Protein AF-A0A8U0PB47-F1 (afdb_monomer)

Solvent-accessible surface area (backbone atoms only — not comparable to full-atom values): 36981 Å² total; per-residue (Å²): 140,81,82,76,73,91,58,73,75,73,86,77,61,70,46,34,32,36,41,49,83,46,101,90,52,79,76,39,74,43,67,42,25,55,55,46,26,50,52,51,50,52,50,51,60,53,45,73,76,63,78,74,75,86,52,71,44,68,30,80,90,60,44,28,39,33,34,65,87,77,32,31,33,35,57,69,78,53,93,64,83,70,26,49,40,46,70,28,42,26,31,36,29,45,89,86,47,91,59,70,44,67,45,57,57,70,59,32,51,58,52,48,54,51,49,47,51,22,46,65,69,70,45,46,80,53,72,46,78,43,98,87,40,36,33,39,35,39,65,46,101,83,46,29,37,34,38,76,54,76,72,92,83,67,93,81,70,84,74,67,95,81,69,76,72,67,62,21,43,39,44,66,40,65,72,95,50,100,68,87,67,47,67,67,72,62,82,50,54,48,31,40,32,42,35,30,52,34,55,53,76,32,64,52,99,84,58,39,40,52,62,60,57,45,47,54,52,44,53,51,48,53,52,47,45,65,71,77,50,80,68,50,98,78,78,58,84,78,46,34,70,46,72,45,61,47,88,46,62,62,78,64,62,31,88,85,64,48,52,59,61,54,49,55,73,71,50,67,79,68,68,48,72,62,49,52,48,39,63,45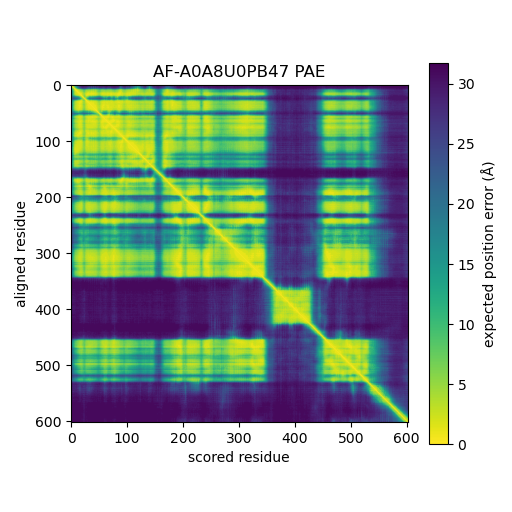,57,52,45,56,57,52,39,57,70,32,66,74,48,27,40,55,52,51,50,45,46,47,50,46,52,41,49,50,50,52,56,48,42,73,77,38,79,83,63,80,47,54,41,31,40,32,15,29,28,57,20,19,38,55,49,49,57,46,41,65,57,35,75,78,75,78,84,83,80,74,98,77,77,97,71,80,97,81,75,82,79,78,82,72,79,90,43,74,64,58,48,31,40,76,72,76,42,44,90,47,45,70,58,37,52,73,70,70,48,49,75,68,59,52,57,72,51,48,78,63,56,44,44,74,72,67,46,54,72,70,64,44,54,52,52,54,52,52,40,51,56,53,49,64,72,70,64,76,91,81,90,86,89,85,84,91,77,92,66,86,81,80,80,80,84,55,93,91,54,71,64,60,70,94,66,81,68,67,76,68,90,64,68,35,56,33,38,40,25,33,36,18,39,45,36,54,51,43,44,74,33,66,44,78,66,47,64,81,84,68,70,47,61,47,32,86,35,80,44,87,42,65,57,96,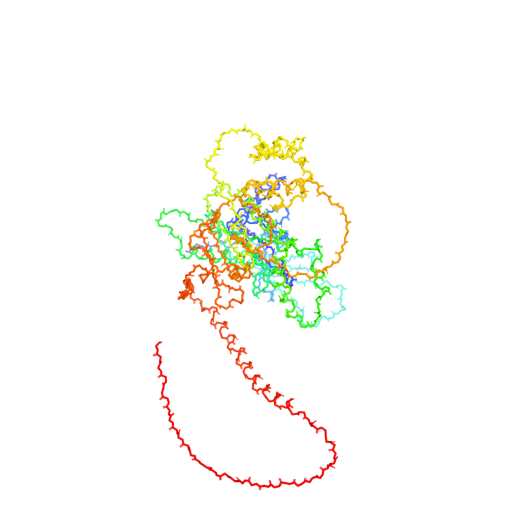83,43,93,56,40,42,75,51,65,78,35,44,50,63,93,90,65,86,75,80,83,84,81,78,88,79,93,64,97,63,82,55,66,70,53,59,49,46,53,50,51,51,48,52,48,50,54,46,53,58,48,50,61,55,48,56,56,55,54,58,61,68,73,62,72,85,80,83,84,79,90,88,84,87,84,88,83,86,89,86,79,87,88,82,90,86,86,88,82,90,83,81,86,83,88,83,90,133

Radius of gyration: 36.72 Å; Cα contacts (8 Å, |Δi|>4): 704; chains: 1; bounding box: 98×72×124 Å

InterPro domains:
  IPR001660 Sterile alpha motif domain [PF00536] (365-423)
  IPR001660 Sterile alpha motif domain [SM00454] (360-425)
  IPR004177 DDHD domain [PF02862] (460-563)
  IPR004177 DDHD domain [PS51043] (460-602)
  IPR004177 DDHD domain [SM01127] (460-600)
  IPR013761 Sterile alpha motif/pointed domain superfamily [G3DSA:1.10.150.50] (365-436)
  IPR013761 Sterile alpha motif/pointed domain superfamily [SSF47769] (364-429)
  IPR057825 SEC23-DDH2, WWE domain [PF23464] (93-175)
  IPR057826 C20G8.02-like, WWE domain [PF23463] (22-87)
  IPR058055 PA-PLA1 [PTHR23509] (15-570)

pLDDT: mean 73.34, std 22.22, range [22.5, 98.38]

Mean predicted aligned error: 17.95 Å

Organism: Salvelinus namaycush (NCBI:txid8040)

Structure (mmCIF, N/CA/C/O backbone):
data_AF-A0A8U0PB47-F1
#
_entry.id   AF-A0A8U0PB47-F1
#
loop_
_atom_site.group_PDB
_atom_site.id
_atom_site.type_symbol
_atom_site.label_atom_id
_atom_site.label_alt_id
_atom_site.label_comp_id
_atom_site.label_asym_id
_atom_site.label_entity_id
_atom_site.label_seq_id
_atom_site.pdbx_PDB_ins_code
_atom_site.Cartn_x
_atom_site.Cartn_y
_atom_site.Cartn_z
_atom_site.occupancy
_atom_site.B_iso_or_equiv
_atom_site.auth_seq_id
_atom_site.auth_comp_id
_atom_site.auth_asym_id
_atom_site.auth_atom_id
_atom_site.pdbx_PDB_model_num
ATOM 1 N N . MET A 1 1 ? 16.586 -33.363 -33.076 1.00 34.16 1 MET A N 1
ATOM 2 C CA . MET A 1 1 ? 17.740 -32.587 -33.573 1.00 34.16 1 MET A CA 1
ATOM 3 C C . MET A 1 1 ? 17.207 -31.560 -34.560 1.00 34.16 1 MET A C 1
ATOM 5 O O . MET A 1 1 ? 17.051 -31.890 -35.724 1.00 34.16 1 MET A O 1
ATOM 9 N N . ASN A 1 2 ? 16.860 -30.362 -34.085 1.00 35.78 2 ASN A N 1
ATOM 10 C CA . ASN A 1 2 ? 16.575 -29.212 -34.946 1.00 35.78 2 ASN A CA 1
ATOM 11 C C . ASN A 1 2 ? 17.797 -28.301 -34.842 1.00 35.78 2 ASN A C 1
ATOM 13 O O . ASN A 1 2 ? 18.039 -27.727 -33.783 1.00 35.78 2 ASN A O 1
ATOM 17 N N . GLY A 1 3 ? 18.618 -28.281 -35.891 1.00 36.25 3 GLY A N 1
ATOM 18 C CA . GLY A 1 3 ? 19.799 -27.428 -35.963 1.00 36.25 3 GLY A CA 1
ATOM 19 C C . GLY A 1 3 ? 19.375 -25.966 -36.026 1.00 36.25 3 GLY A C 1
ATOM 20 O O . GLY A 1 3 ? 18.681 -25.565 -36.958 1.00 36.25 3 GLY A O 1
ATOM 21 N N . VAL A 1 4 ? 19.775 -25.191 -35.021 1.00 43.75 4 VAL A N 1
ATOM 22 C CA . VAL A 1 4 ? 19.713 -23.728 -35.043 1.00 43.75 4 VAL A CA 1
ATOM 23 C C . VAL A 1 4 ? 20.615 -23.262 -36.184 1.00 43.75 4 VAL A C 1
ATOM 25 O O . VAL A 1 4 ? 21.779 -23.652 -36.254 1.00 43.75 4 VAL A O 1
ATOM 28 N N . ILE A 1 5 ? 20.071 -22.476 -37.109 1.00 44.91 5 ILE A N 1
ATOM 29 C CA . ILE A 1 5 ? 20.827 -21.914 -38.228 1.00 44.91 5 ILE A CA 1
ATOM 30 C C . ILE A 1 5 ? 21.820 -20.897 -37.643 1.00 44.91 5 ILE A C 1
ATOM 32 O O . ILE A 1 5 ? 21.444 -19.789 -37.254 1.00 44.91 5 ILE A O 1
ATOM 36 N N . GLU A 1 6 ? 23.093 -21.279 -37.541 1.00 53.06 6 GLU A N 1
ATOM 37 C CA . GLU A 1 6 ? 24.183 -20.400 -37.111 1.00 53.06 6 GLU A CA 1
ATOM 38 C C . GLU A 1 6 ? 24.341 -19.239 -38.106 1.00 53.06 6 GLU A C 1
ATOM 40 O O . GLU A 1 6 ? 24.997 -19.366 -39.133 1.00 53.06 6 GLU A O 1
ATOM 45 N N . GLY A 1 7 ? 23.704 -18.094 -37.834 1.00 62.84 7 GLY A N 1
ATOM 46 C CA . GLY A 1 7 ? 23.899 -16.889 -38.657 1.00 62.84 7 GLY A CA 1
ATOM 47 C C . GLY A 1 7 ? 22.746 -15.891 -38.692 1.00 62.84 7 GLY A C 1
ATOM 48 O O . GLY A 1 7 ? 22.960 -14.752 -39.087 1.00 62.84 7 GLY A O 1
ATOM 49 N N . VAL A 1 8 ? 21.540 -16.278 -38.273 1.00 82.56 8 VAL A N 1
ATOM 50 C CA . VAL A 1 8 ? 20.367 -15.395 -38.372 1.00 82.56 8 VAL A CA 1
ATOM 51 C C . VAL A 1 8 ? 20.251 -14.514 -37.128 1.00 82.56 8 VAL A C 1
ATOM 53 O O . VAL A 1 8 ? 20.354 -15.001 -36.002 1.00 82.56 8 VAL A O 1
ATOM 56 N N . TYR A 1 9 ? 20.065 -13.210 -37.336 1.00 88.44 9 TYR A N 1
ATOM 57 C CA . TYR A 1 9 ? 19.726 -12.268 -36.273 1.00 88.44 9 TYR A CA 1
ATOM 58 C C . TYR A 1 9 ? 18.271 -12.468 -35.829 1.00 88.44 9 TYR A C 1
ATOM 60 O O . TYR A 1 9 ? 17.360 -12.474 -36.656 1.00 88.44 9 TYR A O 1
ATOM 68 N N . GLU A 1 10 ? 18.057 -12.584 -34.520 1.00 89.31 10 GLU A N 1
ATOM 69 C CA . GLU A 1 10 ? 16.730 -12.655 -33.906 1.00 89.31 10 GLU A CA 1
ATOM 70 C C . GLU A 1 10 ? 16.484 -11.397 -33.068 1.00 89.31 10 GLU A C 1
ATOM 72 O O . GLU A 1 10 ? 17.333 -11.091 -32.229 1.00 89.31 10 GLU A O 1
ATOM 77 N N . PRO A 1 11 ? 15.359 -10.676 -33.233 1.00 89.69 11 PRO A N 1
ATOM 78 C CA . PRO A 1 11 ? 15.061 -9.473 -32.455 1.00 89.69 11 PRO A CA 1
ATOM 79 C C . PRO A 1 11 ? 15.047 -9.710 -30.941 1.00 89.69 11 PRO A C 1
ATOM 81 O O . PRO A 1 11 ? 14.560 -10.734 -30.462 1.00 89.69 11 PRO A O 1
ATOM 84 N N . VAL A 1 12 ? 15.562 -8.746 -30.171 1.00 91.62 12 VAL A N 1
ATOM 85 C CA . VAL A 1 12 ? 15.602 -8.856 -28.707 1.00 91.62 12 VAL A CA 1
ATOM 86 C C . VAL A 1 12 ? 14.198 -8.717 -28.122 1.00 91.62 12 VAL A C 1
ATOM 88 O O . VAL A 1 12 ? 13.445 -7.799 -28.459 1.00 91.62 12 VAL A O 1
ATOM 91 N N . GLN A 1 13 ? 13.844 -9.622 -27.212 1.00 91.31 13 GLN A N 1
ATOM 92 C CA . GLN A 1 13 ? 12.630 -9.479 -26.418 1.00 91.31 13 GLN A CA 1
ATOM 93 C C . GLN A 1 13 ? 12.857 -8.442 -25.322 1.00 91.31 13 GLN A C 1
ATOM 95 O O . GLN A 1 13 ? 13.829 -8.520 -24.568 1.00 91.31 13 GLN A O 1
ATOM 100 N N . HIS A 1 14 ? 11.957 -7.468 -25.253 1.00 94.12 14 HIS A N 1
ATOM 101 C CA . HIS A 1 14 ? 12.004 -6.421 -24.246 1.00 94.12 14 HIS A CA 1
ATOM 102 C C . HIS A 1 14 ? 11.216 -6.857 -23.020 1.00 94.12 14 HIS A C 1
ATOM 104 O O . HIS A 1 14 ? 10.195 -7.535 -23.135 1.00 94.12 14 HIS A O 1
ATOM 110 N N . HIS A 1 15 ? 11.679 -6.429 -21.853 1.00 96.31 15 HIS A N 1
ATOM 111 C CA . HIS A 1 15 ? 10.926 -6.562 -20.616 1.00 96.31 15 HIS A CA 1
ATOM 112 C C . HIS A 1 15 ? 10.992 -5.259 -19.838 1.00 96.31 15 HIS A C 1
ATOM 114 O O . HIS A 1 15 ? 12.014 -4.570 -19.839 1.00 96.31 15 HIS A O 1
ATOM 120 N N . TRP A 1 16 ? 9.894 -4.907 -19.187 1.00 96.81 16 TRP A N 1
ATOM 121 C CA . TRP A 1 16 ? 9.796 -3.661 -18.446 1.00 96.81 16 TRP A CA 1
ATOM 122 C C . TRP A 1 16 ? 10.319 -3.837 -17.024 1.00 96.81 16 TRP A C 1
ATOM 124 O O . TRP A 1 16 ? 10.050 -4.843 -16.365 1.00 96.81 16 TRP A O 1
ATOM 134 N N . PHE A 1 17 ? 11.040 -2.831 -16.534 1.00 95.88 17 PHE A N 1
ATOM 135 C CA . PHE A 1 17 ? 11.539 -2.762 -15.163 1.00 95.88 17 PHE A CA 1
ATOM 136 C C . PHE A 1 17 ? 11.164 -1.426 -14.529 1.00 95.88 17 PHE A C 1
ATOM 138 O O . PHE A 1 17 ? 11.004 -0.427 -15.233 1.00 95.88 17 PHE A O 1
ATOM 145 N N . HIS A 1 18 ? 11.078 -1.395 -13.204 1.00 94.81 18 HIS A N 1
ATOM 146 C CA . HIS A 1 18 ? 10.999 -0.160 -12.433 1.00 94.81 18 HIS A CA 1
ATOM 147 C C . HIS A 1 18 ? 12.193 -0.029 -11.489 1.00 94.81 18 HIS A C 1
ATOM 149 O O . HIS A 1 18 ? 12.757 -1.021 -11.023 1.00 94.81 18 HIS A O 1
ATOM 155 N N . CYS A 1 19 ? 12.573 1.212 -11.214 1.00 92.06 19 CYS A N 1
ATOM 156 C CA . CYS A 1 19 ? 13.620 1.558 -10.271 1.00 92.06 19 CYS A CA 1
ATOM 157 C C . CYS A 1 19 ? 13.011 1.861 -8.902 1.00 92.06 19 CYS A C 1
ATOM 159 O O . CYS A 1 19 ? 12.080 2.662 -8.795 1.00 92.06 19 CYS A O 1
ATOM 161 N N . GLU A 1 20 ? 13.559 1.262 -7.852 1.00 84.94 20 GLU A N 1
ATOM 162 C CA . GLU A 1 20 ? 13.297 1.682 -6.481 1.00 84.94 20 GLU A CA 1
ATOM 163 C C . GLU A 1 20 ? 14.557 2.308 -5.888 1.00 84.94 20 GLU A C 1
ATOM 165 O O . GLU A 1 20 ? 15.619 1.681 -5.812 1.00 84.94 20 GLU A O 1
ATOM 170 N N . GLN A 1 21 ? 14.421 3.568 -5.474 1.00 68.00 21 GLN A N 1
ATOM 171 C CA . GLN A 1 21 ? 15.477 4.299 -4.789 1.00 68.00 21 GLN A CA 1
ATOM 172 C C . GLN A 1 21 ? 15.557 3.818 -3.342 1.00 68.00 21 GLN A C 1
ATOM 174 O O . GLN A 1 21 ? 14.587 3.910 -2.588 1.00 68.00 21 GLN A O 1
ATOM 179 N N . GLN A 1 22 ? 16.723 3.312 -2.950 1.00 62.28 22 GLN A N 1
ATOM 180 C CA . GLN A 1 22 ? 17.028 3.024 -1.554 1.00 62.28 22 GLN A CA 1
ATOM 181 C C . GLN A 1 22 ? 17.785 4.206 -0.956 1.00 62.28 22 GLN A C 1
ATOM 183 O O . GLN A 1 22 ? 18.680 4.752 -1.593 1.00 62.28 22 GLN A O 1
ATOM 188 N N . VAL A 1 23 ? 17.434 4.571 0.279 1.00 50.38 23 VAL A N 1
ATOM 189 C CA . VAL A 1 23 ? 17.893 5.788 0.975 1.00 50.38 23 VAL A CA 1
ATOM 190 C C . VAL A 1 23 ? 19.428 5.903 1.063 1.00 50.38 23 VAL A C 1
ATOM 192 O O . VAL A 1 23 ? 19.929 7.016 1.128 1.00 50.38 23 VAL A O 1
ATOM 195 N N . ASP A 1 24 ? 20.170 4.793 0.945 1.00 50.84 24 ASP A N 1
ATOM 196 C CA . ASP A 1 24 ? 21.640 4.757 1.037 1.00 50.84 24 ASP A CA 1
ATOM 197 C C . ASP A 1 24 ? 22.331 3.861 -0.022 1.00 50.84 24 ASP A C 1
ATOM 199 O O . ASP A 1 24 ? 23.507 3.518 0.124 1.00 50.84 24 ASP A O 1
ATOM 203 N N . CYS A 1 25 ? 21.631 3.422 -1.080 1.00 54.50 25 CYS A N 1
ATOM 204 C CA . CYS A 1 25 ? 22.178 2.447 -2.038 1.00 54.50 25 CYS A CA 1
ATOM 205 C C . CYS A 1 25 ? 22.016 2.847 -3.509 1.00 54.50 25 CYS A C 1
ATOM 207 O O . CYS A 1 25 ? 21.206 3.694 -3.867 1.00 54.50 25 CYS A O 1
ATOM 209 N N . LYS A 1 26 ? 22.803 2.189 -4.372 1.00 65.44 26 LYS A N 1
ATOM 210 C CA . LYS A 1 26 ? 22.683 2.267 -5.835 1.00 65.44 26 LYS A CA 1
ATOM 211 C C . LYS A 1 26 ? 21.268 1.840 -6.248 1.00 65.44 26 LYS A C 1
ATOM 213 O O . LYS A 1 26 ? 20.749 0.854 -5.723 1.00 65.44 26 LYS A O 1
ATOM 218 N N . ASP A 1 27 ? 20.689 2.568 -7.198 1.00 73.69 27 ASP A N 1
ATOM 219 C CA . ASP A 1 27 ? 19.377 2.293 -7.790 1.00 73.69 27 ASP A CA 1
ATOM 220 C C . ASP A 1 27 ? 19.166 0.797 -8.062 1.00 73.69 27 ASP A C 1
ATOM 222 O O . ASP A 1 27 ? 19.941 0.161 -8.789 1.00 73.69 27 ASP A O 1
ATOM 226 N N . SER A 1 28 ? 18.112 0.236 -7.467 1.00 85.31 28 SER A N 1
ATOM 227 C CA . SER A 1 28 ? 17.757 -1.175 -7.614 1.00 85.31 28 SER A CA 1
ATOM 228 C C . SER A 1 28 ? 16.620 -1.328 -8.615 1.00 85.31 28 SER A C 1
ATOM 230 O O . SER A 1 28 ? 15.595 -0.659 -8.518 1.00 85.31 28 SER A O 1
ATOM 232 N N . TRP A 1 29 ? 16.815 -2.216 -9.588 1.00 90.31 29 TRP A N 1
ATOM 233 C CA . TRP A 1 29 ? 15.881 -2.435 -10.689 1.00 90.31 29 TRP A CA 1
ATOM 234 C C . TRP A 1 29 ? 15.127 -3.744 -10.504 1.00 90.31 29 TRP A C 1
ATOM 236 O O . TRP A 1 29 ? 15.744 -4.803 -10.384 1.00 90.31 29 TRP A O 1
ATOM 246 N N . PHE A 1 30 ? 13.802 -3.666 -10.541 1.00 92.00 30 PHE A N 1
ATOM 247 C CA . PHE A 1 30 ? 12.904 -4.799 -10.355 1.00 92.00 30 PHE A CA 1
ATOM 248 C C . PHE A 1 30 ? 12.081 -5.040 -11.625 1.00 92.00 30 PHE A C 1
ATOM 250 O O . PHE A 1 30 ? 11.617 -4.075 -12.243 1.00 92.00 30 PHE A O 1
ATOM 257 N N . PRO A 1 31 ? 11.932 -6.302 -12.066 1.00 94.50 31 PRO A N 1
ATOM 258 C CA . PRO A 1 31 ? 11.130 -6.619 -13.237 1.00 94.50 31 PRO A CA 1
ATOM 259 C C . PRO A 1 31 ? 9.644 -6.437 -12.921 1.00 94.50 31 PRO A C 1
ATOM 261 O O . PRO A 1 31 ? 9.166 -6.894 -11.885 1.00 94.50 31 PRO A O 1
ATOM 264 N N . PHE A 1 32 ? 8.891 -5.860 -13.857 1.00 96.25 32 PHE A N 1
ATOM 265 C CA . PHE A 1 32 ? 7.436 -6.001 -13.828 1.00 96.25 32 PHE A CA 1
ATOM 266 C C . PHE A 1 32 ? 7.043 -7.471 -14.014 1.00 96.25 32 PHE A C 1
ATOM 268 O O . PHE A 1 32 ? 7.816 -8.270 -14.557 1.00 96.25 32 PHE A O 1
ATOM 275 N N . SER A 1 33 ? 5.824 -7.823 -13.605 1.00 95.25 33 SER A N 1
ATOM 276 C CA . SER A 1 33 ? 5.276 -9.147 -13.894 1.00 95.25 33 SER A CA 1
ATOM 277 C C . SER A 1 33 ? 5.217 -9.411 -15.404 1.00 95.25 33 SER A C 1
ATOM 279 O O . SER A 1 33 ? 5.217 -8.479 -16.215 1.00 95.25 33 SER A O 1
ATOM 281 N N . ARG A 1 34 ? 5.172 -10.682 -15.812 1.00 93.94 34 ARG A N 1
ATOM 282 C CA . ARG A 1 34 ? 5.050 -11.055 -17.230 1.00 93.94 34 ARG A CA 1
ATOM 283 C C . ARG A 1 34 ? 3.796 -10.443 -17.856 1.00 93.94 34 ARG A C 1
ATOM 285 O O . ARG A 1 34 ? 3.864 -9.913 -18.967 1.00 93.94 34 ARG A O 1
ATOM 292 N N . GLU A 1 35 ? 2.684 -10.470 -17.128 1.00 93.75 35 GLU A N 1
ATOM 293 C CA . GLU A 1 35 ? 1.422 -9.847 -17.534 1.00 93.75 35 GLU A CA 1
ATOM 294 C C . GLU A 1 35 ? 1.543 -8.322 -17.674 1.00 93.75 35 GLU A C 1
ATOM 296 O O . GLU A 1 35 ? 1.191 -7.770 -18.719 1.00 93.75 35 GLU A O 1
ATOM 301 N N . ASP A 1 36 ? 2.087 -7.634 -16.664 1.00 96.06 36 ASP A N 1
ATOM 302 C CA . ASP A 1 36 ? 2.253 -6.174 -16.691 1.00 96.06 36 ASP A CA 1
ATOM 303 C C . ASP A 1 36 ? 3.203 -5.722 -17.801 1.00 96.06 36 ASP A C 1
ATOM 305 O O . ASP A 1 36 ? 2.881 -4.804 -18.552 1.00 96.06 36 ASP A O 1
ATOM 309 N N . SER A 1 37 ? 4.347 -6.394 -17.946 1.00 96.56 37 SER A N 1
ATOM 310 C CA . SER A 1 37 ? 5.329 -6.118 -18.999 1.00 96.56 37 SER A CA 1
ATOM 311 C C . SER A 1 37 ? 4.715 -6.287 -20.391 1.00 96.56 37 SER A C 1
ATOM 313 O O . SER A 1 37 ? 4.931 -5.449 -21.264 1.00 96.56 37 SER A O 1
ATOM 315 N N . SER A 1 38 ? 3.871 -7.307 -20.587 1.00 95.06 38 SER A N 1
ATOM 316 C CA . SER A 1 38 ? 3.167 -7.523 -21.858 1.00 95.06 38 SER A CA 1
ATOM 317 C C . SER A 1 38 ? 2.178 -6.394 -22.163 1.00 95.06 38 SER A C 1
ATOM 319 O O . SER A 1 38 ? 2.159 -5.889 -23.285 1.00 95.06 38 SER A O 1
ATOM 321 N N . ARG A 1 39 ? 1.406 -5.940 -21.163 1.00 94.62 39 ARG A N 1
ATOM 322 C CA . ARG A 1 39 ? 0.485 -4.797 -21.312 1.00 94.62 39 ARG A CA 1
ATOM 323 C C . ARG A 1 39 ? 1.219 -3.492 -21.601 1.00 94.62 39 ARG A C 1
ATOM 325 O O . ARG A 1 39 ? 0.782 -2.723 -22.453 1.00 94.62 39 ARG A O 1
ATOM 332 N N . LEU A 1 40 ? 2.326 -3.241 -20.904 1.00 96.06 40 LEU A N 1
ATOM 333 C CA . LEU A 1 40 ? 3.176 -2.070 -21.130 1.00 96.06 40 LEU A CA 1
ATOM 334 C C . LEU A 1 40 ? 3.768 -2.080 -22.542 1.00 96.06 40 LEU A C 1
ATOM 336 O O . LEU A 1 40 ? 3.771 -1.050 -23.212 1.00 96.06 40 LEU A O 1
ATOM 340 N N . GLU A 1 41 ? 4.220 -3.241 -23.015 1.00 95.31 41 GLU A N 1
ATOM 341 C CA . GLU A 1 41 ? 4.776 -3.406 -24.356 1.00 95.31 41 GLU A CA 1
ATOM 342 C C . GLU A 1 41 ? 3.722 -3.210 -25.450 1.00 95.31 41 GLU A C 1
ATOM 344 O O . GLU A 1 41 ? 3.981 -2.537 -26.448 1.00 95.31 41 GLU A O 1
ATOM 349 N N . GLU A 1 42 ? 2.522 -3.763 -25.267 1.00 93.81 42 GLU A N 1
ATOM 350 C CA . GLU A 1 42 ? 1.400 -3.548 -26.178 1.00 93.81 42 GLU A CA 1
ATOM 351 C C . GLU A 1 42 ? 1.018 -2.066 -26.236 1.00 93.81 42 GLU A C 1
ATOM 353 O O . GLU A 1 42 ? 0.924 -1.490 -27.321 1.00 93.81 42 GLU A O 1
ATOM 358 N N . ALA A 1 43 ? 0.859 -1.426 -25.080 1.00 93.19 43 ALA A N 1
ATOM 359 C CA . ALA A 1 43 ? 0.545 -0.008 -24.975 1.00 93.19 43 ALA A CA 1
ATOM 360 C C . ALA A 1 43 ? 1.629 0.871 -25.625 1.00 93.19 43 ALA A C 1
ATOM 362 O O . ALA A 1 43 ? 1.327 1.776 -26.400 1.00 93.19 43 ALA A O 1
ATOM 363 N N . HIS A 1 44 ? 2.905 0.564 -25.396 1.00 91.38 44 HIS A N 1
ATOM 364 C CA . HIS A 1 44 ? 4.010 1.299 -26.001 1.00 91.38 44 HIS A CA 1
ATOM 365 C C . HIS A 1 44 ? 3.985 1.239 -27.534 1.00 91.38 44 HIS A C 1
ATOM 367 O O . HIS A 1 44 ? 4.076 2.291 -28.167 1.00 91.38 44 HIS A O 1
ATOM 373 N N . LYS A 1 45 ? 3.768 0.052 -28.118 1.00 89.69 45 LYS A N 1
ATOM 374 C CA . LYS A 1 45 ? 3.635 -0.123 -29.575 1.00 89.69 45 LYS A CA 1
ATOM 375 C C . LYS A 1 45 ? 2.457 0.667 -30.146 1.00 89.69 45 LYS A C 1
ATOM 377 O O . LYS A 1 45 ? 2.586 1.304 -31.185 1.00 89.69 45 LYS A O 1
ATOM 382 N N . HIS A 1 46 ? 1.315 0.667 -29.457 1.00 85.62 46 HIS A N 1
ATOM 383 C CA . HIS A 1 46 ? 0.151 1.450 -29.881 1.00 85.62 46 HIS A CA 1
ATOM 384 C C . HIS A 1 46 ? 0.406 2.963 -29.797 1.00 85.62 46 HIS A C 1
ATOM 386 O O . HIS A 1 46 ? -0.011 3.706 -30.693 1.00 85.62 46 HIS A O 1
ATOM 392 N N . GLY A 1 47 ? 1.106 3.415 -28.753 1.00 79.94 47 GLY A N 1
ATOM 393 C CA . GLY A 1 47 ? 1.455 4.818 -28.527 1.00 79.94 47 GLY A CA 1
ATOM 394 C C . GLY A 1 47 ? 2.361 5.409 -29.610 1.00 79.94 47 GLY A C 1
ATOM 395 O O . GLY A 1 47 ? 2.155 6.556 -30.004 1.00 79.94 47 GLY A O 1
ATOM 396 N N . GLU A 1 48 ? 3.295 4.624 -30.158 1.00 72.69 48 GLU A N 1
ATOM 397 C CA . GLU A 1 48 ? 4.144 5.042 -31.289 1.00 72.69 48 GLU A CA 1
ATOM 398 C C . GLU A 1 48 ? 3.321 5.381 -32.542 1.00 72.69 48 GLU A C 1
ATOM 400 O O . GLU A 1 48 ? 3.646 6.319 -33.266 1.00 72.69 48 GLU A O 1
ATOM 405 N N . THR A 1 49 ? 2.207 4.679 -32.768 1.00 70.12 49 THR A N 1
ATOM 406 C CA . THR A 1 49 ? 1.300 4.929 -33.902 1.00 70.12 49 THR A CA 1
ATOM 407 C C . THR A 1 49 ? 0.362 6.124 -33.724 1.00 70.12 49 THR A C 1
ATOM 409 O O . THR A 1 49 ? -0.069 6.696 -34.723 1.00 70.12 49 THR A O 1
ATOM 412 N N . ARG A 1 50 ? -0.016 6.480 -32.486 1.00 68.38 50 ARG A N 1
ATOM 413 C CA . ARG A 1 50 ? -1.056 7.496 -32.203 1.00 68.38 50 ARG A CA 1
ATOM 414 C C . ARG A 1 50 ? -0.524 8.857 -31.741 1.00 68.38 50 ARG A C 1
ATOM 416 O O . ARG A 1 50 ? -1.311 9.793 -31.660 1.00 68.38 50 ARG A O 1
ATOM 423 N N . GLY A 1 51 ? 0.778 8.983 -31.474 1.00 59.41 51 GLY A N 1
ATOM 424 C CA . GLY A 1 51 ? 1.534 10.245 -31.395 1.00 59.41 51 GLY A CA 1
ATOM 425 C C . GLY A 1 51 ? 1.237 11.204 -30.229 1.00 59.41 51 GLY A C 1
ATOM 426 O O . GLY A 1 51 ? 2.167 11.780 -29.669 1.00 59.41 51 GLY A O 1
ATOM 427 N N . GLU A 1 52 ? -0.015 11.384 -29.799 1.00 62.41 52 GLU A N 1
ATOM 428 C CA . GLU A 1 52 ? -0.397 12.588 -29.040 1.00 62.41 52 GLU A CA 1
ATOM 429 C C . GLU A 1 52 ? -1.049 12.327 -27.674 1.00 62.41 52 GLU A C 1
ATOM 431 O O . GLU A 1 52 ? -0.809 13.098 -26.745 1.00 62.41 52 GLU A O 1
ATOM 436 N N . GLU A 1 53 ? -1.710 11.193 -27.444 1.00 74.12 53 GLU A N 1
ATOM 437 C CA . GLU A 1 53 ? -2.331 10.905 -26.138 1.00 74.12 53 GLU A CA 1
ATOM 438 C C . GLU A 1 53 ? -1.340 10.304 -25.131 1.00 74.12 53 GLU A C 1
ATOM 440 O O . GLU A 1 53 ? -0.503 9.462 -25.465 1.00 74.12 53 GLU A O 1
ATOM 445 N N . GLU A 1 54 ? -1.389 10.772 -23.882 1.00 81.62 54 GLU A N 1
ATOM 446 C CA . GLU A 1 54 ? -0.671 10.131 -22.783 1.00 81.62 54 GLU A CA 1
ATOM 447 C C . GLU A 1 54 ? -1.301 8.770 -22.480 1.00 81.62 54 GLU A C 1
ATOM 449 O O . GLU A 1 54 ? -2.477 8.673 -22.137 1.00 81.62 54 GLU A O 1
ATOM 454 N N . MET A 1 55 ? -0.501 7.712 -22.599 1.00 88.75 55 MET A N 1
ATOM 455 C CA . MET A 1 55 ? -0.957 6.359 -22.320 1.00 88.75 55 MET A CA 1
ATOM 456 C C . MET A 1 55 ? -0.569 5.957 -20.901 1.00 88.75 55 MET A C 1
ATOM 458 O O . MET A 1 55 ? 0.618 5.871 -20.567 1.00 88.75 55 MET A O 1
ATOM 462 N N . VAL A 1 56 ? -1.594 5.713 -20.088 1.00 93.94 56 VAL A N 1
ATOM 463 C CA . VAL A 1 56 ? -1.466 5.266 -18.702 1.00 93.94 56 VAL A CA 1
ATOM 464 C C . VAL A 1 56 ? -1.818 3.788 -18.626 1.00 93.94 56 VAL A C 1
ATOM 466 O O . VAL A 1 56 ? -2.893 3.376 -19.060 1.00 93.94 56 VAL A O 1
ATOM 469 N N . VAL A 1 57 ? -0.911 2.989 -18.071 1.00 95.56 57 VAL A N 1
ATOM 470 C CA . VAL A 1 57 ? -1.112 1.550 -17.879 1.00 95.56 57 VAL A CA 1
ATOM 471 C C . VAL A 1 57 ? -1.112 1.244 -16.390 1.00 95.56 57 VAL A C 1
ATOM 473 O O . VAL A 1 57 ? -0.140 1.526 -15.692 1.00 95.56 57 VAL A O 1
ATOM 476 N N . ALA A 1 58 ? -2.200 0.643 -15.915 1.00 95.31 58 ALA A N 1
ATOM 477 C CA . ALA A 1 58 ? -2.313 0.186 -14.540 1.00 95.31 58 ALA A CA 1
ATOM 478 C C . ALA A 1 58 ? -1.506 -1.110 -14.342 1.00 95.31 58 ALA A C 1
ATOM 480 O O . ALA A 1 58 ? -1.749 -2.099 -15.039 1.00 95.31 58 ALA A O 1
ATOM 481 N N . THR A 1 59 ? -0.588 -1.118 -13.378 1.00 95.19 59 THR A N 1
ATOM 482 C CA . THR A 1 59 ? 0.300 -2.254 -13.067 1.00 95.19 59 THR A CA 1
ATOM 483 C C . THR A 1 59 ? 0.132 -2.722 -11.623 1.00 95.19 59 THR A C 1
ATOM 485 O O . THR A 1 59 ? -0.471 -2.009 -10.811 1.00 95.19 59 THR A O 1
ATOM 488 N N . GLU A 1 60 ? 0.631 -3.925 -11.306 1.00 91.94 60 GLU A N 1
ATOM 489 C CA . GLU A 1 60 ? 0.655 -4.494 -9.945 1.00 91.94 60 GLU A CA 1
ATOM 490 C C . GLU A 1 60 ? -0.722 -4.427 -9.275 1.00 91.94 60 GLU A C 1
ATOM 492 O O . GLU A 1 60 ? -0.975 -3.644 -8.355 1.00 91.94 60 GLU A O 1
ATOM 497 N N . GLY A 1 61 ? -1.684 -5.157 -9.842 1.00 90.56 61 GLY A N 1
ATOM 498 C CA . GLY A 1 61 ? -3.051 -5.178 -9.324 1.00 90.56 61 GLY A CA 1
ATOM 499 C C . GLY A 1 61 ? -3.778 -3.828 -9.405 1.00 90.56 61 GLY A C 1
ATOM 500 O O . GLY A 1 61 ? -4.737 -3.608 -8.666 1.00 90.56 61 GLY A O 1
ATOM 501 N N . ARG A 1 62 ? -3.354 -2.926 -10.305 1.00 94.25 62 ARG A N 1
ATOM 502 C CA . ARG A 1 62 ? -3.841 -1.538 -10.460 1.00 94.25 62 ARG A CA 1
ATOM 503 C C . ARG A 1 62 ? -3.467 -0.595 -9.312 1.00 94.25 62 ARG A C 1
ATOM 505 O O . ARG A 1 62 ? -4.109 0.450 -9.170 1.00 94.25 62 ARG A O 1
ATOM 512 N N . ARG A 1 63 ? -2.467 -0.947 -8.501 1.00 95.06 63 ARG A N 1
ATOM 513 C CA . ARG A 1 63 ? -1.961 -0.093 -7.412 1.00 95.06 63 ARG A CA 1
ATOM 514 C C . ARG A 1 63 ? -1.049 1.019 -7.908 1.00 95.06 63 ARG A C 1
ATOM 516 O O . ARG A 1 63 ? -0.910 2.034 -7.226 1.00 95.06 63 ARG A O 1
ATOM 523 N N . PHE A 1 64 ? -0.489 0.836 -9.096 1.00 96.19 64 PHE A N 1
ATOM 524 C CA . PHE A 1 64 ? 0.370 1.801 -9.747 1.00 96.19 64 PHE A CA 1
ATOM 525 C C . PHE A 1 64 ? -0.126 2.135 -11.148 1.00 96.19 64 PHE A C 1
ATOM 527 O O . PHE A 1 64 ? -0.701 1.288 -11.829 1.00 96.19 64 PHE A O 1
ATOM 534 N N . ASP A 1 65 ? 0.135 3.369 -11.562 1.00 97.06 65 ASP A N 1
ATOM 535 C CA . ASP A 1 65 ? -0.087 3.865 -12.912 1.00 97.06 65 ASP A CA 1
ATOM 536 C C . ASP A 1 65 ? 1.257 4.222 -13.545 1.00 97.06 65 ASP A C 1
ATOM 538 O O . ASP A 1 65 ? 2.000 5.071 -13.045 1.00 97.06 65 ASP A O 1
ATOM 542 N N . VAL A 1 66 ? 1.576 3.563 -14.656 1.00 97.38 66 VAL A N 1
ATOM 543 C CA . VAL A 1 66 ? 2.758 3.858 -15.464 1.00 97.38 66 VAL A CA 1
ATOM 544 C C . VAL A 1 66 ? 2.369 4.815 -16.579 1.00 97.38 66 VAL A C 1
ATOM 546 O O . VAL A 1 66 ? 1.573 4.474 -17.453 1.00 97.38 66 VAL A O 1
ATOM 549 N N . ARG A 1 67 ? 2.975 6.002 -16.572 1.00 95.75 67 ARG A N 1
ATOM 550 C CA . ARG A 1 67 ? 2.877 6.991 -17.647 1.00 95.75 67 ARG A CA 1
ATOM 551 C C . ARG A 1 67 ? 3.988 6.734 -18.651 1.00 95.75 67 ARG A C 1
ATOM 553 O O . ARG A 1 67 ? 5.161 7.014 -18.388 1.00 95.75 67 ARG A O 1
ATOM 560 N N . LEU A 1 68 ? 3.632 6.174 -19.807 1.00 92.81 68 LEU A N 1
ATOM 561 C CA . LEU A 1 68 ? 4.620 5.685 -20.773 1.00 92.81 68 LEU A CA 1
ATOM 562 C C . LEU A 1 68 ? 5.470 6.802 -21.386 1.00 92.81 68 LEU A C 1
ATOM 564 O O . LEU A 1 68 ? 6.651 6.571 -21.639 1.00 92.81 68 LEU A O 1
ATOM 568 N N . LYS A 1 69 ? 4.903 7.997 -21.593 1.00 90.12 69 LYS A N 1
ATOM 569 C CA . LYS A 1 69 ? 5.634 9.156 -22.135 1.00 90.12 69 LYS A CA 1
ATOM 570 C C . LYS A 1 69 ? 6.684 9.681 -21.162 1.00 90.12 69 LYS A C 1
ATOM 572 O O . LYS A 1 69 ? 7.804 9.969 -21.564 1.00 90.12 69 LYS A O 1
ATOM 577 N N . GLU A 1 70 ? 6.324 9.772 -19.886 1.00 92.50 70 GLU A N 1
ATOM 578 C CA . GLU A 1 70 ? 7.216 10.261 -18.834 1.00 92.50 70 GLU A CA 1
ATOM 579 C C . GLU A 1 70 ? 8.234 9.211 -18.372 1.00 92.50 70 GLU A C 1
ATOM 581 O O . GLU A 1 70 ? 9.190 9.561 -17.683 1.00 92.50 70 GLU A O 1
ATOM 586 N N . ARG A 1 71 ? 8.017 7.927 -18.706 1.00 94.31 71 ARG A N 1
ATOM 587 C CA . ARG A 1 71 ? 8.788 6.788 -18.179 1.00 94.31 71 ARG A CA 1
ATOM 588 C C . ARG A 1 71 ? 8.795 6.767 -16.645 1.00 94.31 71 ARG A C 1
ATOM 590 O O . ARG A 1 71 ? 9.818 6.539 -16.000 1.00 94.31 71 ARG A O 1
ATOM 597 N N . ARG A 1 72 ? 7.619 7.011 -16.054 1.00 95.75 72 ARG A N 1
ATOM 598 C CA . ARG A 1 72 ? 7.420 7.096 -14.600 1.00 95.75 72 ARG A CA 1
ATOM 599 C C . ARG A 1 72 ? 6.219 6.293 -14.118 1.00 95.75 72 ARG A C 1
ATOM 601 O O . ARG A 1 72 ? 5.182 6.255 -14.777 1.00 95.75 72 ARG A O 1
ATOM 608 N N . ARG A 1 73 ? 6.365 5.685 -12.941 1.00 95.69 73 ARG A N 1
ATOM 609 C CA . ARG A 1 73 ? 5.329 4.953 -12.202 1.00 95.69 73 ARG A CA 1
ATOM 610 C C . ARG A 1 73 ? 4.882 5.753 -10.981 1.00 95.69 73 ARG A C 1
ATOM 612 O O . ARG A 1 73 ? 5.717 6.170 -10.177 1.00 95.69 73 ARG A O 1
ATOM 619 N N . TYR A 1 74 ? 3.571 5.903 -10.826 1.00 96.06 74 TYR A N 1
ATOM 620 C CA . TYR A 1 74 ? 2.909 6.642 -9.752 1.00 96.06 74 TYR A CA 1
ATOM 621 C C . TYR A 1 74 ? 2.057 5.693 -8.916 1.00 96.06 74 TYR A C 1
ATOM 623 O O . TYR A 1 74 ? 1.319 4.885 -9.475 1.00 96.06 74 TYR A O 1
ATOM 631 N N . ALA A 1 75 ? 2.143 5.775 -7.589 1.00 95.69 75 ALA A N 1
ATOM 632 C CA . ALA A 1 75 ? 1.208 5.050 -6.735 1.00 95.69 75 ALA A CA 1
ATOM 633 C C . ALA A 1 75 ? -0.168 5.717 -6.769 1.00 95.69 75 ALA A C 1
ATOM 635 O O . ALA A 1 75 ? -0.280 6.940 -6.821 1.00 95.69 75 ALA A O 1
ATOM 636 N N . VAL A 1 76 ? -1.210 4.893 -6.737 1.00 96.00 76 VAL A N 1
ATOM 637 C CA . VAL A 1 76 ? -2.603 5.346 -6.837 1.00 96.00 76 VAL A CA 1
ATOM 638 C C . VAL A 1 76 ? -3.221 5.563 -5.458 1.00 96.00 76 VAL A C 1
ATOM 640 O O . VAL A 1 76 ? -3.962 6.518 -5.238 1.00 96.00 76 VAL A O 1
ATOM 643 N N . TYR A 1 77 ? -2.945 4.648 -4.529 1.00 94.62 77 TYR A N 1
ATOM 644 C CA . TYR A 1 77 ? -3.629 4.610 -3.237 1.00 94.62 77 TYR A CA 1
ATOM 645 C C . TYR A 1 77 ? -2.879 5.375 -2.146 1.00 94.62 77 TYR A C 1
ATOM 647 O O . TYR A 1 77 ? -3.512 5.922 -1.252 1.00 94.62 77 TYR A O 1
ATOM 655 N N . TRP A 1 78 ? -1.555 5.472 -2.229 1.00 92.06 78 TRP A N 1
ATOM 656 C CA . TRP A 1 78 ? -0.728 6.168 -1.246 1.00 92.06 78 TRP A CA 1
ATOM 657 C C . TRP A 1 78 ? 0.227 7.140 -1.927 1.00 92.06 78 TRP A C 1
ATOM 659 O O . TRP A 1 78 ? 0.543 7.008 -3.108 1.00 92.06 78 TRP A O 1
ATOM 669 N N . GLU A 1 79 ? 0.722 8.101 -1.160 1.00 86.62 79 GLU A N 1
ATOM 670 C CA . GLU A 1 79 ? 1.731 9.034 -1.638 1.00 86.62 79 GLU A CA 1
ATOM 671 C C . GLU A 1 79 ? 3.123 8.405 -1.597 1.00 86.62 79 GLU A C 1
ATOM 673 O O . GLU A 1 79 ? 3.570 7.883 -0.573 1.00 86.62 79 GLU A O 1
ATOM 678 N N . GLN A 1 80 ? 3.833 8.500 -2.715 1.00 87.12 80 GLN A N 1
ATOM 679 C CA . GLN A 1 80 ? 5.259 8.216 -2.808 1.00 87.12 80 GLN A CA 1
ATOM 680 C C . GLN A 1 80 ? 5.863 8.988 -3.986 1.00 87.12 80 GLN A C 1
ATOM 682 O O . GLN A 1 80 ? 5.142 9.308 -4.938 1.00 87.12 80 GLN A O 1
ATOM 687 N N . PRO A 1 81 ? 7.179 9.253 -3.969 1.00 90.00 81 PRO A N 1
ATOM 688 C CA . PRO A 1 81 ? 7.870 9.785 -5.131 1.00 90.00 81 PRO A CA 1
ATOM 689 C C . PRO A 1 81 ? 7.674 8.882 -6.364 1.00 90.00 81 PRO A C 1
ATOM 691 O O . PRO A 1 81 ? 7.690 7.650 -6.233 1.00 90.00 81 PRO A O 1
ATOM 694 N N . PRO A 1 82 ? 7.493 9.464 -7.563 1.00 93.62 82 PRO A N 1
ATOM 695 C CA . PRO A 1 82 ? 7.419 8.689 -8.794 1.00 93.62 82 PRO A CA 1
ATOM 696 C C . PRO A 1 82 ? 8.710 7.902 -9.023 1.00 93.62 82 PRO A C 1
ATOM 698 O O . PRO A 1 82 ? 9.806 8.432 -8.847 1.00 93.62 82 PRO A O 1
ATOM 701 N N . SER A 1 83 ? 8.573 6.646 -9.443 1.00 93.50 83 SER A N 1
ATOM 702 C CA . SER A 1 83 ? 9.709 5.760 -9.747 1.00 93.50 83 SER A CA 1
ATOM 703 C C . SER A 1 83 ? 9.980 5.721 -11.245 1.00 93.50 83 SER A C 1
ATOM 705 O O . SER A 1 83 ? 9.045 5.787 -12.044 1.00 93.50 83 SER A O 1
ATOM 707 N N . GLU A 1 84 ? 11.250 5.620 -11.639 1.00 94.81 84 GLU A N 1
ATOM 708 C CA . GLU A 1 84 ? 11.605 5.461 -13.051 1.00 94.81 84 GLU A CA 1
ATOM 709 C C . GLU A 1 84 ? 11.135 4.094 -13.560 1.00 94.81 84 GLU A C 1
ATOM 711 O O . GLU A 1 84 ? 11.268 3.082 -12.872 1.00 94.81 84 GLU A O 1
ATOM 716 N N . VAL A 1 85 ? 10.603 4.068 -14.778 1.00 96.19 85 VAL A N 1
ATOM 717 C CA . VAL A 1 85 ? 10.241 2.855 -15.507 1.00 96.19 85 VAL A CA 1
ATOM 718 C C . VAL A 1 85 ? 11.042 2.796 -16.791 1.00 96.19 85 VAL A C 1
ATOM 720 O O . VAL A 1 85 ? 11.171 3.796 -17.490 1.00 96.19 85 VAL A O 1
ATOM 723 N N . ARG A 1 86 ? 11.547 1.614 -17.134 1.00 95.25 86 ARG A N 1
ATOM 724 C CA . ARG A 1 86 ? 12.416 1.440 -18.293 1.00 95.25 86 ARG A CA 1
ATOM 725 C C . ARG A 1 86 ? 12.049 0.208 -19.101 1.00 95.25 86 ARG A C 1
ATOM 727 O O . ARG A 1 86 ? 11.896 -0.887 -18.554 1.00 95.25 86 ARG A O 1
ATOM 734 N N . ARG A 1 87 ? 11.980 0.379 -20.420 1.00 95.69 87 ARG A N 1
ATOM 735 C CA . ARG A 1 87 ? 11.871 -0.719 -21.380 1.00 95.69 87 ARG A CA 1
ATOM 736 C C . ARG A 1 87 ? 13.258 -1.303 -21.648 1.00 95.69 87 ARG A C 1
ATOM 738 O O . ARG A 1 87 ? 14.078 -0.692 -22.325 1.00 95.69 87 ARG A O 1
ATOM 745 N N . CYS A 1 88 ? 13.544 -2.478 -21.098 1.00 94.94 88 CYS A N 1
ATOM 746 C CA . CYS A 1 88 ? 14.906 -3.003 -21.028 1.00 94.94 88 CYS A CA 1
ATOM 747 C C . CYS A 1 88 ? 15.149 -4.113 -22.056 1.00 94.94 88 CYS A C 1
ATOM 749 O O . CYS A 1 88 ? 14.345 -5.036 -22.190 1.00 94.94 88 CYS A O 1
ATOM 751 N N . SER A 1 89 ? 16.294 -4.048 -22.736 1.00 95.00 89 SER A N 1
ATOM 752 C CA . SER A 1 89 ? 16.794 -5.103 -23.633 1.00 95.00 89 SER A CA 1
ATOM 753 C C . SER A 1 89 ? 18.276 -5.422 -23.439 1.00 95.00 89 SER A C 1
ATOM 755 O O . SER A 1 89 ? 18.720 -6.492 -23.849 1.00 95.00 89 SER A O 1
ATOM 757 N N . TRP A 1 90 ? 19.038 -4.546 -22.783 1.00 94.75 90 TRP A N 1
ATOM 758 C CA . TRP A 1 90 ? 20.463 -4.726 -22.524 1.00 94.75 90 TRP A CA 1
ATOM 759 C C . TRP A 1 90 ? 20.796 -4.417 -21.069 1.00 94.75 90 TRP A C 1
ATOM 761 O O . TRP A 1 90 ? 20.247 -3.491 -20.472 1.00 94.75 90 TRP A O 1
ATOM 771 N N . PHE A 1 91 ? 21.734 -5.176 -20.509 1.00 93.62 91 PHE A N 1
ATOM 772 C CA . PHE A 1 91 ? 22.099 -5.113 -19.097 1.00 93.62 91 PHE A CA 1
ATOM 773 C C . PHE A 1 91 ? 23.612 -5.135 -18.904 1.00 93.62 91 PHE A C 1
ATOM 775 O O . PHE A 1 91 ? 24.335 -5.774 -19.669 1.00 93.62 91 PHE A O 1
ATOM 782 N N . HIS A 1 92 ? 24.087 -4.515 -17.827 1.00 91.00 92 HIS A N 1
ATOM 783 C CA . HIS A 1 92 ? 25.472 -4.618 -17.385 1.00 91.00 92 HIS A CA 1
ATOM 784 C C . HIS A 1 92 ? 25.590 -5.058 -15.933 1.00 91.00 92 HIS A C 1
ATOM 786 O O . HIS A 1 92 ? 24.725 -4.788 -15.103 1.00 91.00 92 HIS A O 1
ATOM 792 N N . LYS A 1 93 ? 26.705 -5.709 -15.612 1.00 89.56 93 LYS A N 1
ATOM 793 C CA . LYS A 1 93 ? 27.049 -6.118 -14.252 1.00 89.56 93 LYS A CA 1
ATOM 794 C C . LYS A 1 93 ? 28.543 -5.938 -14.019 1.00 89.56 93 LYS A C 1
ATOM 796 O O . LYS A 1 93 ? 29.359 -6.507 -14.748 1.00 89.56 93 LYS A O 1
ATOM 801 N N . GLY A 1 94 ? 28.903 -5.121 -13.032 1.00 85.06 94 GLY A N 1
ATOM 802 C CA . GLY A 1 94 ? 30.274 -5.040 -12.542 1.00 85.06 94 GLY A CA 1
ATOM 803 C C . GLY A 1 94 ? 30.660 -6.275 -11.730 1.00 85.06 94 GLY A C 1
ATOM 804 O O . GLY A 1 94 ? 29.804 -6.981 -11.210 1.00 85.06 94 GLY A O 1
ATOM 805 N N . ASP A 1 95 ? 31.960 -6.519 -11.587 1.00 77.88 95 ASP A N 1
ATOM 806 C CA . ASP A 1 95 ? 32.490 -7.685 -10.859 1.00 77.88 95 ASP A CA 1
ATOM 807 C C . ASP A 1 95 ? 32.058 -7.715 -9.378 1.00 77.88 95 ASP A C 1
ATOM 809 O O . ASP A 1 95 ? 31.832 -8.772 -8.799 1.00 77.88 95 ASP A O 1
ATOM 813 N N . LYS A 1 96 ? 31.887 -6.531 -8.776 1.00 79.38 96 LYS A N 1
ATOM 814 C CA . LYS A 1 96 ? 31.413 -6.356 -7.393 1.00 79.38 96 LYS A CA 1
ATOM 815 C C . LYS A 1 96 ? 29.890 -6.206 -7.282 1.00 79.38 96 LYS A C 1
ATOM 817 O O . LYS A 1 96 ? 29.373 -6.196 -6.169 1.00 79.38 96 LYS A O 1
ATOM 822 N N . ASP A 1 97 ? 29.181 -6.048 -8.402 1.00 80.94 97 ASP A N 1
ATOM 823 C CA . ASP A 1 97 ? 27.726 -5.891 -8.384 1.00 80.94 97 ASP A CA 1
ATOM 824 C C . ASP A 1 97 ? 27.070 -7.260 -8.140 1.00 80.94 97 ASP A C 1
ATOM 826 O O . ASP A 1 97 ? 27.509 -8.287 -8.662 1.00 80.94 97 ASP A O 1
ATOM 830 N N . ILE A 1 98 ? 25.992 -7.293 -7.359 1.00 79.69 98 ILE A N 1
ATOM 831 C CA . ILE A 1 98 ? 25.245 -8.532 -7.085 1.00 79.69 98 ILE A CA 1
ATOM 832 C C . ILE A 1 98 ? 24.269 -8.815 -8.238 1.00 79.69 98 ILE A C 1
ATOM 834 O O . ILE A 1 98 ? 24.193 -9.941 -8.742 1.00 79.69 98 ILE A O 1
ATOM 838 N N . SER A 1 99 ? 23.585 -7.776 -8.711 1.00 84.12 99 SER A N 1
ATOM 839 C CA . SER A 1 99 ? 22.550 -7.826 -9.744 1.00 84.12 99 SER A CA 1
ATOM 840 C C . SER A 1 99 ? 22.994 -7.160 -11.050 1.00 84.12 99 SER A C 1
ATOM 842 O O . SER A 1 99 ? 23.982 -6.428 -11.108 1.00 84.12 99 SER A O 1
ATOM 844 N N . TYR A 1 100 ? 22.266 -7.463 -12.124 1.00 88.38 100 TYR A N 1
ATOM 845 C CA . TYR A 1 100 ? 22.395 -6.768 -13.401 1.00 88.38 100 TYR A CA 1
ATOM 846 C C . TYR A 1 100 ? 21.601 -5.458 -13.365 1.00 88.38 100 TYR A C 1
ATOM 848 O O . TYR A 1 100 ? 20.478 -5.427 -12.867 1.00 88.38 100 TYR A O 1
ATOM 856 N N . THR A 1 101 ? 22.166 -4.394 -13.930 1.00 89.75 101 THR A N 1
ATOM 857 C CA . THR A 1 101 ? 21.506 -3.096 -14.105 1.00 89.75 101 THR A CA 1
ATOM 858 C C . THR A 1 101 ? 21.150 -2.908 -15.582 1.00 89.75 101 THR A C 1
ATOM 860 O O . THR A 1 101 ? 22.013 -3.128 -16.437 1.00 89.75 101 THR A O 1
ATOM 863 N N . PRO A 1 102 ? 19.908 -2.524 -15.920 1.00 93.25 102 PRO A N 1
ATOM 864 C CA . PRO A 1 102 ? 19.527 -2.255 -17.300 1.00 93.25 102 PRO A CA 1
ATOM 865 C C . PRO A 1 102 ? 20.178 -0.971 -17.817 1.00 93.25 102 PRO A C 1
ATOM 867 O O . PRO A 1 102 ? 20.192 0.048 -17.123 1.00 93.25 102 PRO A O 1
ATOM 870 N N . TYR A 1 103 ? 20.655 -0.989 -19.060 1.00 92.75 103 TYR A N 1
ATOM 871 C CA . TYR A 1 103 ? 21.087 0.232 -19.740 1.00 92.75 103 TYR A CA 1
ATOM 872 C C . TYR A 1 103 ? 19.898 1.147 -20.055 1.00 92.75 103 TYR A C 1
ATOM 874 O O . TYR A 1 103 ? 18.787 0.650 -20.252 1.00 92.75 103 TYR A O 1
ATOM 882 N N . PRO A 1 104 ? 20.116 2.471 -20.178 1.00 92.56 104 PRO A N 1
ATOM 883 C CA . PRO A 1 104 ? 19.128 3.382 -20.751 1.00 92.56 104 PRO A CA 1
ATOM 884 C C . PRO A 1 104 ? 18.636 2.912 -22.128 1.00 92.56 104 PRO A C 1
ATOM 886 O O . PRO A 1 104 ? 19.383 2.281 -22.881 1.00 92.56 104 PRO A O 1
ATOM 889 N N . GLU A 1 105 ? 17.395 3.252 -22.485 1.00 92.88 105 GLU A N 1
ATOM 890 C CA . GLU A 1 105 ? 16.762 2.792 -23.735 1.00 92.88 105 GLU A CA 1
ATOM 891 C C . GLU A 1 105 ? 17.567 3.213 -24.971 1.00 92.88 105 GLU A C 1
ATOM 893 O O . GLU A 1 105 ? 17.838 2.393 -25.842 1.00 92.88 105 GLU A O 1
ATOM 898 N N . HIS A 1 106 ? 18.048 4.460 -25.007 1.00 92.56 106 HIS A N 1
ATOM 899 C CA . HIS A 1 106 ? 18.877 4.958 -26.107 1.00 92.56 106 HIS A CA 1
ATOM 900 C C . HIS A 1 106 ? 20.191 4.173 -26.259 1.00 92.56 106 HIS A C 1
ATOM 902 O O . HIS A 1 106 ? 20.538 3.745 -27.356 1.00 92.56 106 HIS A O 1
ATOM 908 N N . THR A 1 107 ? 20.897 3.926 -25.154 1.00 92.88 107 THR A N 1
ATOM 909 C CA . THR A 1 107 ? 22.119 3.108 -25.146 1.00 92.88 107 THR A CA 1
ATOM 910 C C . THR A 1 107 ? 21.832 1.684 -25.613 1.00 92.88 107 THR A C 1
ATOM 912 O O . THR A 1 107 ? 22.592 1.129 -26.401 1.00 92.88 107 THR A O 1
ATOM 915 N N . SER A 1 108 ? 20.709 1.111 -25.175 1.00 94.44 108 SER A N 1
ATOM 916 C CA . SER A 1 108 ? 20.275 -0.229 -25.572 1.00 94.44 108 SER A CA 1
ATOM 917 C C . SER A 1 108 ? 19.987 -0.325 -27.074 1.00 94.44 108 SER A C 1
ATOM 919 O O . SER A 1 108 ? 20.330 -1.333 -27.681 1.00 94.44 108 SER A O 1
ATOM 921 N N . LEU A 1 109 ? 19.428 0.720 -27.697 1.00 93.69 109 LEU A N 1
ATOM 922 C CA . LEU A 1 109 ? 19.208 0.773 -29.150 1.00 93.69 109 LEU A CA 1
ATOM 923 C C . LEU A 1 109 ? 20.527 0.763 -29.933 1.00 93.69 109 LEU A C 1
ATOM 925 O O . LEU A 1 109 ? 20.666 -0.006 -30.881 1.00 93.69 109 LEU A O 1
ATOM 929 N N . VAL A 1 110 ? 21.509 1.564 -29.508 1.00 94.06 110 VAL A N 1
ATOM 930 C CA . VAL A 1 110 ? 22.841 1.604 -30.141 1.00 94.06 110 VAL A CA 1
ATOM 931 C C . VAL A 1 110 ? 23.554 0.253 -30.008 1.00 94.06 110 VAL A C 1
ATOM 933 O O . VAL A 1 110 ? 24.163 -0.231 -30.963 1.00 94.06 110 VAL A O 1
ATOM 936 N N . LEU A 1 111 ? 23.460 -0.379 -28.833 1.00 93.69 111 LEU A N 1
ATOM 937 C CA . LEU A 1 111 ? 23.998 -1.722 -28.601 1.00 93.69 111 LEU A CA 1
ATOM 938 C C . LEU A 1 111 ? 23.313 -2.769 -29.487 1.00 93.69 111 LEU A C 1
ATOM 940 O O . LEU A 1 111 ? 23.990 -3.619 -30.064 1.00 93.69 111 LEU A O 1
ATOM 944 N N . GLU A 1 112 ? 21.989 -2.691 -29.622 1.00 94.81 112 GLU A N 1
ATOM 945 C CA . GLU A 1 112 ? 21.206 -3.622 -30.431 1.00 94.81 112 GLU A CA 1
ATOM 946 C C . GLU A 1 112 ? 21.518 -3.496 -31.928 1.00 94.81 112 GLU A C 1
ATOM 948 O O . GLU A 1 112 ? 21.700 -4.514 -32.596 1.00 94.81 112 GLU A O 1
ATOM 953 N N . GLU A 1 113 ? 21.651 -2.273 -32.450 1.00 93.44 113 GLU A N 1
ATOM 954 C CA . GLU A 1 113 ? 22.038 -2.027 -33.843 1.00 93.44 113 GLU A CA 1
ATOM 955 C C . GLU A 1 113 ? 23.432 -2.596 -34.138 1.00 93.44 113 GLU A C 1
ATOM 957 O O . GLU A 1 113 ? 23.632 -3.330 -35.110 1.00 93.44 113 GLU A O 1
ATOM 962 N N . ALA A 1 114 ? 24.399 -2.324 -33.261 1.00 92.81 114 ALA A N 1
ATOM 963 C CA . ALA A 1 114 ? 25.750 -2.848 -33.401 1.00 92.81 114 ALA A CA 1
ATOM 964 C C . ALA A 1 114 ? 25.789 -4.381 -33.328 1.00 92.81 114 ALA A C 1
ATOM 966 O O . ALA A 1 114 ? 26.478 -5.013 -34.130 1.00 92.81 114 ALA A O 1
ATOM 967 N N . TYR A 1 115 ? 25.024 -4.981 -32.411 1.00 93.00 115 TYR A N 1
ATOM 968 C CA . TYR A 1 115 ? 24.894 -6.432 -32.297 1.00 93.00 115 TYR A CA 1
ATOM 969 C C . TYR A 1 115 ? 24.283 -7.047 -33.558 1.00 93.00 115 TYR A C 1
ATOM 971 O O . TYR A 1 115 ? 24.815 -8.028 -34.076 1.00 93.00 115 TYR A O 1
ATOM 979 N N . MET A 1 116 ? 23.207 -6.458 -34.088 1.00 92.25 116 MET A N 1
ATOM 980 C CA . MET A 1 116 ? 22.570 -6.897 -35.330 1.00 92.25 116 MET A CA 1
ATOM 981 C C . MET A 1 116 ? 23.571 -6.911 -36.491 1.00 92.25 116 MET A C 1
ATOM 983 O O . MET A 1 116 ? 23.663 -7.905 -37.217 1.00 92.25 116 MET A O 1
ATOM 987 N N . ILE A 1 117 ? 24.362 -5.845 -36.641 1.00 91.06 117 ILE A N 1
ATOM 988 C CA . ILE A 1 117 ? 25.397 -5.753 -37.677 1.00 91.06 117 ILE A CA 1
ATOM 989 C C . ILE A 1 117 ? 26.480 -6.818 -37.457 1.00 91.06 117 ILE A C 1
ATOM 991 O O . ILE A 1 117 ? 26.837 -7.523 -38.401 1.00 91.06 117 ILE A O 1
ATOM 995 N N . SER A 1 118 ? 26.975 -6.976 -36.226 1.00 91.81 118 SER A N 1
ATOM 996 C CA . SER A 1 118 ? 27.993 -7.976 -35.878 1.00 91.81 118 SER A CA 1
ATOM 997 C C . SER A 1 118 ? 27.533 -9.410 -36.141 1.00 91.81 118 SER A C 1
ATOM 999 O O . SER A 1 118 ? 28.307 -10.202 -36.671 1.00 91.81 118 SER A O 1
ATOM 1001 N N . VAL A 1 119 ? 26.275 -9.747 -35.843 1.00 90.69 119 VAL A N 1
ATOM 1002 C CA . VAL A 1 119 ? 25.703 -11.068 -36.148 1.00 90.69 119 VAL A CA 1
ATOM 1003 C C . VAL A 1 119 ? 25.574 -11.277 -37.653 1.00 90.69 119 VAL A C 1
ATOM 1005 O O . VAL A 1 119 ? 25.966 -12.330 -38.149 1.00 90.69 119 VAL A O 1
ATOM 1008 N N . THR A 1 120 ? 25.062 -10.277 -38.372 1.00 89.62 120 THR A N 1
ATOM 1009 C CA . THR A 1 120 ? 24.775 -10.374 -39.812 1.00 89.62 120 THR A CA 1
ATOM 1010 C C . THR A 1 120 ? 26.051 -10.452 -40.652 1.00 89.62 120 THR A C 1
ATOM 1012 O O . THR A 1 120 ? 26.115 -11.216 -41.610 1.00 89.62 120 THR A O 1
ATOM 1015 N N . LEU A 1 121 ? 27.078 -9.676 -40.292 1.00 89.44 121 LEU A N 1
ATOM 1016 C CA . LEU A 1 121 ? 28.369 -9.644 -40.990 1.00 89.44 121 LEU A CA 1
ATOM 1017 C C . LEU A 1 121 ? 29.397 -10.624 -40.407 1.00 89.44 121 LEU A C 1
ATOM 1019 O O . LEU A 1 121 ? 30.495 -10.743 -40.946 1.00 89.44 121 LEU A O 1
ATOM 1023 N N . ASN A 1 122 ? 29.055 -11.302 -39.306 1.00 87.38 122 ASN A N 1
ATOM 1024 C CA . ASN A 1 122 ? 29.965 -12.117 -38.502 1.00 87.38 122 ASN A CA 1
ATOM 1025 C C . ASN A 1 122 ? 31.261 -11.372 -38.102 1.00 87.38 122 ASN A C 1
ATOM 1027 O O . ASN A 1 122 ? 32.353 -11.941 -38.108 1.00 87.38 122 ASN A O 1
ATOM 1031 N N . ASP A 1 123 ? 31.131 -10.087 -37.762 1.00 87.56 123 ASP A N 1
ATOM 1032 C CA . ASP A 1 123 ? 32.231 -9.197 -37.373 1.00 87.56 123 ASP A CA 1
ATOM 1033 C C . ASP A 1 123 ? 32.109 -8.786 -35.901 1.00 87.56 123 ASP A C 1
ATOM 1035 O O . ASP A 1 123 ? 31.323 -7.909 -35.531 1.00 87.56 123 ASP A O 1
ATOM 1039 N N . TRP A 1 124 ? 32.933 -9.412 -35.064 1.00 87.25 124 TRP A N 1
ATOM 1040 C CA . TRP A 1 124 ? 32.966 -9.242 -33.609 1.00 87.25 124 TRP A CA 1
ATOM 1041 C C . TRP A 1 124 ? 34.148 -8.382 -33.134 1.00 87.25 124 TRP A C 1
ATOM 1043 O O . TRP A 1 124 ? 34.641 -8.525 -32.019 1.00 87.25 124 TRP A O 1
ATOM 1053 N N . THR A 1 125 ? 34.659 -7.496 -33.991 1.00 81.38 125 THR A N 1
ATOM 1054 C CA . THR A 1 125 ? 35.768 -6.592 -33.628 1.00 81.38 125 THR A CA 1
ATOM 1055 C C . THR A 1 125 ? 35.307 -5.176 -33.283 1.00 81.38 125 THR A C 1
ATOM 1057 O O . THR A 1 125 ? 36.122 -4.310 -32.948 1.00 81.38 125 THR A O 1
ATOM 1060 N N . ARG A 1 126 ? 33.991 -4.933 -33.323 1.00 80.88 126 ARG A N 1
ATOM 1061 C CA . ARG A 1 126 ? 33.393 -3.613 -33.111 1.00 80.88 126 ARG A CA 1
ATOM 1062 C C . ARG A 1 126 ? 33.534 -3.140 -31.669 1.00 80.88 126 ARG A C 1
ATOM 1064 O O . ARG A 1 126 ? 33.248 -3.864 -30.712 1.00 80.88 126 ARG A O 1
ATOM 1071 N N . LYS A 1 127 ? 33.937 -1.877 -31.548 1.00 87.06 127 LYS A N 1
ATOM 1072 C CA . LYS A 1 127 ? 34.020 -1.126 -30.297 1.00 87.06 127 LYS A CA 1
ATOM 1073 C C . LYS A 1 127 ? 33.074 0.062 -30.388 1.00 87.06 127 LYS A C 1
ATOM 1075 O O . LYS A 1 127 ? 33.101 0.792 -31.375 1.00 87.06 127 LYS A O 1
ATOM 1080 N N . LEU A 1 128 ? 32.238 0.223 -29.375 1.00 88.81 128 LEU A N 1
ATOM 1081 C CA . LEU A 1 128 ? 31.271 1.305 -29.258 1.00 88.81 128 LEU A CA 1
ATOM 1082 C C . LEU A 1 128 ? 31.732 2.235 -28.152 1.00 88.81 128 LEU A C 1
ATOM 1084 O O . LEU A 1 128 ? 31.783 1.821 -26.997 1.00 88.81 128 LEU A O 1
ATOM 1088 N N . GLU A 1 129 ? 32.068 3.467 -28.506 1.00 87.81 129 GLU A N 1
ATOM 1089 C CA . GLU A 1 129 ? 32.470 4.495 -27.551 1.00 87.81 129 GLU A CA 1
ATOM 1090 C C . GLU A 1 129 ? 31.264 5.371 -27.215 1.00 87.81 129 GLU A C 1
ATOM 1092 O O . GLU A 1 129 ? 30.626 5.944 -28.100 1.00 87.81 129 GLU A O 1
ATOM 1097 N N . PHE A 1 130 ? 30.941 5.469 -25.929 1.00 84.75 130 PHE A N 1
ATOM 1098 C CA . PHE A 1 130 ? 29.855 6.304 -25.436 1.00 84.75 130 PHE A CA 1
ATOM 1099 C C . PHE A 1 130 ? 30.385 7.665 -24.961 1.00 84.75 130 PHE A C 1
ATOM 1101 O O . PHE A 1 130 ? 31.511 7.750 -24.462 1.00 84.75 130 PHE A O 1
ATOM 1108 N N . PRO A 1 131 ? 29.569 8.738 -25.019 1.00 79.62 131 PRO A N 1
ATOM 1109 C CA . PRO A 1 131 ? 29.958 10.070 -24.536 1.00 79.62 131 PRO A CA 1
ATOM 1110 C C . PRO A 1 131 ? 30.385 10.108 -23.061 1.00 79.62 131 PRO A C 1
ATOM 1112 O O . PRO A 1 131 ? 31.082 11.025 -22.638 1.00 79.62 131 PRO A O 1
ATOM 1115 N N . THR A 1 132 ? 29.986 9.101 -22.281 1.00 76.44 132 THR A N 1
ATOM 1116 C CA . THR A 1 132 ? 30.366 8.893 -20.877 1.00 76.44 132 THR A CA 1
ATOM 1117 C C . THR A 1 132 ? 31.825 8.446 -20.695 1.00 76.44 132 THR A C 1
ATOM 1119 O O . THR A 1 132 ? 32.290 8.339 -19.561 1.00 76.44 132 THR A O 1
ATOM 1122 N N . GLY A 1 133 ? 32.561 8.187 -21.783 1.00 78.75 133 GLY A N 1
ATOM 1123 C CA . GLY A 1 133 ? 33.929 7.654 -21.763 1.00 78.75 133 GLY A CA 1
ATOM 1124 C C . GLY A 1 133 ? 33.992 6.130 -21.615 1.00 78.75 133 GLY A C 1
ATOM 1125 O O . GLY A 1 133 ? 35.072 5.558 -21.465 1.00 78.75 133 GLY A O 1
ATOM 1126 N N . GLU A 1 134 ? 32.846 5.455 -21.648 1.00 84.38 134 GLU A N 1
ATOM 1127 C CA . GLU A 1 134 ? 32.742 4.000 -21.580 1.00 84.38 134 GLU A CA 1
ATOM 1128 C C . GLU A 1 134 ? 32.818 3.400 -22.987 1.00 84.38 134 GLU A C 1
ATOM 1130 O O . GLU A 1 134 ? 32.194 3.904 -23.918 1.00 84.38 134 GLU A O 1
ATOM 1135 N N . THR A 1 135 ? 33.559 2.304 -23.138 1.00 88.56 135 THR A N 1
ATOM 1136 C CA . THR A 1 135 ? 33.678 1.565 -24.396 1.00 88.56 135 THR A CA 1
ATOM 1137 C C . THR A 1 135 ? 33.101 0.165 -24.230 1.00 88.56 135 THR A C 1
ATOM 1139 O O . THR A 1 135 ? 33.554 -0.593 -23.370 1.00 88.56 135 THR A O 1
ATOM 1142 N N . VAL A 1 136 ? 32.127 -0.210 -25.059 1.00 91.19 136 VAL A N 1
ATOM 1143 C CA . VAL A 1 136 ? 31.593 -1.579 -25.124 1.00 91.19 136 VAL A CA 1
ATOM 1144 C C . VAL A 1 136 ? 32.205 -2.315 -26.308 1.00 91.19 136 VAL A C 1
ATOM 1146 O O . VAL A 1 136 ? 32.220 -1.815 -27.429 1.00 91.19 136 VAL A O 1
ATOM 1149 N N . VAL A 1 137 ? 32.712 -3.519 -26.057 1.00 89.94 137 VAL A N 1
ATOM 1150 C CA . VAL A 1 137 ? 33.325 -4.394 -27.061 1.00 89.94 137 VAL A CA 1
ATOM 1151 C C . VAL A 1 137 ? 32.502 -5.672 -27.179 1.00 89.94 137 VAL A C 1
ATOM 1153 O O . VAL A 1 137 ? 32.258 -6.350 -26.174 1.00 89.94 137 VAL A O 1
ATOM 1156 N N . LEU A 1 138 ? 32.077 -5.994 -28.402 1.00 90.81 138 LEU A N 1
ATOM 1157 C CA . LEU A 1 138 ? 31.265 -7.173 -28.710 1.00 90.81 138 LEU A CA 1
ATOM 1158 C C . LEU A 1 138 ? 32.164 -8.315 -29.204 1.00 90.81 138 LEU A C 1
ATOM 1160 O O . LEU A 1 138 ? 32.403 -8.409 -30.398 1.00 90.81 138 LEU A O 1
ATOM 1164 N N . HIS A 1 139 ? 32.660 -9.186 -28.316 1.00 87.50 139 HIS A N 1
ATOM 1165 C CA . HIS A 1 139 ? 33.607 -10.256 -28.696 1.00 87.50 139 HIS A CA 1
ATOM 1166 C C . HIS A 1 139 ? 32.931 -11.483 -29.318 1.00 87.50 139 HIS A C 1
ATOM 1168 O O . HIS A 1 139 ? 33.549 -12.211 -30.089 1.00 87.50 139 HIS A O 1
ATOM 1174 N N . SER A 1 140 ? 31.686 -11.765 -28.936 1.00 87.38 140 SER A N 1
ATOM 1175 C CA . SER A 1 140 ? 30.850 -12.827 -29.512 1.00 87.38 140 SER A CA 1
ATOM 1176 C C . SER A 1 140 ? 29.381 -12.627 -29.123 1.00 87.38 140 SER A C 1
ATOM 1178 O O . SER A 1 140 ? 29.058 -11.742 -28.328 1.00 87.38 140 SER A O 1
ATOM 1180 N N . ARG A 1 141 ? 28.492 -13.516 -29.594 1.00 84.25 141 ARG A N 1
ATOM 1181 C CA . ARG A 1 141 ? 27.062 -13.526 -29.222 1.00 84.25 141 ARG A CA 1
ATOM 1182 C C . ARG A 1 141 ? 26.812 -13.601 -27.713 1.00 84.25 141 ARG A C 1
ATOM 1184 O O . ARG A 1 141 ? 25.773 -13.131 -27.264 1.00 84.25 141 ARG A O 1
ATOM 1191 N N . MET A 1 142 ? 27.731 -14.205 -26.956 1.00 82.50 142 MET A N 1
ATOM 1192 C CA . MET A 1 142 ? 27.580 -14.454 -25.516 1.00 82.50 142 MET A CA 1
ATOM 1193 C C . MET A 1 142 ? 28.563 -13.661 -24.649 1.00 82.50 142 MET A C 1
ATOM 1195 O O . MET A 1 142 ? 28.341 -13.531 -23.446 1.00 82.50 142 MET A O 1
ATOM 1199 N N . LEU A 1 143 ? 29.648 -13.141 -25.234 1.00 86.12 143 LEU A N 1
ATOM 1200 C CA . LEU A 1 143 ? 30.711 -12.447 -24.509 1.00 86.12 143 LEU A CA 1
ATOM 1201 C C . LEU A 1 143 ? 30.831 -11.005 -24.990 1.00 86.12 143 LEU A C 1
ATOM 1203 O O . LEU A 1 143 ? 31.375 -10.731 -26.058 1.00 86.12 143 LEU A O 1
ATOM 1207 N N . MET A 1 144 ? 30.350 -10.082 -24.166 1.00 90.06 144 MET A N 1
ATOM 1208 C CA . MET A 1 144 ? 30.391 -8.645 -24.417 1.00 90.06 144 MET A CA 1
ATOM 1209 C C . MET A 1 144 ? 30.870 -7.952 -23.143 1.00 90.06 144 MET A C 1
ATOM 1211 O O . MET A 1 144 ? 30.476 -8.326 -22.034 1.00 90.06 144 MET A O 1
ATOM 1215 N N . THR A 1 145 ? 31.757 -6.970 -23.286 1.00 89.44 145 THR A N 1
ATOM 1216 C CA . THR A 1 145 ? 32.414 -6.330 -22.139 1.00 89.44 145 THR A CA 1
ATOM 1217 C C . THR A 1 145 ? 32.390 -4.820 -22.254 1.00 89.44 145 THR A C 1
ATOM 1219 O O . THR A 1 145 ? 32.696 -4.292 -23.320 1.00 89.44 145 THR A O 1
ATOM 1222 N N . GLN A 1 146 ? 32.124 -4.134 -21.147 1.00 88.06 146 GLN A N 1
ATOM 1223 C CA . GLN A 1 146 ? 32.255 -2.687 -21.028 1.00 88.06 146 GLN A CA 1
ATOM 1224 C C . GLN A 1 146 ? 33.527 -2.341 -20.251 1.00 88.06 146 GLN A C 1
ATOM 1226 O O . GLN A 1 146 ? 33.765 -2.872 -19.166 1.00 88.06 146 GLN A O 1
ATOM 1231 N N . GLN A 1 147 ? 34.321 -1.420 -20.782 1.00 86.56 147 GLN A N 1
ATOM 1232 C CA . GLN A 1 147 ? 35.523 -0.877 -20.155 1.00 86.56 147 GLN A CA 1
ATOM 1233 C C . GLN A 1 147 ? 35.376 0.633 -20.001 1.00 86.56 147 GLN A C 1
ATOM 1235 O O . GLN A 1 147 ? 34.723 1.283 -20.813 1.00 86.56 147 GLN A O 1
ATOM 1240 N N . GLN A 1 148 ? 35.974 1.202 -18.961 1.00 75.50 148 GLN A N 1
ATOM 1241 C CA . GLN A 1 148 ? 36.002 2.648 -18.782 1.00 75.50 148 GLN A CA 1
ATOM 1242 C C . GLN A 1 148 ? 37.330 3.178 -19.316 1.00 75.50 148 GLN A C 1
ATOM 1244 O O . GLN A 1 148 ? 38.399 2.762 -18.871 1.00 75.50 148 GLN A O 1
ATOM 1249 N N . THR A 1 149 ? 37.264 4.071 -20.294 1.00 61.62 149 THR A N 1
ATOM 1250 C CA . THR A 1 149 ? 38.442 4.668 -20.922 1.00 61.62 149 THR A CA 1
ATOM 1251 C C . THR A 1 149 ? 38.754 5.957 -20.172 1.00 61.62 149 THR A C 1
ATOM 1253 O O . THR A 1 149 ? 38.023 6.938 -20.282 1.00 61.62 149 THR A O 1
ATOM 1256 N N . ILE A 1 150 ? 39.812 5.960 -19.358 1.00 57.94 150 ILE A N 1
ATOM 1257 C CA . ILE A 1 150 ? 40.260 7.177 -18.669 1.00 57.94 150 ILE A CA 1
ATOM 1258 C C . ILE A 1 150 ? 40.744 8.165 -19.746 1.00 57.94 150 ILE A C 1
ATOM 1260 O O . ILE A 1 150 ? 41.640 7.810 -20.519 1.00 57.94 150 ILE A O 1
ATOM 1264 N N . PRO A 1 151 ? 40.198 9.394 -19.839 1.00 48.41 151 PRO A N 1
ATOM 1265 C CA . PRO A 1 151 ? 40.672 10.364 -20.815 1.00 48.41 151 PRO A CA 1
ATOM 1266 C C . PRO A 1 151 ? 42.145 10.692 -20.554 1.00 48.41 151 PRO A C 1
ATOM 1268 O O . PRO A 1 151 ? 42.508 11.170 -19.480 1.00 48.41 151 PRO A O 1
ATOM 1271 N N . SER A 1 152 ? 42.987 10.491 -21.568 1.00 46.31 152 SER A N 1
ATOM 1272 C CA . SER A 1 152 ? 44.451 10.667 -21.578 1.00 46.31 152 SER A CA 1
ATOM 1273 C C . SER A 1 152 ? 44.961 12.101 -21.272 1.00 46.31 152 SER A C 1
ATOM 1275 O O . SER A 1 152 ? 46.093 12.436 -21.615 1.00 46.31 152 SER A O 1
ATOM 1277 N N . ARG A 1 153 ? 44.167 12.993 -20.661 1.00 42.31 153 ARG A N 1
ATOM 1278 C CA . ARG A 1 153 ? 44.555 14.390 -20.370 1.00 42.31 153 ARG A CA 1
ATOM 1279 C C . ARG A 1 153 ? 44.998 14.671 -18.931 1.00 42.31 153 ARG A C 1
ATOM 1281 O O . ARG A 1 153 ? 45.472 15.773 -18.680 1.00 42.31 153 ARG A O 1
ATOM 1288 N N . TYR A 1 154 ? 44.945 13.699 -18.021 1.00 40.59 154 TYR A N 1
ATOM 1289 C CA . TYR A 1 154 ? 45.384 13.885 -16.631 1.00 40.59 154 TYR A CA 1
ATOM 1290 C C . TYR A 1 154 ? 46.329 12.761 -16.187 1.00 40.59 154 TYR A C 1
ATOM 1292 O O . TYR A 1 154 ? 45.956 11.874 -15.433 1.00 40.59 154 TYR A O 1
ATOM 1300 N N . TRP A 1 155 ? 47.582 12.805 -16.644 1.00 48.47 155 TRP A N 1
ATOM 1301 C CA . TRP A 1 155 ? 48.646 11.868 -16.238 1.00 48.47 155 TRP A CA 1
ATOM 1302 C C . TRP A 1 155 ? 49.282 12.214 -14.879 1.00 48.47 155 TRP A C 1
ATOM 1304 O O . TRP A 1 155 ? 50.419 11.840 -14.612 1.00 48.47 155 TRP A O 1
ATOM 1314 N N . ILE A 1 156 ? 48.592 12.960 -14.012 1.00 41.91 156 ILE A N 1
ATOM 1315 C CA . ILE A 1 156 ? 49.153 13.400 -12.728 1.00 41.91 156 ILE A CA 1
ATOM 1316 C C . ILE A 1 156 ? 48.159 13.100 -11.615 1.00 41.91 156 ILE A C 1
ATOM 1318 O O . ILE A 1 156 ? 47.542 14.001 -11.058 1.00 41.91 156 ILE A O 1
ATOM 1322 N N . SER A 1 157 ? 47.964 11.814 -11.346 1.00 38.53 157 SER A N 1
ATOM 1323 C CA . SER A 1 157 ? 47.697 11.234 -10.023 1.00 38.53 157 SER A CA 1
ATOM 1324 C C . SER A 1 157 ? 47.497 9.742 -10.240 1.00 38.53 157 SER A C 1
ATOM 1326 O O . SER A 1 157 ? 46.506 9.341 -10.837 1.00 38.53 157 SER A O 1
ATOM 1328 N N . PHE A 1 158 ? 48.450 8.924 -9.799 1.00 37.59 158 PHE A N 1
ATOM 1329 C CA . PHE A 1 158 ? 48.248 7.482 -9.694 1.00 37.59 158 PHE A CA 1
ATOM 1330 C C . PHE A 1 158 ? 47.188 7.234 -8.609 1.00 37.59 158 PHE A C 1
ATOM 1332 O O . PHE A 1 158 ? 47.471 7.530 -7.444 1.00 37.59 158 PHE A O 1
ATOM 1339 N N . PRO A 1 159 ? 45.997 6.684 -8.913 1.00 39.12 159 PRO A N 1
ATOM 1340 C CA . PRO A 1 159 ? 45.287 5.921 -7.904 1.00 39.12 159 PRO A CA 1
ATOM 1341 C C . PRO A 1 159 ? 46.140 4.673 -7.648 1.00 39.12 159 PRO A C 1
ATOM 1343 O O . PRO A 1 159 ? 46.722 4.111 -8.577 1.00 39.12 159 PRO A O 1
ATOM 1346 N N . SER A 1 160 ? 46.258 4.252 -6.392 1.00 38.41 160 SER A N 1
ATOM 1347 C CA . SER A 1 160 ? 46.873 2.970 -6.034 1.00 38.41 160 SER A CA 1
ATOM 1348 C C . SER A 1 160 ? 46.404 1.846 -6.972 1.00 38.41 160 SER A C 1
ATOM 1350 O O . SER A 1 160 ? 45.227 1.838 -7.331 1.00 38.41 160 SER A O 1
ATOM 1352 N N . ASP A 1 161 ? 47.283 0.890 -7.294 1.00 39.31 161 ASP A N 1
ATOM 1353 C CA . ASP A 1 161 ? 47.118 -0.291 -8.180 1.00 39.31 161 ASP A CA 1
ATOM 1354 C C . ASP A 1 161 ? 45.879 -1.201 -7.934 1.00 39.31 161 ASP A C 1
ATOM 1356 O O . ASP A 1 161 ? 45.774 -2.298 -8.478 1.00 39.31 161 ASP A O 1
ATOM 1360 N N . SER A 1 162 ? 44.905 -0.777 -7.128 1.00 43.16 162 SER A N 1
ATOM 1361 C CA . SER A 1 162 ? 43.671 -1.495 -6.798 1.00 43.16 162 SER A CA 1
ATOM 1362 C C . SER A 1 162 ? 42.415 -1.033 -7.562 1.00 43.16 162 SER A C 1
ATOM 1364 O O . SER A 1 162 ? 41.386 -1.705 -7.470 1.00 43.16 162 SER A O 1
ATOM 1366 N N . GLU A 1 163 ? 42.480 0.044 -8.360 1.00 46.03 163 GLU A N 1
ATOM 1367 C CA . GLU A 1 163 ? 41.335 0.584 -9.128 1.00 46.03 163 GLU A CA 1
ATOM 1368 C C . GLU A 1 163 ? 41.481 0.483 -10.660 1.00 46.03 163 GLU A C 1
ATOM 1370 O O . GLU A 1 163 ? 40.894 1.260 -11.413 1.00 46.03 163 GLU A O 1
ATOM 1375 N N . GLN A 1 164 ? 42.207 -0.516 -11.174 1.00 49.75 164 GLN A N 1
ATOM 1376 C CA . GLN A 1 164 ? 41.982 -0.948 -12.559 1.00 49.75 164 GLN A CA 1
ATOM 1377 C C . GLN A 1 164 ? 40.575 -1.555 -12.644 1.00 49.75 164 GLN A C 1
ATOM 1379 O O . GLN A 1 164 ? 40.352 -2.709 -12.275 1.00 49.75 164 GLN A O 1
ATOM 1384 N N . SER A 1 165 ? 39.604 -0.740 -13.067 1.00 57.84 165 SER A N 1
ATOM 1385 C CA . SER A 1 165 ? 38.198 -1.117 -13.228 1.00 57.84 165 SER A CA 1
ATOM 1386 C C . SER A 1 165 ? 38.095 -2.346 -14.134 1.00 57.84 165 SER A C 1
ATOM 1388 O O . SER A 1 165 ? 38.259 -2.256 -15.353 1.00 57.84 165 SER A O 1
ATOM 1390 N N . ARG A 1 166 ? 37.884 -3.521 -13.525 1.00 68.31 166 ARG A N 1
ATOM 1391 C CA . ARG A 1 166 ? 37.671 -4.775 -14.253 1.00 68.31 166 ARG A CA 1
ATOM 1392 C C . ARG A 1 166 ? 36.522 -4.586 -15.251 1.00 68.31 166 ARG A C 1
ATOM 1394 O O . ARG A 1 166 ? 35.524 -3.951 -14.898 1.00 68.31 166 ARG A O 1
ATOM 1401 N N . PRO A 1 167 ? 36.633 -5.141 -16.471 1.00 79.25 167 PRO A N 1
ATOM 1402 C CA . PRO A 1 167 ? 35.597 -4.996 -17.483 1.00 79.25 167 PRO A CA 1
ATOM 1403 C C . PRO A 1 167 ? 34.253 -5.492 -16.940 1.00 79.25 167 PRO A C 1
ATOM 1405 O O . PRO A 1 167 ? 34.157 -6.605 -16.419 1.00 79.25 167 PRO A O 1
ATOM 1408 N N . ARG A 1 168 ? 33.207 -4.671 -17.061 1.00 87.25 168 ARG A N 1
ATOM 1409 C CA . ARG A 1 168 ? 31.844 -5.075 -16.696 1.00 87.25 168 ARG A CA 1
ATOM 1410 C C . ARG A 1 168 ? 31.315 -6.037 -17.750 1.00 87.25 168 ARG A C 1
ATOM 1412 O O . ARG A 1 168 ? 31.579 -5.872 -18.942 1.00 87.25 168 ARG A O 1
ATOM 1419 N N . THR A 1 169 ? 30.546 -7.026 -17.316 1.00 89.69 169 THR A N 1
ATOM 1420 C CA . THR A 1 169 ? 29.876 -7.956 -18.230 1.00 89.69 169 THR A CA 1
ATOM 1421 C C . THR A 1 169 ? 28.642 -7.287 -18.811 1.00 89.69 169 THR A C 1
ATOM 1423 O O . THR A 1 169 ? 27.842 -6.737 -18.055 1.00 89.69 169 THR A O 1
ATOM 1426 N N . VAL A 1 170 ? 28.470 -7.377 -20.127 1.00 92.25 170 VAL A N 1
ATOM 1427 C CA . VAL A 1 170 ? 27.297 -6.885 -20.855 1.00 92.25 170 VAL A CA 1
ATOM 1428 C C . VAL A 1 170 ? 26.481 -8.075 -21.349 1.00 92.25 170 VAL A C 1
ATOM 1430 O O . VAL A 1 170 ? 27.045 -9.047 -21.852 1.00 92.25 170 VAL A O 1
ATOM 1433 N N . LYS A 1 171 ? 25.158 -8.020 -21.186 1.00 92.25 171 LYS A N 1
ATOM 1434 C CA . LYS A 1 171 ? 24.229 -9.063 -21.631 1.00 92.25 171 LYS A CA 1
ATOM 1435 C C . LYS A 1 171 ? 23.059 -8.490 -22.416 1.00 92.25 171 LYS A C 1
ATOM 1437 O O . LYS A 1 171 ? 22.559 -7.411 -22.102 1.00 92.25 171 LYS A O 1
ATOM 1442 N N . ARG A 1 172 ? 22.633 -9.265 -23.413 1.00 92.94 172 ARG A N 1
ATOM 1443 C CA . ARG A 1 172 ? 21.486 -9.006 -24.278 1.00 92.94 172 ARG A CA 1
ATOM 1444 C C . ARG A 1 172 ? 20.296 -9.847 -23.824 1.00 92.94 172 ARG A C 1
ATOM 1446 O O . ARG A 1 172 ? 20.436 -11.054 -23.650 1.00 92.94 172 ARG A O 1
ATOM 1453 N N . GLY A 1 173 ? 19.134 -9.219 -23.693 1.00 90.75 173 GLY A N 1
ATOM 1454 C CA . GLY A 1 173 ? 17.905 -9.848 -23.221 1.00 90.75 173 GLY A CA 1
ATOM 1455 C C . GLY A 1 173 ? 18.002 -10.340 -21.775 1.00 90.75 173 GLY A C 1
ATOM 1456 O O . GLY A 1 173 ? 18.941 -10.022 -21.047 1.00 90.75 173 GLY A O 1
ATOM 1457 N N . LEU A 1 174 ? 17.008 -11.127 -21.363 1.00 87.50 174 LEU A N 1
ATOM 1458 C CA . LEU A 1 174 ? 16.974 -11.776 -20.046 1.00 87.50 174 LEU A CA 1
ATOM 1459 C C . LEU A 1 174 ? 17.593 -13.178 -20.050 1.00 87.50 174 LEU A C 1
ATOM 1461 O O . LEU A 1 174 ? 17.763 -13.788 -18.994 1.00 87.50 174 LEU A O 1
ATOM 1465 N N . GLU A 1 175 ? 17.948 -13.699 -21.224 1.00 82.69 175 GLU A N 1
ATOM 1466 C CA . GLU A 1 175 ? 18.529 -15.028 -21.344 1.00 82.69 175 GLU A CA 1
ATOM 1467 C C . GLU A 1 175 ? 19.893 -15.091 -20.640 1.00 82.69 175 GLU A C 1
ATOM 1469 O O . GLU A 1 175 ? 20.790 -14.271 -20.848 1.00 82.69 175 GLU A O 1
ATOM 1474 N N . GLY A 1 176 ? 20.044 -16.061 -19.738 1.00 74.38 176 GLY A N 1
ATOM 1475 C CA . GLY A 1 176 ? 21.256 -16.213 -18.937 1.00 74.38 176 GLY A CA 1
ATOM 1476 C C . GLY A 1 176 ? 21.448 -15.142 -17.857 1.00 74.38 176 GLY A C 1
ATOM 1477 O O . GLY A 1 176 ? 22.527 -15.093 -17.257 1.00 74.38 176 GLY A O 1
ATOM 1478 N N . ILE A 1 177 ? 20.455 -14.290 -17.583 1.00 83.44 177 ILE A N 1
ATOM 1479 C CA . ILE A 1 177 ? 20.425 -13.426 -16.400 1.00 83.44 177 ILE A CA 1
ATOM 1480 C C . ILE A 1 177 ? 19.605 -14.125 -15.309 1.00 83.44 177 ILE A C 1
ATOM 1482 O O . ILE A 1 177 ? 18.466 -14.519 -15.532 1.00 83.44 177 ILE A O 1
ATOM 1486 N N . SER A 1 178 ? 20.173 -14.280 -14.111 1.00 79.94 178 SER A N 1
ATOM 1487 C CA . SER A 1 178 ? 19.478 -14.862 -12.954 1.00 79.94 178 SER A CA 1
ATOM 1488 C C . SER A 1 178 ? 18.522 -13.847 -12.309 1.00 79.94 178 SER A C 1
ATOM 1490 O O . SER A 1 178 ? 18.764 -13.396 -11.194 1.00 79.94 178 SER A O 1
ATOM 1492 N N . ILE A 1 179 ? 17.475 -13.446 -13.034 1.00 83.62 179 ILE A N 1
ATOM 1493 C CA . ILE A 1 179 ? 16.371 -12.618 -12.529 1.00 83.62 179 ILE A CA 1
ATOM 1494 C C . ILE A 1 179 ? 15.097 -13.463 -12.564 1.00 83.62 179 ILE A C 1
ATOM 1496 O O . ILE A 1 179 ? 14.726 -13.991 -13.611 1.00 83.62 179 ILE A O 1
ATOM 1500 N N . GLU A 1 180 ? 14.430 -13.590 -11.419 1.00 87.00 180 GLU A N 1
ATOM 1501 C CA . GLU A 1 180 ? 13.117 -14.225 -11.325 1.00 87.00 180 GLU A CA 1
ATOM 1502 C C . GLU A 1 180 ? 12.045 -13.215 -11.754 1.00 87.00 180 GLU A C 1
ATOM 1504 O O . GLU A 1 180 ? 11.945 -12.130 -11.182 1.00 87.00 180 GLU A O 1
ATOM 1509 N N . ILE A 1 181 ? 11.282 -13.548 -12.798 1.00 89.94 181 ILE A N 1
ATOM 1510 C CA . ILE A 1 181 ? 10.190 -12.706 -13.298 1.00 89.94 181 ILE A CA 1
ATOM 1511 C C . ILE A 1 181 ? 8.889 -13.201 -12.661 1.00 89.94 181 ILE A C 1
ATOM 1513 O O . ILE A 1 181 ? 8.524 -14.356 -12.896 1.00 89.94 181 ILE A O 1
ATOM 1517 N N . PRO A 1 182 ? 8.164 -12.361 -11.906 1.00 90.56 182 PRO A N 1
ATOM 1518 C CA . PRO A 1 182 ? 6.846 -12.723 -11.401 1.00 90.56 182 PRO A CA 1
ATOM 1519 C C . PRO A 1 182 ? 5.875 -12.981 -12.561 1.00 90.56 182 PRO A C 1
ATOM 1521 O O . PRO A 1 182 ? 5.853 -12.222 -13.528 1.00 90.56 182 PRO A O 1
ATOM 1524 N N . GLU A 1 183 ? 5.042 -14.018 -12.483 1.00 85.00 183 GLU A N 1
ATOM 1525 C CA . GLU A 1 183 ? 4.047 -14.269 -13.540 1.00 85.00 183 GLU A CA 1
ATOM 1526 C C . GLU A 1 183 ? 2.956 -13.185 -13.550 1.00 85.00 183 GLU A C 1
ATOM 1528 O O . GLU A 1 183 ? 2.634 -12.645 -14.606 1.00 85.00 183 GLU A O 1
ATOM 1533 N N . GLY A 1 184 ? 2.478 -12.782 -12.372 1.00 84.69 184 GLY A N 1
ATOM 1534 C CA . GLY A 1 184 ? 1.399 -11.812 -12.207 1.00 84.69 184 GLY A CA 1
ATOM 1535 C C . GLY A 1 184 ? 0.560 -12.126 -10.975 1.00 84.69 184 GLY A C 1
ATOM 1536 O O . GLY A 1 184 ? 0.874 -13.033 -10.201 1.00 84.69 184 GLY A O 1
ATOM 1537 N N . GLU A 1 185 ? -0.515 -11.372 -10.794 1.00 88.00 185 GLU A N 1
ATOM 1538 C CA . GLU A 1 185 ? -1.475 -11.546 -9.704 1.00 88.00 185 GLU A CA 1
ATOM 1539 C C . GLU A 1 185 ? -2.906 -11.515 -10.267 1.00 88.00 185 GLU A C 1
ATOM 1541 O O . GLU A 1 185 ? -3.170 -10.756 -11.204 1.00 88.00 185 GLU A O 1
ATOM 1546 N N . PRO A 1 186 ? -3.848 -12.315 -9.721 1.00 87.94 186 PRO A N 1
ATOM 1547 C CA . PRO A 1 186 ? -5.198 -12.421 -10.271 1.00 87.94 186 PRO A CA 1
ATOM 1548 C C . PRO A 1 186 ? -5.869 -11.057 -10.375 1.00 87.94 186 PRO A C 1
ATOM 1550 O O . PRO A 1 186 ? -5.944 -10.338 -9.384 1.00 87.94 186 PRO A O 1
ATOM 1553 N N . TYR A 1 187 ? -6.382 -10.699 -11.553 1.00 85.88 187 TYR A N 1
ATOM 1554 C CA . TYR A 1 187 ? -6.961 -9.372 -11.790 1.00 85.88 187 TYR A CA 1
ATOM 1555 C C . TYR A 1 187 ? -8.233 -9.109 -10.972 1.00 85.88 187 TYR A C 1
ATOM 1557 O O . TYR A 1 187 ? -8.455 -7.987 -10.512 1.00 85.88 187 TYR A O 1
ATOM 1565 N N . GLN A 1 188 ? -9.050 -10.150 -10.789 1.00 90.19 188 GLN A N 1
ATOM 1566 C CA . GLN A 1 188 ? -10.264 -10.114 -9.984 1.00 90.19 188 GLN A CA 1
ATOM 1567 C C . GLN A 1 188 ? -9.915 -9.989 -8.497 1.00 90.19 188 GLN A C 1
ATOM 1569 O O . GLN A 1 188 ? -9.057 -10.709 -7.987 1.00 90.19 188 GLN A O 1
ATOM 1574 N N . VAL A 1 189 ? -10.602 -9.080 -7.806 1.00 94.19 189 VAL A N 1
ATOM 1575 C CA . VAL A 1 189 ? -10.505 -8.899 -6.355 1.00 94.19 189 VAL A CA 1
ATOM 1576 C C . VAL A 1 189 ? -11.822 -9.349 -5.742 1.00 94.19 189 VAL A C 1
ATOM 1578 O O . VAL A 1 189 ? -12.862 -8.779 -6.064 1.00 94.19 189 VAL A O 1
ATOM 1581 N N . ASP A 1 190 ? -11.767 -10.337 -4.855 1.00 93.81 190 ASP A N 1
ATOM 1582 C CA . ASP A 1 190 ? -12.958 -10.892 -4.193 1.00 93.81 190 ASP A CA 1
ATOM 1583 C C . ASP A 1 190 ? -13.180 -10.297 -2.799 1.00 93.81 190 ASP A C 1
ATOM 1585 O O . ASP A 1 190 ? -14.281 -10.353 -2.252 1.00 93.81 190 ASP A O 1
ATOM 1589 N N . HIS A 1 191 ? -12.136 -9.707 -2.213 1.00 96.12 191 HIS A N 1
ATOM 1590 C CA . HIS A 1 191 ? -12.199 -9.116 -0.883 1.00 96.12 191 HIS A CA 1
ATOM 1591 C C . HIS A 1 191 ? -11.232 -7.943 -0.771 1.00 96.12 191 HIS A C 1
ATOM 1593 O O . HIS A 1 191 ? -10.084 -8.046 -1.201 1.00 96.12 191 HIS A O 1
ATOM 1599 N N . LEU A 1 192 ? -11.680 -6.843 -0.172 1.00 98.00 192 LEU A N 1
ATOM 1600 C CA . LEU A 1 192 ? -10.874 -5.652 0.086 1.00 98.00 192 LEU A CA 1
ATOM 1601 C C . LEU A 1 192 ? -10.628 -5.498 1.588 1.00 98.00 192 LEU A C 1
ATOM 1603 O O . LEU A 1 192 ? -11.554 -5.605 2.387 1.00 98.00 192 LEU A O 1
ATOM 1607 N N . VAL A 1 193 ? -9.392 -5.222 1.990 1.00 98.38 193 VAL A N 1
ATOM 1608 C CA . VAL A 1 193 ? -9.011 -5.031 3.392 1.00 98.38 193 VAL A CA 1
ATOM 1609 C C . VAL A 1 193 ? -8.282 -3.705 3.555 1.00 98.38 193 VAL A C 1
ATOM 1611 O O . VAL A 1 193 ? -7.184 -3.533 3.029 1.00 98.38 193 VAL A O 1
ATOM 1614 N N . PHE A 1 194 ? -8.843 -2.781 4.331 1.00 98.25 194 PHE A N 1
ATOM 1615 C CA . PHE A 1 194 ? -8.126 -1.565 4.725 1.00 98.25 194 PHE A CA 1
ATOM 1616 C C . PHE A 1 194 ? -7.303 -1.820 5.983 1.00 98.25 194 PHE A C 1
ATOM 1618 O O . PHE A 1 194 ? -7.829 -2.294 6.990 1.00 98.25 194 PHE A O 1
ATOM 1625 N N . MET A 1 195 ? -6.013 -1.502 5.927 1.00 96.25 195 MET A N 1
ATOM 1626 C CA . MET A 1 195 ? -5.065 -1.726 7.013 1.00 96.25 195 MET A CA 1
ATOM 1627 C C . MET A 1 195 ? -4.675 -0.396 7.655 1.00 96.25 195 MET A C 1
ATOM 1629 O O . MET A 1 195 ? -3.859 0.352 7.117 1.00 96.25 195 MET A O 1
ATOM 1633 N N . VAL A 1 196 ? -5.259 -0.117 8.819 1.00 93.81 196 VAL A N 1
ATOM 1634 C CA . VAL A 1 196 ? -4.935 1.040 9.655 1.00 93.81 196 VAL A CA 1
ATOM 1635 C C . VAL A 1 196 ? -3.779 0.663 10.566 1.00 93.81 196 VAL A C 1
ATOM 1637 O O . VAL A 1 196 ? -3.914 -0.149 11.487 1.00 93.81 196 VAL A O 1
ATOM 1640 N N . HIS A 1 197 ? -2.616 1.240 10.287 1.00 87.50 197 HIS A N 1
ATOM 1641 C CA . HIS A 1 197 ? -1.450 1.023 11.125 1.00 87.50 197 HIS A CA 1
ATOM 1642 C C . HIS A 1 197 ? -1.580 1.742 12.470 1.00 87.50 197 HIS A C 1
ATOM 1644 O O . HIS A 1 197 ? -2.387 2.658 12.650 1.00 87.50 197 HIS A O 1
ATOM 1650 N N . GLY A 1 198 ? -0.764 1.283 13.416 1.00 76.31 198 GLY A N 1
ATOM 1651 C CA . GLY A 1 198 ? -0.569 1.939 14.697 1.00 76.31 198 GLY A CA 1
ATOM 1652 C C . GLY A 1 198 ? 0.329 3.160 14.573 1.00 76.31 198 GLY A C 1
ATOM 1653 O O . GLY A 1 198 ? 0.409 3.808 13.541 1.00 76.31 198 GLY A O 1
ATOM 1654 N N . ILE A 1 199 ? 1.005 3.480 15.653 1.00 66.06 199 ILE A N 1
ATOM 1655 C CA . ILE A 1 199 ? 1.703 4.745 15.813 1.00 66.06 199 ILE A CA 1
ATOM 1656 C C . ILE A 1 199 ? 3.067 4.742 15.103 1.00 66.06 199 ILE A C 1
ATOM 1658 O O . ILE A 1 199 ? 3.782 3.747 15.182 1.00 66.06 199 ILE A O 1
ATOM 1662 N N . GLY A 1 200 ? 3.442 5.875 14.494 1.00 59.28 200 GLY A N 1
ATOM 1663 C CA . GLY A 1 200 ? 4.776 6.129 13.946 1.00 59.28 200 GLY A CA 1
ATOM 1664 C C . GLY A 1 200 ? 4.888 5.918 12.428 1.00 59.28 200 GLY A C 1
ATOM 1665 O O . GLY A 1 200 ? 4.056 5.234 11.824 1.00 59.28 200 GLY A O 1
ATOM 1666 N N . PRO A 1 201 ? 5.938 6.464 11.779 1.00 53.50 201 PRO A N 1
ATOM 1667 C CA . PRO A 1 201 ? 6.240 6.175 10.373 1.00 53.50 201 PRO A CA 1
ATOM 1668 C C . PRO A 1 201 ? 6.684 4.716 10.174 1.00 53.50 201 PRO A C 1
ATOM 1670 O O . PRO A 1 201 ? 6.639 4.196 9.063 1.00 53.50 201 PRO A O 1
ATOM 1673 N N . ALA A 1 202 ? 7.098 4.069 11.264 1.00 56.47 202 ALA A N 1
ATOM 1674 C CA . ALA A 1 202 ? 7.508 2.683 11.368 1.00 56.47 202 ALA A CA 1
ATOM 1675 C C . ALA A 1 202 ? 6.362 1.830 11.930 1.00 56.47 202 ALA A C 1
ATOM 1677 O O . ALA A 1 202 ? 5.830 2.112 12.997 1.00 56.47 202 ALA A O 1
ATOM 1678 N N . CYS A 1 203 ? 6.000 0.767 11.225 1.00 54.19 203 CYS A N 1
ATOM 1679 C CA . CYS A 1 203 ? 4.856 -0.089 11.527 1.00 54.19 203 CYS A CA 1
ATOM 1680 C C . CYS A 1 203 ? 5.246 -1.451 12.113 1.00 54.19 203 CYS A C 1
ATOM 1682 O O . CYS A 1 203 ? 4.364 -2.190 12.549 1.00 54.19 203 CYS A O 1
ATOM 1684 N N . ASP A 1 204 ? 6.535 -1.798 12.117 1.00 54.81 204 ASP A N 1
ATOM 1685 C CA . ASP A 1 204 ? 7.053 -3.050 12.664 1.00 54.81 204 ASP A CA 1
ATOM 1686 C C . ASP A 1 204 ? 8.416 -2.880 13.363 1.00 54.81 204 ASP A C 1
ATOM 1688 O O . ASP A 1 204 ? 9.018 -1.805 13.373 1.00 54.81 204 ASP A O 1
ATOM 1692 N N . ILE A 1 205 ? 8.925 -3.974 13.944 1.00 53.72 205 ILE A N 1
ATOM 1693 C CA . ILE A 1 205 ? 10.224 -4.018 14.641 1.00 53.72 205 ILE A CA 1
ATOM 1694 C C . ILE A 1 205 ? 11.428 -3.712 13.732 1.00 53.72 205 ILE A C 1
ATOM 1696 O O . ILE A 1 205 ? 12.523 -3.478 14.238 1.00 53.72 205 ILE A O 1
ATOM 1700 N N . GLN A 1 206 ? 11.242 -3.741 12.408 1.00 54.91 206 GLN A N 1
ATOM 1701 C CA . GLN A 1 206 ? 12.258 -3.416 11.404 1.00 54.91 206 GLN A CA 1
ATOM 1702 C C . GLN A 1 206 ? 12.203 -1.940 10.988 1.00 54.91 206 GLN A C 1
ATOM 1704 O O . GLN A 1 206 ? 12.954 -1.528 10.108 1.00 54.91 206 GLN A O 1
ATOM 1709 N N . LEU A 1 207 ? 11.343 -1.148 11.635 1.00 60.75 207 LEU A N 1
ATOM 1710 C CA . LEU A 1 207 ? 11.119 0.267 11.363 1.00 60.75 207 LEU A CA 1
ATOM 1711 C C . LEU A 1 207 ? 10.621 0.549 9.935 1.00 60.75 207 LEU A C 1
ATOM 1713 O O . LEU A 1 207 ? 10.880 1.615 9.379 1.00 60.75 207 LEU A O 1
ATOM 1717 N N . ARG A 1 208 ? 9.893 -0.403 9.338 1.00 71.88 208 ARG A N 1
ATOM 1718 C CA . ARG A 1 208 ? 9.371 -0.295 7.969 1.00 71.88 208 ARG A CA 1
ATOM 1719 C C . ARG A 1 208 ? 8.066 0.485 7.910 1.00 71.88 208 ARG A C 1
ATOM 1721 O O . ARG A 1 208 ? 7.248 0.406 8.820 1.00 71.88 208 ARG A O 1
ATOM 1728 N N . GLY A 1 209 ? 7.837 1.199 6.810 1.00 80.00 209 GLY A N 1
ATOM 1729 C CA . GLY A 1 209 ? 6.584 1.926 6.585 1.00 80.00 209 GLY A CA 1
ATOM 1730 C C . GLY A 1 209 ? 5.380 1.005 6.370 1.00 80.00 209 GLY A C 1
ATOM 1731 O O . GLY A 1 209 ? 5.530 -0.136 5.930 1.00 80.00 209 GLY A O 1
ATOM 1732 N N . VAL A 1 210 ? 4.168 1.526 6.604 1.00 85.56 210 VAL A N 1
ATOM 1733 C CA . VAL A 1 210 ? 2.914 0.755 6.466 1.00 85.56 210 VAL A CA 1
ATOM 1734 C C . VAL A 1 210 ? 2.801 0.058 5.111 1.00 85.56 210 VAL A C 1
ATOM 1736 O O . VAL A 1 210 ? 2.398 -1.097 5.050 1.00 85.56 210 VAL A O 1
ATOM 1739 N N . VAL A 1 211 ? 3.214 0.719 4.027 1.00 88.31 211 VAL A N 1
ATOM 1740 C CA . VAL A 1 211 ? 3.134 0.173 2.663 1.00 88.31 211 VAL A CA 1
ATOM 1741 C C . VAL A 1 211 ? 3.945 -1.120 2.531 1.00 88.31 211 VAL A C 1
ATOM 1743 O O . VAL A 1 211 ? 3.447 -2.090 1.965 1.00 88.31 211 VAL A O 1
ATOM 1746 N N . GLN A 1 212 ? 5.156 -1.162 3.096 1.00 86.62 212 GLN A N 1
ATOM 1747 C CA . GLN A 1 212 ? 6.015 -2.349 3.060 1.00 86.62 212 GLN A CA 1
ATOM 1748 C C . GLN A 1 212 ? 5.414 -3.491 3.883 1.00 86.62 212 GLN A C 1
ATOM 1750 O O . GLN A 1 212 ? 5.357 -4.620 3.407 1.00 86.62 212 GLN A O 1
ATOM 1755 N N . CYS A 1 213 ? 4.883 -3.197 5.073 1.00 87.69 213 CYS A N 1
ATOM 1756 C CA . CYS A 1 213 ? 4.190 -4.206 5.872 1.00 87.69 213 CYS A CA 1
ATOM 1757 C C . CYS A 1 213 ? 2.960 -4.762 5.137 1.00 87.69 213 CYS A C 1
ATOM 1759 O O . CYS A 1 213 ? 2.727 -5.965 5.151 1.00 87.69 213 CYS A O 1
ATOM 1761 N N . VAL A 1 214 ? 2.184 -3.911 4.458 1.00 92.62 214 VAL A N 1
ATOM 1762 C CA . VAL A 1 214 ? 1.022 -4.349 3.669 1.00 92.62 214 VAL A CA 1
ATOM 1763 C C . VAL A 1 214 ? 1.441 -5.193 2.456 1.00 92.62 214 VAL A C 1
ATOM 1765 O O . VAL A 1 214 ? 0.734 -6.141 2.118 1.00 92.62 214 VAL A O 1
ATOM 1768 N N . ASN A 1 215 ? 2.594 -4.921 1.832 1.00 91.69 215 ASN A N 1
ATOM 1769 C CA . ASN A 1 215 ? 3.141 -5.785 0.777 1.00 91.69 215 ASN A CA 1
ATOM 1770 C C . ASN A 1 215 ? 3.400 -7.210 1.287 1.00 91.69 215 ASN A C 1
ATOM 1772 O O . ASN A 1 215 ? 2.963 -8.155 0.638 1.00 91.69 215 ASN A O 1
ATOM 1776 N N . ASP A 1 216 ? 3.975 -7.378 2.483 1.00 90.75 216 ASP A N 1
ATOM 1777 C CA . ASP A 1 216 ? 4.183 -8.715 3.062 1.00 90.75 216 ASP A CA 1
ATOM 1778 C C . ASP A 1 216 ? 2.858 -9.479 3.248 1.00 90.75 216 ASP A C 1
ATOM 1780 O O . ASP A 1 216 ? 2.799 -10.696 3.055 1.00 90.75 216 ASP A O 1
ATOM 1784 N N . PHE A 1 217 ? 1.773 -8.777 3.607 1.00 92.19 217 PHE A N 1
ATOM 1785 C CA . PHE A 1 217 ? 0.433 -9.370 3.689 1.00 92.19 217 PHE A CA 1
ATOM 1786 C C . PHE A 1 217 ? -0.087 -9.804 2.315 1.00 92.19 217 PHE A C 1
ATOM 1788 O O . PHE A 1 217 ? -0.654 -10.895 2.204 1.00 92.19 217 PHE A O 1
ATOM 1795 N N . ARG A 1 218 ? 0.130 -8.994 1.268 1.00 94.00 218 ARG A N 1
ATOM 1796 C CA . ARG A 1 218 ? -0.218 -9.359 -0.116 1.00 94.00 218 ARG A CA 1
ATOM 1797 C C . ARG A 1 218 ? 0.562 -10.595 -0.562 1.00 94.00 218 ARG A C 1
ATOM 1799 O O . ARG A 1 218 ? -0.056 -11.563 -0.996 1.00 94.00 218 ARG A O 1
ATOM 1806 N N . ASP A 1 219 ? 1.876 -10.619 -0.362 1.00 91.25 219 ASP A N 1
ATOM 1807 C CA . ASP A 1 219 ? 2.740 -11.737 -0.757 1.00 91.25 219 ASP A CA 1
ATOM 1808 C C . ASP A 1 219 ? 2.387 -13.024 -0.008 1.00 91.25 219 ASP A C 1
ATOM 1810 O O . ASP A 1 219 ? 2.296 -14.107 -0.595 1.00 91.25 219 ASP A O 1
ATOM 1814 N N . ALA A 1 220 ? 2.131 -12.922 1.299 1.00 90.69 220 ALA A N 1
ATOM 1815 C CA . ALA A 1 220 ? 1.672 -14.050 2.096 1.00 90.69 220 ALA A CA 1
ATOM 1816 C C . ALA A 1 220 ? 0.309 -14.563 1.609 1.00 90.69 220 ALA A C 1
ATOM 1818 O O . ALA A 1 220 ? 0.136 -15.776 1.474 1.00 90.69 220 ALA A O 1
ATOM 1819 N N . SER A 1 221 ? -0.631 -13.664 1.305 1.00 91.25 221 SER A N 1
ATOM 1820 C CA . SER A 1 221 ? -1.955 -14.012 0.780 1.00 91.25 221 SER A CA 1
ATOM 1821 C C . SER A 1 221 ? -1.863 -14.696 -0.587 1.00 91.25 221 SER A C 1
ATOM 1823 O O . SER A 1 221 ? -2.381 -15.799 -0.753 1.00 91.25 221 SER A O 1
ATOM 1825 N N . LEU A 1 222 ? -1.115 -14.126 -1.535 1.00 89.56 222 LEU A N 1
ATOM 1826 C CA . LEU A 1 222 ? -0.883 -14.709 -2.859 1.00 89.56 222 LEU A CA 1
ATOM 1827 C C . LEU A 1 222 ? -0.155 -16.059 -2.770 1.00 89.56 222 LEU A C 1
ATOM 1829 O O . LEU A 1 222 ? -0.500 -17.008 -3.478 1.00 89.56 222 LEU A O 1
ATOM 1833 N N . SER A 1 223 ? 0.810 -16.200 -1.855 1.00 87.88 223 SER A N 1
ATOM 1834 C CA . SER A 1 223 ? 1.478 -17.479 -1.581 1.00 87.88 223 SER A CA 1
ATOM 1835 C C . SER A 1 223 ? 0.499 -18.531 -1.051 1.00 87.88 223 SER A C 1
ATOM 1837 O O . SER A 1 223 ? 0.594 -19.699 -1.428 1.00 87.88 223 SER A O 1
ATOM 1839 N N . LEU A 1 224 ? -0.452 -18.150 -0.195 1.00 85.94 224 LEU A N 1
ATOM 1840 C CA . LEU A 1 224 ? -1.476 -19.060 0.323 1.00 85.94 224 LEU A CA 1
ATOM 1841 C C . LEU A 1 224 ? -2.499 -19.436 -0.754 1.00 85.94 224 LEU A C 1
ATOM 1843 O O . LEU A 1 224 ? -2.784 -20.621 -0.915 1.00 85.94 224 LEU A O 1
ATOM 1847 N N . LEU A 1 225 ? -2.982 -18.468 -1.537 1.00 85.00 225 LEU A N 1
ATOM 1848 C CA . LEU A 1 225 ? -3.876 -18.700 -2.677 1.00 85.00 225 LEU A CA 1
ATOM 1849 C C . LEU A 1 225 ? -3.243 -19.668 -3.679 1.00 85.00 225 LEU A C 1
ATOM 1851 O O . LEU A 1 225 ? -3.820 -20.701 -4.019 1.00 85.00 225 LEU A O 1
ATOM 1855 N N . SER A 1 226 ? -2.001 -19.394 -4.070 1.00 81.94 226 SER A N 1
ATOM 1856 C CA . SER A 1 226 ? -1.269 -20.236 -5.011 1.00 81.94 226 SER A CA 1
ATOM 1857 C C . SER A 1 226 ? -0.878 -21.597 -4.446 1.00 81.94 226 SER A C 1
ATOM 1859 O O . SER A 1 226 ? -0.650 -22.495 -5.236 1.00 81.94 226 SER A O 1
ATOM 1861 N N . SER A 1 227 ? -0.781 -21.818 -3.135 1.00 83.25 227 SER A N 1
ATOM 1862 C CA . SER A 1 227 ? -0.403 -23.137 -2.590 1.00 83.25 227 SER A CA 1
ATOM 1863 C C . SER A 1 227 ? -1.599 -24.003 -2.199 1.00 83.25 227 SER A C 1
ATOM 1865 O O . SER A 1 227 ? -1.542 -25.218 -2.386 1.00 83.25 227 SER A O 1
ATOM 1867 N N . HIS A 1 228 ? -2.679 -23.400 -1.702 1.00 81.19 228 HIS A N 1
ATOM 1868 C CA . HIS A 1 228 ? -3.817 -24.118 -1.122 1.00 81.19 228 HIS A CA 1
ATOM 1869 C C . HIS A 1 228 ? -5.094 -24.052 -1.963 1.00 81.19 228 HIS A C 1
ATOM 1871 O O . HIS A 1 228 ? -5.971 -24.890 -1.775 1.00 81.19 228 HIS A O 1
ATOM 1877 N N . PHE A 1 229 ? -5.189 -23.114 -2.909 1.00 76.31 229 PHE A N 1
ATOM 1878 C CA . PHE A 1 229 ? -6.426 -22.829 -3.641 1.00 76.31 229 PHE A CA 1
ATOM 1879 C C . PHE A 1 229 ? -6.264 -22.892 -5.175 1.00 76.31 229 PHE A C 1
ATOM 1881 O O . PHE A 1 229 ? -7.079 -22.337 -5.904 1.00 76.31 229 PHE A O 1
ATOM 1888 N N . LYS A 1 230 ? -5.251 -23.617 -5.691 1.00 65.69 230 LYS A N 1
ATOM 1889 C CA . LYS A 1 230 ? -4.964 -23.748 -7.145 1.00 65.69 230 LYS A CA 1
ATOM 1890 C C . LYS A 1 230 ? -6.125 -24.289 -7.992 1.00 65.69 230 LYS A C 1
ATOM 1892 O O . LYS A 1 230 ? -6.136 -24.083 -9.201 1.00 65.69 230 LYS A O 1
ATOM 1897 N N . GLN A 1 231 ? -7.056 -25.020 -7.387 1.00 56.56 231 GLN A N 1
ATOM 1898 C CA . GLN A 1 231 ? -8.244 -25.570 -8.035 1.00 56.56 231 GLN A CA 1
ATOM 1899 C C . GLN A 1 231 ? -9.427 -25.333 -7.098 1.00 56.56 231 GLN A C 1
ATOM 1901 O O . GLN A 1 231 ? -9.584 -26.050 -6.110 1.00 56.56 231 GLN A O 1
ATOM 1906 N N . SER A 1 232 ? -10.257 -24.324 -7.378 1.00 55.06 232 SER A N 1
ATOM 1907 C CA . SER A 1 232 ? -11.618 -24.353 -6.840 1.00 55.06 232 SER A CA 1
ATOM 1908 C C . SER A 1 232 ? -12.314 -25.568 -7.467 1.00 55.06 232 SER A C 1
ATOM 1910 O O . SER A 1 232 ? -12.137 -25.835 -8.659 1.00 55.06 232 SER A O 1
ATOM 1912 N N . GLN A 1 233 ? -13.044 -26.352 -6.671 1.00 46.66 233 GLN A N 1
ATOM 1913 C CA . GLN A 1 233 ? -13.677 -27.594 -7.139 1.00 46.66 233 GLN A CA 1
ATOM 1914 C C . GLN A 1 233 ? -14.716 -27.370 -8.260 1.00 46.66 233 GLN A C 1
ATOM 1916 O O . GLN A 1 233 ? -15.102 -28.334 -8.914 1.00 46.66 233 GLN A O 1
ATOM 1921 N N . ASP A 1 234 ? -15.077 -26.113 -8.546 1.00 51.31 234 ASP A N 1
ATOM 1922 C CA . ASP A 1 234 ? -16.159 -25.734 -9.460 1.00 51.31 234 ASP A CA 1
ATOM 1923 C C . ASP A 1 234 ? -15.689 -25.004 -10.735 1.00 51.31 234 ASP A C 1
ATOM 1925 O O . ASP A 1 234 ? -16.508 -24.511 -11.508 1.00 51.31 234 ASP A O 1
ATOM 1929 N N . GLY A 1 235 ? -14.377 -24.880 -10.976 1.00 54.38 235 GLY A N 1
ATOM 1930 C CA . GLY A 1 235 ? -13.854 -24.171 -12.156 1.00 54.38 235 GLY A CA 1
ATOM 1931 C C . GLY A 1 235 ? -14.049 -22.646 -12.128 1.00 54.38 235 GLY A C 1
ATOM 1932 O O . GLY A 1 235 ? -13.677 -21.965 -13.084 1.00 54.38 235 GLY A O 1
ATOM 1933 N N . ALA A 1 236 ? -14.578 -22.095 -11.031 1.00 56.91 236 ALA A N 1
ATOM 1934 C CA . ALA A 1 236 ? -14.628 -20.659 -10.787 1.00 56.91 236 ALA A CA 1
ATOM 1935 C C . ALA A 1 236 ? -13.214 -20.128 -10.506 1.00 56.91 236 ALA A C 1
ATOM 1937 O O . ALA A 1 236 ? -12.503 -20.650 -9.639 1.00 56.91 236 ALA A O 1
ATOM 1938 N N . HIS A 1 237 ? -12.800 -19.095 -11.239 1.00 65.75 237 HIS A N 1
ATOM 1939 C CA . HIS A 1 237 ? -11.547 -18.391 -10.982 1.00 65.75 237 HIS A CA 1
ATOM 1940 C C . HIS A 1 237 ? -11.659 -17.682 -9.623 1.00 65.75 237 HIS A C 1
ATOM 1942 O O . HIS A 1 237 ? -12.515 -16.817 -9.462 1.00 65.75 237 HIS A O 1
ATOM 1948 N N . MET A 1 238 ? -10.842 -18.072 -8.638 1.00 77.62 238 MET A N 1
ATOM 1949 C CA . MET A 1 238 ? -10.754 -17.331 -7.376 1.00 77.62 238 MET A CA 1
ATOM 1950 C C . MET A 1 238 ? -9.960 -16.047 -7.603 1.00 77.62 238 MET A C 1
ATOM 1952 O O . MET A 1 238 ? -8.842 -16.084 -8.125 1.00 77.62 238 MET A O 1
ATOM 1956 N N . GLY A 1 239 ? -10.538 -14.922 -7.202 1.00 87.25 239 GLY A N 1
ATOM 1957 C CA . GLY A 1 239 ? -9.858 -13.643 -7.131 1.00 87.25 239 GLY A CA 1
ATOM 1958 C C . GLY A 1 239 ? -8.894 -13.565 -5.948 1.00 87.25 239 GLY A C 1
ATOM 1959 O O . GLY A 1 239 ? -8.767 -14.474 -5.124 1.00 87.25 239 GLY A O 1
ATOM 1960 N N . ARG A 1 240 ? -8.180 -12.442 -5.869 1.00 92.69 240 ARG A N 1
ATOM 1961 C CA . ARG A 1 240 ? -7.261 -12.142 -4.766 1.00 92.69 240 ARG A CA 1
ATOM 1962 C C . ARG A 1 240 ? -7.953 -11.362 -3.648 1.00 92.69 240 ARG A C 1
ATOM 1964 O O . ARG A 1 240 ? -8.978 -10.713 -3.863 1.00 92.69 240 ARG A O 1
ATOM 1971 N N . VAL A 1 241 ? -7.332 -11.370 -2.470 1.00 95.38 241 VAL A N 1
ATOM 1972 C CA . VAL A 1 241 ? -7.622 -10.402 -1.406 1.00 95.38 241 VAL A CA 1
ATOM 1973 C C . VAL A 1 241 ? -6.723 -9.189 -1.623 1.00 95.38 241 VAL A C 1
ATOM 1975 O O . VAL A 1 241 ? -5.500 -9.326 -1.645 1.00 95.38 241 VAL A O 1
ATOM 1978 N N . GLU A 1 242 ? -7.313 -8.012 -1.800 1.00 96.94 242 GLU A N 1
ATOM 1979 C CA . GLU A 1 242 ? -6.567 -6.764 -1.925 1.00 96.94 242 GLU A CA 1
ATOM 1980 C C . GLU A 1 242 ? -6.444 -6.092 -0.560 1.00 96.94 242 GLU A C 1
ATOM 1982 O O . GLU A 1 242 ? -7.434 -5.898 0.141 1.00 96.94 242 GLU A O 1
ATOM 1987 N N . PHE A 1 243 ? -5.226 -5.706 -0.197 1.00 97.50 243 PHE A N 1
ATOM 1988 C CA . PHE A 1 243 ? -4.946 -5.000 1.048 1.00 97.50 243 PHE A CA 1
ATOM 1989 C C . PHE A 1 243 ? -4.553 -3.569 0.713 1.00 97.50 243 PHE A C 1
ATOM 1991 O O . PHE A 1 243 ? -3.677 -3.378 -0.120 1.00 97.50 243 PHE A O 1
ATOM 1998 N N . LEU A 1 244 ? -5.146 -2.556 1.342 1.00 97.25 244 LEU A N 1
ATOM 1999 C CA . LEU A 1 244 ? -4.789 -1.152 1.125 1.00 97.25 244 LEU A CA 1
ATOM 2000 C C . LEU A 1 244 ? -4.309 -0.503 2.432 1.00 97.25 244 LEU A C 1
ATOM 2002 O O . LEU A 1 244 ? -5.020 -0.579 3.437 1.00 97.25 244 LEU A O 1
ATOM 2006 N N . PRO A 1 245 ? -3.120 0.131 2.445 1.00 95.00 245 PRO A N 1
ATOM 2007 C CA . PRO A 1 245 ? -2.628 0.838 3.620 1.00 95.00 245 PRO A CA 1
ATOM 2008 C C . PRO A 1 245 ? -3.419 2.132 3.840 1.00 95.00 245 PRO A C 1
ATOM 2010 O O . PRO A 1 245 ? -3.604 2.905 2.905 1.00 95.00 245 PRO A O 1
ATOM 2013 N N . VAL A 1 246 ? -3.828 2.393 5.081 1.00 93.19 246 VAL A N 1
ATOM 2014 C CA . VAL A 1 246 ? -4.431 3.668 5.498 1.00 93.19 246 VAL A CA 1
ATOM 2015 C C . VAL A 1 246 ? -3.361 4.473 6.223 1.00 93.19 246 VAL A C 1
ATOM 2017 O O . VAL A 1 246 ? -3.055 4.190 7.382 1.00 93.19 246 VAL A O 1
ATOM 2020 N N . ASN A 1 247 ? -2.761 5.445 5.536 1.00 85.62 247 ASN A N 1
ATOM 2021 C CA . ASN A 1 247 ? -1.708 6.284 6.103 1.00 85.62 247 ASN A CA 1
ATOM 2022 C C . ASN A 1 247 ? -2.311 7.571 6.676 1.00 85.62 247 ASN A C 1
ATOM 2024 O O . ASN A 1 247 ? -2.747 8.438 5.928 1.00 85.62 247 ASN A O 1
ATOM 2028 N N . TRP A 1 248 ? -2.327 7.685 8.003 1.00 83.25 248 TRP A N 1
ATOM 2029 C CA . TRP A 1 248 ? -2.923 8.824 8.714 1.00 83.25 248 TRP A CA 1
ATOM 2030 C C . TRP A 1 248 ? -1.903 9.610 9.547 1.00 83.25 248 TRP A C 1
ATOM 2032 O O . TRP A 1 248 ? -2.074 10.806 9.771 1.00 83.25 248 TRP A O 1
ATOM 2042 N N . HIS A 1 249 ? -0.811 8.967 9.974 1.00 74.19 249 HIS A N 1
ATOM 2043 C CA . HIS A 1 249 ? 0.170 9.550 10.895 1.00 74.19 249 HIS A CA 1
ATOM 2044 C C . HIS A 1 249 ? 0.825 10.825 10.335 1.00 74.19 249 HIS A C 1
ATOM 2046 O O . HIS A 1 249 ? 1.002 11.800 11.060 1.00 74.19 249 HIS A O 1
ATOM 2052 N N . ARG A 1 250 ? 1.093 10.884 9.023 1.00 67.44 250 ARG A N 1
ATOM 2053 C CA . ARG A 1 250 ? 1.691 12.071 8.380 1.00 67.44 250 ARG A CA 1
ATOM 2054 C C . ARG A 1 250 ? 0.835 13.337 8.474 1.00 67.44 250 ARG A C 1
ATOM 2056 O O . ARG A 1 250 ? 1.383 14.424 8.360 1.00 67.44 250 ARG A O 1
ATOM 2063 N N . VAL A 1 251 ? -0.478 13.219 8.666 1.00 63.59 251 VAL A N 1
ATOM 2064 C CA . VAL A 1 251 ? -1.374 14.384 8.773 1.00 63.59 251 VAL A CA 1
ATOM 2065 C C . VAL A 1 251 ? -1.247 15.058 10.143 1.00 63.59 251 VAL A C 1
ATOM 2067 O O . VAL A 1 251 ? -1.398 16.271 10.246 1.00 63.59 251 VAL A O 1
ATOM 2070 N N . LEU A 1 252 ? -0.909 14.299 11.189 1.00 61.72 252 LEU A N 1
ATOM 2071 C CA . LEU A 1 252 ? -0.713 14.833 12.544 1.00 61.72 252 LEU A CA 1
ATOM 2072 C C . LEU A 1 252 ? 0.726 15.261 12.810 1.00 61.72 252 LEU A C 1
ATOM 2074 O O . LEU A 1 252 ? 0.944 16.249 13.505 1.00 61.72 252 LEU A O 1
ATOM 2078 N N . HIS A 1 253 ? 1.678 14.532 12.229 1.00 60.91 253 HIS A N 1
ATOM 2079 C CA . HIS A 1 253 ? 3.122 14.704 12.417 1.00 60.91 253 HIS A CA 1
ATOM 2080 C C . HIS A 1 253 ? 3.812 15.366 11.222 1.00 60.91 253 HIS A C 1
ATOM 2082 O O . HIS A 1 253 ? 5.034 15.382 11.116 1.00 60.91 253 HIS A O 1
ATOM 2088 N N . GLY A 1 254 ? 3.035 15.873 10.267 1.00 59.94 254 GLY A N 1
ATOM 2089 C CA . GLY A 1 254 ? 3.577 16.683 9.187 1.00 59.94 254 GLY A CA 1
ATOM 2090 C C . GLY A 1 254 ? 4.059 18.033 9.711 1.00 59.94 254 GLY A C 1
ATOM 2091 O O . GLY A 1 254 ? 3.563 18.535 10.721 1.00 59.94 254 GLY A O 1
ATOM 2092 N N . ASP A 1 255 ? 4.948 18.671 8.950 1.00 53.31 255 ASP A N 1
ATOM 2093 C CA . ASP A 1 255 ? 5.512 20.001 9.237 1.00 53.31 255 ASP A CA 1
ATOM 2094 C C . ASP A 1 255 ? 4.441 21.094 9.470 1.00 53.31 255 ASP A C 1
ATOM 2096 O O . ASP A 1 255 ? 4.732 22.175 9.973 1.00 53.31 255 ASP A O 1
ATOM 2100 N N . ALA A 1 256 ? 3.182 20.820 9.112 1.00 50.00 256 ALA A N 1
ATOM 2101 C CA . ALA A 1 256 ? 2.050 21.728 9.242 1.00 50.00 256 ALA A CA 1
ATOM 2102 C C . ALA A 1 256 ? 1.562 21.945 10.687 1.00 50.00 256 ALA A C 1
ATOM 2104 O O . ALA A 1 256 ? 0.999 23.004 10.963 1.00 50.00 256 ALA A O 1
ATOM 2105 N N . THR A 1 257 ? 1.731 20.981 11.603 1.00 63.88 257 THR A N 1
ATOM 2106 C CA . THR A 1 257 ? 1.229 21.121 12.987 1.00 63.88 257 THR A CA 1
ATOM 2107 C C . THR A 1 257 ? 2.283 21.664 13.954 1.00 63.88 257 THR A C 1
ATOM 2109 O O . THR A 1 257 ? 1.918 22.190 15.003 1.00 63.88 257 THR A O 1
ATOM 2112 N N . GLY A 1 258 ? 3.578 21.533 13.630 1.00 65.62 258 GLY A N 1
ATOM 2113 C CA . GLY A 1 258 ? 4.711 21.933 14.485 1.00 65.62 258 GLY A CA 1
ATOM 2114 C C . GLY A 1 258 ? 4.873 21.103 15.769 1.00 65.62 258 GLY A C 1
ATOM 2115 O O . GLY A 1 258 ? 5.803 21.315 16.547 1.00 65.62 258 GLY A O 1
ATOM 2116 N N . VAL A 1 259 ? 3.988 20.129 15.992 1.00 69.94 259 VAL A N 1
ATOM 2117 C CA . VAL A 1 259 ? 3.884 19.378 17.246 1.00 69.94 259 VAL A CA 1
ATOM 2118 C C . VAL A 1 259 ? 5.120 18.510 17.492 1.00 69.94 259 VAL A C 1
ATOM 2120 O O . VAL A 1 259 ? 5.607 18.434 18.621 1.00 69.94 259 VAL A O 1
ATOM 2123 N N . ASP A 1 260 ? 5.679 17.910 16.442 1.00 69.56 260 ASP A N 1
ATOM 2124 C CA . ASP A 1 260 ? 6.903 17.111 16.547 1.00 69.56 260 ASP A CA 1
ATOM 2125 C C . ASP A 1 260 ? 8.127 17.955 16.896 1.00 69.56 260 ASP A C 1
ATOM 2127 O O . ASP A 1 260 ? 8.954 17.534 17.707 1.00 69.56 260 ASP A O 1
ATOM 2131 N N . GLU A 1 261 ? 8.234 19.164 16.341 1.00 72.31 261 GLU A N 1
ATOM 2132 C CA . GLU A 1 261 ? 9.305 20.101 16.687 1.00 72.31 261 GLU A CA 1
ATOM 2133 C C . GLU A 1 261 ? 9.189 20.552 18.145 1.00 72.31 261 GLU A C 1
ATOM 2135 O O . GLU A 1 261 ? 10.188 20.607 18.868 1.00 72.31 261 GLU A O 1
ATOM 2140 N N . ASP A 1 262 ? 7.967 20.828 18.601 1.00 73.69 262 ASP A N 1
ATOM 2141 C CA . ASP A 1 262 ? 7.686 21.189 19.987 1.00 73.69 262 ASP A CA 1
ATOM 2142 C C . ASP A 1 262 ? 8.034 20.042 20.948 1.00 73.69 262 ASP A C 1
ATOM 2144 O O . ASP A 1 262 ? 8.679 20.273 21.976 1.00 73.69 262 ASP A O 1
ATOM 2148 N N . ILE A 1 263 ? 7.698 18.797 20.592 1.00 76.12 263 ILE A N 1
ATOM 2149 C CA . ILE A 1 263 ? 8.061 17.601 21.363 1.00 76.12 263 ILE A CA 1
ATOM 2150 C C . ILE A 1 263 ? 9.567 17.405 21.400 1.00 76.12 263 ILE A C 1
ATOM 2152 O O . ILE A 1 263 ? 10.129 17.144 22.467 1.00 76.12 263 ILE A O 1
ATOM 2156 N N . GLN A 1 264 ? 10.245 17.531 20.261 1.00 75.94 264 GLN A N 1
ATOM 2157 C CA . GLN A 1 264 ? 11.699 17.424 20.208 1.00 75.94 264 GLN A CA 1
ATOM 2158 C C . GLN A 1 264 ? 12.359 18.500 21.075 1.00 75.94 264 GLN A C 1
ATOM 2160 O O . GLN A 1 264 ? 13.290 18.187 21.817 1.00 75.94 264 GLN A O 1
ATOM 2165 N N . ARG A 1 265 ? 11.828 19.730 21.077 1.00 79.31 265 ARG A N 1
ATOM 2166 C CA . ARG A 1 265 ? 12.330 20.846 21.895 1.00 79.31 265 ARG A CA 1
ATOM 2167 C C . ARG A 1 265 ? 12.248 20.572 23.398 1.00 79.31 265 ARG A C 1
ATOM 2169 O O . ARG A 1 265 ? 13.151 20.968 24.133 1.00 79.31 265 ARG A O 1
ATOM 2176 N N . ILE A 1 266 ? 11.194 19.898 23.866 1.00 79.44 266 ILE A N 1
ATOM 2177 C CA . ILE A 1 266 ? 11.022 19.537 25.288 1.00 79.44 266 ILE A CA 1
ATOM 2178 C C . ILE A 1 266 ? 11.636 18.173 25.649 1.00 79.44 266 ILE A C 1
ATOM 2180 O O . ILE A 1 266 ? 11.746 17.820 26.829 1.00 79.44 266 ILE A O 1
ATOM 2184 N N . THR A 1 267 ? 12.051 17.383 24.656 1.00 78.12 267 THR A N 1
ATOM 2185 C CA . THR A 1 267 ? 12.666 16.072 24.871 1.00 78.12 267 THR A CA 1
ATOM 2186 C C . THR A 1 267 ? 14.107 16.253 25.348 1.00 78.12 267 THR A C 1
ATOM 2188 O O . THR A 1 267 ? 14.992 16.625 24.585 1.00 78.12 267 THR A O 1
ATOM 2191 N N . LEU A 1 268 ? 14.378 15.947 26.624 1.00 79.94 268 LEU A N 1
ATOM 2192 C CA . LEU A 1 268 ? 15.751 15.969 27.144 1.00 79.94 268 LEU A CA 1
ATOM 2193 C C . LEU A 1 268 ? 16.658 15.004 26.356 1.00 79.94 268 LEU A C 1
ATOM 2195 O O . LEU A 1 268 ? 16.223 13.906 26.005 1.00 79.94 268 LEU A O 1
ATOM 2199 N N . PRO A 1 269 ? 17.943 15.350 26.161 1.00 79.38 269 PRO A N 1
ATOM 2200 C CA . PRO A 1 269 ? 18.879 14.535 25.386 1.00 79.38 269 PRO A CA 1
ATOM 2201 C C . PRO A 1 269 ? 19.321 13.255 26.111 1.00 79.38 269 PRO A C 1
ATOM 2203 O O . PRO A 1 269 ? 19.861 12.343 25.485 1.00 79.38 269 PRO A O 1
ATOM 2206 N N . SER A 1 270 ? 19.108 13.163 27.427 1.00 77.62 270 SER A N 1
ATOM 2207 C CA . SER A 1 270 ? 19.437 11.979 28.223 1.00 77.62 270 SER A CA 1
ATOM 2208 C C . SER A 1 270 ? 18.577 10.779 27.821 1.00 77.62 270 SER A C 1
ATOM 2210 O O . SER A 1 270 ? 17.427 10.945 27.425 1.00 77.62 270 SER A O 1
ATOM 2212 N N . ILE A 1 271 ? 19.115 9.557 27.953 1.00 79.25 271 ILE A N 1
ATOM 2213 C CA . ILE A 1 271 ? 18.407 8.291 27.657 1.00 79.25 271 ILE A CA 1
ATOM 2214 C C . ILE A 1 271 ? 17.709 8.282 26.280 1.00 79.25 271 ILE A C 1
ATOM 2216 O O . ILE A 1 271 ? 16.579 7.816 26.139 1.00 79.25 271 ILE A O 1
ATOM 2220 N N . SER A 1 272 ? 18.398 8.786 25.251 1.00 72.50 272 SER A N 1
ATOM 2221 C CA . SER A 1 272 ? 17.818 9.116 23.940 1.00 72.50 272 SER A CA 1
ATOM 2222 C C . SER A 1 272 ? 17.098 7.940 23.275 1.00 72.50 272 SER A C 1
ATOM 2224 O O . SER A 1 272 ? 16.036 8.135 22.702 1.00 72.50 272 SER A O 1
ATOM 2226 N N . ARG A 1 273 ? 17.601 6.705 23.423 1.00 69.88 273 ARG A N 1
ATOM 2227 C CA . ARG A 1 273 ? 16.944 5.499 22.879 1.00 69.88 273 ARG A CA 1
ATOM 2228 C C . ARG A 1 273 ? 15.573 5.231 23.507 1.00 69.88 273 ARG A C 1
ATOM 2230 O O . ARG A 1 273 ? 14.630 4.907 22.796 1.00 69.88 273 ARG A O 1
ATOM 2237 N N . LEU A 1 274 ? 15.451 5.381 24.830 1.00 70.31 274 LEU A N 1
ATOM 2238 C CA . LEU A 1 274 ? 14.172 5.184 25.520 1.00 70.31 274 LEU A CA 1
ATOM 2239 C C . LEU A 1 274 ? 13.189 6.302 25.167 1.00 70.31 274 LEU A C 1
ATOM 2241 O O . LEU A 1 274 ? 12.010 6.042 24.976 1.00 70.31 274 LEU A O 1
ATOM 2245 N N . ARG A 1 275 ? 13.674 7.541 25.037 1.00 72.62 275 ARG A N 1
ATOM 2246 C CA . ARG A 1 275 ? 12.838 8.682 24.640 1.00 72.62 275 ARG A CA 1
ATOM 2247 C C . ARG A 1 275 ? 12.383 8.605 23.191 1.00 72.62 275 ARG A C 1
ATOM 2249 O O . ARG A 1 275 ? 11.237 8.928 22.926 1.00 72.62 275 ARG A O 1
ATOM 2256 N N . GLN A 1 276 ? 13.233 8.135 22.281 1.00 67.44 276 GLN A N 1
ATOM 2257 C CA . GLN A 1 276 ? 12.842 7.849 20.900 1.00 67.44 276 GLN A CA 1
ATOM 2258 C C . GLN A 1 276 ? 11.724 6.804 20.854 1.00 67.44 276 GLN A C 1
ATOM 2260 O O . GLN A 1 276 ? 10.738 7.007 20.155 1.00 67.44 276 GLN A O 1
ATOM 2265 N N . PHE A 1 277 ? 11.828 5.743 21.660 1.00 67.38 277 PHE A N 1
ATOM 2266 C CA . PHE A 1 277 ? 10.745 4.773 21.816 1.00 67.38 277 PHE A CA 1
ATOM 2267 C C . PHE A 1 277 ? 9.469 5.408 22.400 1.00 67.38 277 PHE A C 1
ATOM 2269 O O . PHE A 1 277 ? 8.389 5.234 21.846 1.00 67.38 277 PHE A O 1
ATOM 2276 N N . SER A 1 278 ? 9.572 6.191 23.480 1.00 65.88 278 SER A N 1
ATOM 2277 C CA . SER A 1 278 ? 8.408 6.860 24.078 1.00 65.88 278 SER A CA 1
ATOM 2278 C C . SER A 1 278 ? 7.727 7.833 23.111 1.00 65.88 278 SER A C 1
ATOM 2280 O O . SER A 1 278 ? 6.505 7.794 22.988 1.00 65.88 278 SER A O 1
ATOM 2282 N N . ASN A 1 279 ? 8.498 8.663 22.405 1.00 64.06 279 ASN A N 1
ATOM 2283 C CA . ASN A 1 279 ? 7.981 9.632 21.439 1.00 64.06 279 ASN A CA 1
ATOM 2284 C C . ASN A 1 279 ? 7.362 8.947 20.215 1.00 64.06 279 ASN A C 1
ATOM 2286 O O . ASN A 1 279 ? 6.386 9.454 19.695 1.00 64.06 279 ASN A O 1
ATOM 2290 N N . GLY A 1 280 ? 7.896 7.802 19.778 1.00 61.91 280 GLY A N 1
ATOM 2291 C CA . GLY A 1 280 ? 7.388 7.076 18.610 1.00 61.91 280 GLY A CA 1
ATOM 2292 C C . GLY A 1 280 ? 6.347 5.995 18.908 1.00 61.91 280 GLY A C 1
ATOM 2293 O O . GLY A 1 280 ? 5.978 5.259 18.001 1.00 61.91 280 GLY A O 1
ATOM 2294 N N . THR A 1 281 ? 5.931 5.790 20.162 1.00 60.75 281 THR A N 1
ATOM 2295 C CA . THR A 1 281 ? 4.982 4.711 20.515 1.00 60.75 281 THR A CA 1
ATOM 2296 C C . THR A 1 281 ? 4.001 5.094 21.617 1.00 60.75 281 THR A C 1
ATOM 2298 O O . THR A 1 281 ? 2.833 4.727 21.551 1.00 60.75 281 THR A O 1
ATOM 2301 N N . VAL A 1 282 ? 4.444 5.797 22.660 1.00 66.00 282 VAL A N 1
ATOM 2302 C CA . VAL A 1 282 ? 3.596 6.112 23.824 1.00 66.00 282 VAL A CA 1
ATOM 2303 C C . VAL A 1 282 ? 2.922 7.468 23.659 1.00 66.00 282 VAL A C 1
ATOM 2305 O O . VAL A 1 282 ? 1.787 7.660 24.088 1.00 66.00 282 VAL A O 1
ATOM 2308 N N . LEU A 1 283 ? 3.612 8.414 23.031 1.00 68.00 283 LEU A N 1
ATOM 2309 C CA . LEU A 1 283 ? 3.157 9.788 22.928 1.00 68.00 283 LEU A CA 1
ATOM 2310 C C . LEU A 1 283 ? 1.860 9.928 22.120 1.00 68.00 283 LEU A C 1
ATOM 2312 O O . LEU A 1 283 ? 0.960 10.668 22.508 1.00 68.00 283 LEU A O 1
ATOM 2316 N N . ASP A 1 284 ? 1.683 9.113 21.094 1.00 68.94 284 ASP A N 1
ATOM 2317 C CA . ASP A 1 284 ? 0.477 9.159 20.269 1.00 68.94 284 ASP A CA 1
ATOM 2318 C C . ASP A 1 284 ? -0.736 8.497 20.933 1.00 68.94 284 ASP A C 1
ATOM 2320 O O . ASP A 1 284 ? -1.879 8.824 20.613 1.00 68.94 284 ASP A O 1
ATOM 2324 N N . LEU A 1 285 ? -0.520 7.648 21.948 1.00 74.25 285 LEU A N 1
ATOM 2325 C CA . LEU A 1 285 ? -1.594 7.256 22.866 1.00 74.25 285 LEU A CA 1
ATOM 2326 C C . LEU A 1 285 ? -2.071 8.460 23.686 1.00 74.25 285 LEU A C 1
ATOM 2328 O O . LEU A 1 285 ? -3.264 8.576 23.968 1.00 74.25 285 LEU A O 1
ATOM 2332 N N . PHE A 1 286 ? -1.167 9.368 24.071 1.00 74.88 286 PHE A N 1
ATOM 2333 C CA . PHE A 1 286 ? -1.556 10.611 24.739 1.00 74.88 286 PHE A CA 1
ATOM 2334 C C . PHE A 1 286 ? -2.272 11.564 23.783 1.00 74.88 286 PHE A C 1
ATOM 2336 O O . PHE A 1 286 ? -3.268 12.159 24.190 1.00 74.88 286 PHE A O 1
ATOM 2343 N N . PHE A 1 287 ? -1.857 11.653 22.514 1.00 75.06 287 PHE A N 1
ATOM 2344 C CA . PHE A 1 287 ? -2.617 12.412 21.518 1.00 75.06 287 PHE A CA 1
ATOM 2345 C C . PHE A 1 287 ? -4.009 11.854 21.303 1.00 75.06 287 PHE A C 1
ATOM 2347 O O . PHE A 1 287 ? -4.973 12.611 21.333 1.00 75.06 287 PHE A O 1
ATOM 2354 N N . TYR A 1 288 ? -4.151 10.540 21.163 1.00 79.94 288 TYR A N 1
ATOM 2355 C CA . TYR A 1 288 ? -5.471 9.955 20.978 1.00 79.94 288 TYR A CA 1
ATOM 2356 C C . TYR A 1 288 ? -6.382 10.123 22.208 1.00 79.94 288 TYR A C 1
ATOM 2358 O O . TYR A 1 288 ? -7.599 10.193 22.070 1.00 79.94 288 TYR A O 1
ATOM 2366 N N . ASN A 1 289 ? -5.813 10.248 23.410 1.00 77.81 289 ASN A N 1
ATOM 2367 C CA . ASN A 1 289 ? -6.566 10.608 24.617 1.00 77.81 289 ASN A CA 1
ATOM 2368 C C . ASN A 1 289 ? -6.843 12.117 24.747 1.00 77.81 289 ASN A C 1
ATOM 2370 O O . ASN A 1 289 ? -7.658 12.514 25.579 1.00 77.81 289 ASN A O 1
ATOM 2374 N N . SER A 1 290 ? -6.181 12.963 23.957 1.00 77.94 290 SER A N 1
ATOM 2375 C CA . SER A 1 290 ? -6.419 14.402 23.951 1.00 77.94 290 SER A CA 1
ATOM 2376 C C . SER A 1 290 ? -7.640 14.736 23.088 1.00 77.94 290 SER A C 1
ATOM 2378 O O . SER A 1 290 ? -7.662 14.366 21.914 1.00 77.94 290 SER A O 1
ATOM 2380 N N . PRO A 1 291 ? -8.629 15.485 23.612 1.00 71.25 291 PRO A N 1
ATOM 2381 C CA . PRO A 1 291 ? -9.832 15.870 22.877 1.00 71.25 291 PRO A CA 1
ATOM 2382 C C . PRO A 1 291 ? -9.593 16.423 21.469 1.00 71.25 291 PRO A C 1
ATOM 2384 O O . PRO A 1 291 ? -10.237 16.002 20.511 1.00 71.25 291 PRO A O 1
ATOM 2387 N N . THR A 1 292 ? -8.640 17.346 21.350 1.00 71.94 292 THR A N 1
ATOM 2388 C CA . THR A 1 292 ? -8.363 18.082 20.113 1.00 71.94 292 THR A CA 1
ATOM 2389 C C . THR A 1 292 ? -7.746 17.185 19.041 1.00 71.94 292 THR A C 1
ATOM 2391 O O . THR A 1 292 ? -8.159 17.203 17.881 1.00 71.94 292 THR A O 1
ATOM 2394 N N . TYR A 1 293 ? -6.765 16.368 19.428 1.00 79.00 293 TYR A N 1
ATOM 2395 C CA . TYR A 1 293 ? -6.075 15.483 18.492 1.00 79.00 293 TYR A CA 1
ATOM 2396 C C . TYR A 1 293 ? -6.917 14.251 18.160 1.00 79.00 293 TYR A C 1
ATOM 2398 O O . TYR A 1 293 ? -6.895 13.802 17.019 1.00 79.00 293 TYR A O 1
ATOM 2406 N N . CYS A 1 294 ? -7.716 13.750 19.108 1.00 84.94 294 CYS A N 1
ATOM 2407 C CA . CYS A 1 294 ? -8.613 12.613 18.901 1.00 84.94 294 CYS A CA 1
ATOM 2408 C C . CYS A 1 294 ? -9.596 12.855 17.744 1.00 84.94 294 CYS A C 1
ATOM 2410 O O . CYS A 1 294 ? -9.686 12.015 16.849 1.00 84.94 294 CYS A O 1
ATOM 2412 N N . GLN A 1 295 ? -10.256 14.022 17.712 1.00 85.94 295 GLN A N 1
ATOM 2413 C CA . GLN A 1 295 ? -11.159 14.401 16.615 1.00 85.94 295 GLN A CA 1
ATOM 2414 C C . GLN A 1 295 ? -10.425 14.386 15.267 1.00 85.94 295 GLN A C 1
ATOM 2416 O O . GLN A 1 295 ? -10.853 13.720 14.329 1.00 85.94 295 GLN A O 1
ATOM 2421 N N . THR A 1 296 ? -9.260 15.035 15.203 1.00 85.62 296 THR A N 1
ATOM 2422 C CA . THR A 1 296 ? -8.447 15.114 13.979 1.00 85.62 296 THR A CA 1
ATOM 2423 C C . THR A 1 296 ? -8.001 13.729 13.492 1.00 85.62 296 THR A C 1
ATOM 2425 O O . THR A 1 296 ? -8.062 13.445 12.295 1.00 85.62 296 THR A O 1
ATOM 2428 N N . ILE A 1 297 ? -7.573 12.848 14.407 1.00 87.50 297 ILE A N 1
ATOM 2429 C CA . ILE A 1 297 ? -7.166 11.467 14.100 1.00 87.50 297 ILE A CA 1
ATOM 2430 C C . ILE A 1 297 ? -8.338 10.688 13.500 1.00 87.50 297 ILE A C 1
ATOM 2432 O O . ILE A 1 297 ? -8.190 10.077 12.441 1.00 87.50 297 ILE A O 1
ATOM 2436 N N . ILE A 1 298 ? -9.495 10.712 14.166 1.00 90.62 298 ILE A N 1
ATOM 2437 C CA . ILE A 1 298 ? -10.687 9.970 13.742 1.00 90.62 298 ILE A CA 1
ATOM 2438 C C . ILE A 1 298 ? -11.194 10.471 12.388 1.00 90.62 298 ILE A C 1
ATOM 2440 O O . ILE A 1 298 ? -11.442 9.652 11.499 1.00 90.62 298 ILE A O 1
ATOM 2444 N N . ASP A 1 299 ? -11.265 11.789 12.196 1.00 90.94 299 ASP A N 1
ATOM 2445 C CA . ASP A 1 299 ? -11.681 12.396 10.930 1.00 90.94 299 ASP A CA 1
ATOM 2446 C C . ASP A 1 299 ? -10.742 12.020 9.790 1.00 90.94 299 ASP A C 1
ATOM 2448 O O . ASP A 1 299 ? -11.199 11.638 8.710 1.00 90.94 299 ASP A O 1
ATOM 2452 N N . THR A 1 300 ? -9.433 12.062 10.041 1.00 91.19 300 THR A N 1
ATOM 2453 C CA . THR A 1 300 ? -8.416 11.694 9.051 1.00 91.19 300 THR A CA 1
ATOM 2454 C C . THR A 1 300 ? -8.532 10.224 8.669 1.00 91.19 300 THR A C 1
ATOM 2456 O O . THR A 1 300 ? -8.592 9.903 7.484 1.00 91.19 300 THR A O 1
ATOM 2459 N N . VAL A 1 301 ? -8.600 9.317 9.649 1.00 93.75 301 VAL A N 1
ATOM 2460 C CA . VAL A 1 301 ? -8.666 7.871 9.390 1.00 93.75 301 VAL A CA 1
ATOM 2461 C C . VAL A 1 301 ? -9.947 7.503 8.646 1.00 93.75 301 VAL A C 1
ATOM 2463 O O . VAL A 1 301 ? -9.885 6.777 7.654 1.00 93.75 301 VAL A O 1
ATOM 2466 N N . ALA A 1 302 ? -11.102 8.015 9.074 1.00 95.94 302 ALA A N 1
ATOM 2467 C CA . ALA A 1 302 ? -12.372 7.724 8.416 1.00 95.94 302 ALA A CA 1
ATOM 2468 C C . ALA A 1 302 ? -12.436 8.316 6.998 1.00 95.94 302 ALA A C 1
ATOM 2470 O O . ALA A 1 302 ? -12.842 7.627 6.058 1.00 95.94 302 ALA A O 1
ATOM 2471 N N . SER A 1 303 ? -11.989 9.564 6.823 1.00 94.69 303 SER A N 1
ATOM 2472 C CA . SER A 1 303 ? -11.944 10.216 5.509 1.00 94.69 303 SER A CA 1
ATOM 2473 C C . SER A 1 303 ? -11.003 9.488 4.556 1.00 94.69 303 SER A C 1
ATOM 2475 O O . SER A 1 303 ? -11.354 9.284 3.396 1.00 94.69 303 SER A O 1
ATOM 2477 N N . GLU A 1 304 ? -9.846 9.034 5.041 1.00 94.69 304 GLU A N 1
ATOM 2478 C CA . GLU A 1 304 ? -8.879 8.301 4.230 1.00 94.69 304 GLU A CA 1
ATOM 2479 C C . GLU A 1 304 ? -9.401 6.917 3.825 1.00 94.69 304 GLU A C 1
ATOM 2481 O O . GLU A 1 304 ? -9.308 6.547 2.656 1.00 94.69 304 GLU A O 1
ATOM 2486 N N . ILE A 1 305 ? -10.043 6.176 4.736 1.00 97.44 305 ILE A N 1
ATOM 2487 C CA . ILE A 1 305 ? -10.714 4.908 4.401 1.00 97.44 305 ILE A CA 1
ATOM 2488 C C . ILE A 1 305 ? -11.777 5.129 3.315 1.00 97.44 305 ILE A C 1
ATOM 2490 O O . ILE A 1 305 ? -11.809 4.404 2.319 1.00 97.44 305 ILE A O 1
ATOM 2494 N N . ASN A 1 306 ? -12.621 6.152 3.469 1.00 97.81 306 ASN A N 1
ATOM 2495 C CA . ASN A 1 306 ? -13.670 6.470 2.501 1.00 97.81 306 ASN A CA 1
ATOM 2496 C C . ASN A 1 306 ? -13.095 6.913 1.146 1.00 97.81 306 ASN A C 1
ATOM 2498 O O . ASN A 1 306 ? -13.586 6.479 0.100 1.00 97.81 306 ASN A O 1
ATOM 2502 N N . ARG A 1 307 ? -12.028 7.724 1.145 1.00 96.75 307 ARG A N 1
ATOM 2503 C CA . ARG A 1 307 ? -11.310 8.138 -0.068 1.00 96.75 307 ARG A CA 1
ATOM 2504 C C . ARG A 1 307 ? -10.743 6.926 -0.800 1.00 96.75 307 ARG A C 1
ATOM 2506 O O . ARG A 1 307 ? -10.977 6.775 -1.998 1.00 96.75 307 ARG A O 1
ATOM 2513 N N . LEU A 1 308 ? -10.033 6.048 -0.091 1.00 97.69 308 LEU A N 1
ATOM 2514 C CA . LEU A 1 308 ? -9.443 4.838 -0.663 1.00 97.69 308 LEU A CA 1
ATOM 2515 C C . LEU A 1 308 ? -10.513 3.891 -1.213 1.00 97.69 308 LEU A C 1
ATOM 2517 O O . LEU A 1 308 ? -10.342 3.359 -2.307 1.00 97.69 308 LEU A O 1
ATOM 2521 N N . HIS A 1 309 ? -11.631 3.724 -0.502 1.00 98.00 309 HIS A N 1
ATOM 2522 C CA . HIS A 1 309 ? -12.781 2.957 -0.978 1.00 98.00 309 HIS A CA 1
ATOM 2523 C C . HIS A 1 309 ? -13.353 3.530 -2.277 1.00 98.00 309 HIS A C 1
ATOM 2525 O O . HIS A 1 309 ? -13.565 2.792 -3.238 1.00 98.00 309 HIS A O 1
ATOM 2531 N N . HIS A 1 310 ? -13.525 4.851 -2.351 1.00 97.62 310 HIS A N 1
ATOM 2532 C CA . HIS A 1 310 ? -14.004 5.511 -3.560 1.00 97.62 310 HIS A CA 1
ATOM 2533 C C . HIS A 1 310 ? -13.052 5.312 -4.749 1.00 97.62 310 HIS A C 1
ATOM 2535 O O . HIS A 1 310 ? -13.485 4.878 -5.817 1.00 97.62 310 HIS A O 1
ATOM 2541 N N . VAL A 1 311 ? -11.750 5.560 -4.560 1.00 97.56 311 VAL A N 1
ATOM 2542 C CA . VAL A 1 311 ? -10.725 5.354 -5.601 1.00 97.56 311 VAL A CA 1
ATOM 2543 C C . VAL A 1 311 ? -10.677 3.888 -6.041 1.00 97.56 311 VAL A C 1
ATOM 2545 O O . VAL A 1 311 ? -10.566 3.596 -7.233 1.00 97.56 311 VAL A O 1
ATOM 2548 N N . PHE A 1 312 ? -10.802 2.950 -5.100 1.00 97.81 312 PHE A N 1
ATOM 2549 C CA . PHE A 1 312 ? -10.819 1.525 -5.405 1.00 97.81 312 PHE A CA 1
ATOM 2550 C C . PHE A 1 312 ? -12.011 1.150 -6.294 1.00 97.81 312 PHE A C 1
ATOM 2552 O O . PHE A 1 312 ? -11.802 0.507 -7.323 1.00 97.81 312 PHE A O 1
ATOM 2559 N N . LEU A 1 313 ? -13.226 1.597 -5.952 1.00 96.94 313 LEU A N 1
ATOM 2560 C CA . LEU A 1 313 ? -14.439 1.324 -6.731 1.00 96.94 313 LEU A CA 1
ATOM 2561 C C . LEU A 1 313 ? -14.408 1.963 -8.124 1.00 96.94 313 LEU A C 1
ATOM 2563 O O . LEU A 1 313 ? -14.821 1.326 -9.089 1.00 96.94 313 LEU A O 1
ATOM 2567 N N . GLN A 1 314 ? -13.856 3.174 -8.262 1.00 96.00 314 GLN A N 1
ATOM 2568 C CA . GLN A 1 314 ? -13.650 3.796 -9.578 1.00 96.00 314 GLN A CA 1
ATOM 2569 C C . GLN A 1 314 ? -12.785 2.920 -10.495 1.00 96.00 314 GLN A C 1
ATOM 2571 O O . GLN A 1 314 ? -13.030 2.830 -11.697 1.00 96.00 314 GLN A O 1
ATOM 2576 N N . ARG A 1 315 ? -11.775 2.250 -9.929 1.00 94.88 315 ARG A N 1
ATOM 2577 C CA . ARG A 1 315 ? -10.842 1.389 -10.673 1.00 94.88 315 ARG A CA 1
ATOM 2578 C C . ARG A 1 315 ? -11.311 -0.061 -10.786 1.00 94.88 315 ARG A C 1
ATOM 2580 O O . ARG A 1 315 ? -10.829 -0.790 -11.653 1.00 94.88 315 ARG A O 1
ATOM 2587 N N . HIS A 1 316 ? -12.250 -0.474 -9.941 1.00 94.94 316 HIS A N 1
ATOM 2588 C CA . HIS A 1 316 ? -12.847 -1.806 -9.908 1.00 94.94 316 HIS A CA 1
ATOM 2589 C C . HIS A 1 316 ? -14.379 -1.704 -10.008 1.00 94.94 316 HIS A C 1
ATOM 2591 O O . HIS A 1 316 ? -15.077 -2.099 -9.077 1.00 94.94 316 HIS A O 1
ATOM 2597 N N . PRO A 1 317 ? -14.936 -1.232 -11.142 1.00 93.62 317 PRO A N 1
ATOM 2598 C CA . PRO A 1 317 ? -16.381 -1.006 -11.279 1.00 93.62 317 PRO A CA 1
ATOM 2599 C C . PRO A 1 317 ? -17.225 -2.289 -11.192 1.00 93.62 317 PRO A C 1
ATOM 2601 O O . PRO A 1 317 ? -18.431 -2.220 -10.997 1.00 93.62 317 PRO A O 1
ATOM 2604 N N . GLN A 1 318 ? -16.600 -3.459 -11.348 1.00 92.56 318 GLN A N 1
ATOM 2605 C CA . GLN A 1 318 ? -17.242 -4.775 -11.237 1.00 92.56 318 GLN A CA 1
ATOM 2606 C C . GLN A 1 318 ? -17.019 -5.434 -9.866 1.00 92.56 318 GLN A C 1
ATOM 2608 O O . GLN A 1 318 ? -17.306 -6.615 -9.704 1.00 92.56 318 GLN A O 1
ATOM 2613 N N . PHE A 1 319 ? -16.452 -4.719 -8.891 1.00 95.31 319 PHE A N 1
ATOM 2614 C CA . PHE A 1 319 ? -16.221 -5.275 -7.564 1.00 95.31 319 PHE A CA 1
ATOM 2615 C C . PHE A 1 319 ? -17.548 -5.518 -6.839 1.00 95.31 319 PHE A C 1
ATOM 2617 O O . PHE A 1 319 ? -18.291 -4.584 -6.548 1.00 95.31 319 PHE A O 1
ATOM 2624 N N . THR A 1 320 ? -17.813 -6.781 -6.517 1.00 93.31 320 THR A N 1
ATOM 2625 C CA . THR A 1 320 ? -18.962 -7.224 -5.708 1.00 93.31 320 THR A CA 1
ATOM 2626 C C . THR A 1 320 ? -18.517 -7.922 -4.423 1.00 93.31 320 THR A C 1
ATOM 2628 O O . THR A 1 320 ? -19.309 -8.604 -3.776 1.00 93.31 320 THR A O 1
ATOM 2631 N N . GLY A 1 321 ? -17.225 -7.825 -4.108 1.00 93.25 321 GLY A N 1
ATOM 2632 C CA . GLY A 1 321 ? -16.608 -8.479 -2.968 1.00 93.25 321 GLY A CA 1
ATOM 2633 C C . GLY A 1 321 ? -16.943 -7.808 -1.642 1.00 93.25 321 GLY A C 1
ATOM 2634 O O . GLY A 1 321 ? -17.521 -6.721 -1.584 1.00 93.25 321 GLY A O 1
ATOM 2635 N N . ALA A 1 322 ? -16.540 -8.456 -0.556 1.00 95.00 322 ALA A N 1
ATOM 2636 C CA . ALA A 1 322 ? -16.703 -7.904 0.779 1.00 95.00 322 ALA A CA 1
ATOM 2637 C C . ALA A 1 322 ? -15.544 -6.978 1.162 1.00 95.00 322 ALA A C 1
ATOM 2639 O O . ALA A 1 322 ? -14.432 -7.079 0.638 1.00 95.00 322 ALA A O 1
ATOM 2640 N N . VAL A 1 323 ? -15.806 -6.081 2.112 1.00 97.81 323 VAL A N 1
ATOM 2641 C CA . VAL A 1 323 ? -14.813 -5.143 2.637 1.00 97.81 323 VAL A CA 1
ATOM 2642 C C . VAL A 1 323 ? -14.584 -5.420 4.120 1.00 97.81 323 VAL A C 1
ATOM 2644 O O . VAL A 1 323 ? -15.535 -5.573 4.883 1.00 97.81 323 VAL A O 1
ATOM 2647 N N . SER A 1 324 ? -13.329 -5.484 4.550 1.00 98.31 324 SER A N 1
ATOM 2648 C CA . SER A 1 324 ? -12.933 -5.657 5.950 1.00 98.31 324 SER A CA 1
ATOM 2649 C C . SER A 1 324 ? -11.958 -4.578 6.393 1.00 98.31 324 SER A C 1
ATOM 2651 O O . SER A 1 324 ? -11.301 -3.925 5.583 1.00 98.31 324 SER A O 1
ATOM 2653 N N . LEU A 1 325 ? -11.850 -4.419 7.706 1.00 98.31 325 LEU A N 1
ATOM 2654 C CA . LEU A 1 325 ? -10.916 -3.501 8.338 1.00 98.31 325 LEU A CA 1
ATOM 2655 C C . LEU A 1 325 ? -9.922 -4.288 9.184 1.00 98.31 325 LEU A C 1
ATOM 2657 O O . LEU A 1 325 ? -10.293 -5.234 9.879 1.00 98.31 325 LEU A O 1
ATOM 2661 N N . THR A 1 326 ? -8.669 -3.863 9.162 1.00 97.31 326 THR A N 1
ATOM 2662 C CA . THR A 1 326 ? -7.612 -4.401 10.009 1.00 97.31 326 THR A CA 1
ATOM 2663 C C . THR A 1 326 ? -6.921 -3.246 10.707 1.00 97.31 326 THR A C 1
ATOM 2665 O O . THR A 1 326 ? -6.449 -2.321 10.054 1.00 97.31 326 THR A O 1
ATOM 2668 N N . GLY A 1 327 ? -6.850 -3.301 12.031 1.00 94.31 327 GLY A N 1
ATOM 2669 C CA . GLY A 1 327 ? -6.085 -2.364 12.841 1.00 94.31 327 GLY A CA 1
ATOM 2670 C C . GLY A 1 327 ? -4.842 -3.038 13.395 1.00 94.31 327 GLY A C 1
ATOM 2671 O O . GLY A 1 327 ? -4.900 -4.198 13.788 1.00 94.31 327 GLY A O 1
ATOM 2672 N N . HIS A 1 328 ? -3.723 -2.325 13.457 1.00 90.31 328 HIS A N 1
ATOM 2673 C CA . HIS A 1 328 ? -2.537 -2.750 14.203 1.00 90.31 328 HIS A CA 1
ATOM 2674 C C . HIS A 1 328 ? -2.288 -1.789 15.367 1.00 90.31 328 HIS A C 1
ATOM 2676 O O . HIS A 1 328 ? -2.328 -0.576 15.167 1.00 90.31 328 HIS A O 1
ATOM 2682 N N . SER A 1 329 ? -2.022 -2.296 16.576 1.00 86.44 329 SER A N 1
ATOM 2683 C CA . SER A 1 329 ? -1.732 -1.464 17.757 1.00 86.44 329 SER A CA 1
ATOM 2684 C C . SER A 1 329 ? -2.814 -0.381 17.966 1.00 86.44 329 SER A C 1
ATOM 2686 O O . SER A 1 329 ? -4.002 -0.725 17.972 1.00 86.44 329 SER A O 1
ATOM 2688 N N . LEU A 1 330 ? -2.463 0.908 18.098 1.00 87.62 330 LEU A N 1
ATOM 2689 C CA . LEU A 1 330 ? -3.421 2.023 18.220 1.00 87.62 330 LEU A CA 1
ATOM 2690 C C . LEU A 1 330 ? -4.449 2.063 17.079 1.00 87.62 330 LEU A C 1
ATOM 2692 O O . LEU A 1 330 ? -5.605 2.388 17.332 1.00 87.62 330 LEU A O 1
ATOM 2696 N N . GLY A 1 331 ? -4.077 1.671 15.856 1.00 92.12 331 GLY A N 1
ATOM 2697 C CA . GLY A 1 331 ? -5.002 1.607 14.721 1.00 92.12 331 GLY A CA 1
ATOM 2698 C C . GLY A 1 331 ? -6.211 0.711 14.999 1.00 92.12 331 GLY A C 1
ATOM 2699 O O . GLY A 1 331 ? -7.315 0.995 14.547 1.00 92.12 331 GLY A O 1
ATOM 2700 N N . SER A 1 332 ? -6.038 -0.324 15.829 1.00 93.62 332 SER A N 1
ATOM 2701 C CA . SER A 1 332 ? -7.151 -1.150 16.307 1.00 93.62 332 SER A CA 1
ATOM 2702 C C . SER A 1 332 ? -8.095 -0.387 17.233 1.00 93.62 332 SER A C 1
ATOM 2704 O O . SER A 1 332 ? -9.303 -0.551 17.131 1.00 93.62 332 SER A O 1
ATOM 2706 N N . LEU A 1 333 ? -7.567 0.430 18.147 1.00 91.75 333 LEU A N 1
ATOM 2707 C CA . LEU A 1 333 ? -8.396 1.217 19.061 1.00 91.75 333 LEU A CA 1
ATOM 2708 C C . LEU A 1 333 ? -9.180 2.294 18.303 1.00 91.75 333 LEU A C 1
ATOM 2710 O O . LEU A 1 333 ? -10.375 2.438 18.537 1.00 91.75 333 LEU A O 1
ATOM 2714 N N . ILE A 1 334 ? -8.527 2.983 17.362 1.00 92.69 334 ILE A N 1
ATOM 2715 C CA . ILE A 1 334 ? -9.161 3.981 16.489 1.00 92.69 334 ILE A CA 1
ATOM 2716 C C . ILE A 1 334 ? -10.325 3.346 15.720 1.00 92.69 334 ILE A C 1
ATOM 2718 O O . ILE A 1 334 ? -11.440 3.860 15.739 1.00 92.69 334 ILE A O 1
ATOM 2722 N N . LEU A 1 335 ? -10.081 2.200 15.072 1.00 96.00 335 LEU A N 1
ATOM 2723 C CA . LEU A 1 335 ? -11.117 1.479 14.334 1.00 96.00 335 LEU A CA 1
ATOM 2724 C C . LEU A 1 335 ? -12.227 0.954 15.244 1.00 96.00 335 LEU A C 1
ATOM 2726 O O . LEU A 1 335 ? -13.389 1.005 14.859 1.00 96.00 335 LEU A O 1
ATOM 2730 N N . PHE A 1 336 ? -11.899 0.458 16.438 1.00 94.75 336 PHE A N 1
ATOM 2731 C CA . PHE A 1 336 ? -12.901 0.003 17.399 1.00 94.75 336 PHE A CA 1
ATOM 2732 C C . PHE A 1 336 ? -13.830 1.152 17.801 1.00 94.75 336 PHE A C 1
ATOM 2734 O O . PHE A 1 336 ? -15.044 1.025 17.668 1.00 94.75 336 PHE A O 1
ATOM 2741 N N . ASP A 1 337 ? -13.263 2.286 18.214 1.00 92.50 337 ASP A N 1
ATOM 2742 C CA . ASP A 1 337 ? -14.015 3.483 18.586 1.00 92.50 337 ASP A CA 1
ATOM 2743 C C . ASP A 1 337 ? -14.876 3.974 17.407 1.00 92.50 337 ASP A C 1
ATOM 2745 O O . ASP A 1 337 ? -16.082 4.167 17.568 1.00 92.50 337 ASP A O 1
ATOM 2749 N N . LEU A 1 338 ? -14.311 4.056 16.197 1.00 94.44 338 LEU A N 1
ATOM 2750 C CA . LEU A 1 338 ? -15.045 4.422 14.982 1.00 94.44 338 LEU A CA 1
ATOM 2751 C C . LEU A 1 338 ? -16.232 3.483 14.717 1.00 94.44 338 LEU A C 1
ATOM 2753 O O . LEU A 1 338 ? -17.344 3.955 14.489 1.00 94.44 338 LEU A O 1
ATOM 2757 N N . LEU A 1 339 ? -16.011 2.164 14.781 1.00 95.12 339 LEU A N 1
ATOM 2758 C CA . LEU A 1 339 ? -17.029 1.144 14.514 1.00 95.12 339 LEU A CA 1
ATOM 2759 C C . LEU A 1 339 ? -18.130 1.104 15.572 1.00 95.12 339 LEU A C 1
ATOM 2761 O O . LEU A 1 339 ? -19.282 0.859 15.225 1.00 95.12 339 LEU A O 1
ATOM 2765 N N . THR A 1 340 ? -17.804 1.358 16.842 1.00 92.12 340 THR A N 1
ATOM 2766 C CA . THR A 1 340 ? -18.797 1.391 17.931 1.00 92.12 340 THR A CA 1
ATOM 2767 C C . THR A 1 340 ? -19.794 2.545 17.788 1.00 92.12 340 THR A C 1
ATOM 2769 O O . THR A 1 340 ? -20.899 2.448 18.316 1.00 92.12 340 THR A O 1
ATOM 2772 N N . ASN A 1 341 ? -19.425 3.590 17.037 1.00 92.62 341 ASN A N 1
ATOM 2773 C CA . ASN A 1 341 ? -20.213 4.801 16.793 1.00 92.62 341 ASN A CA 1
ATOM 2774 C C . ASN A 1 341 ? -20.767 4.887 15.355 1.00 92.62 341 ASN A C 1
ATOM 2776 O O . ASN A 1 341 ? -21.133 5.967 14.890 1.00 92.62 341 ASN A O 1
ATOM 2780 N N . GLN A 1 342 ? -20.815 3.767 14.624 1.00 93.69 342 GLN A N 1
ATOM 2781 C CA . GLN A 1 342 ? -21.479 3.720 13.317 1.00 93.69 342 GLN A CA 1
ATOM 2782 C C . GLN A 1 342 ? -22.993 3.563 13.464 1.00 93.69 342 GLN A C 1
ATOM 2784 O O . GLN A 1 342 ? -23.479 2.898 14.380 1.00 93.69 342 GLN A O 1
ATOM 2789 N N . GLU A 1 343 ? -23.739 4.112 12.513 1.00 89.81 343 GLU A N 1
ATOM 2790 C CA . GLU A 1 343 ? -25.191 3.997 12.437 1.00 89.81 343 GLU A CA 1
ATOM 2791 C C . GLU A 1 343 ? -25.613 3.015 11.335 1.00 89.81 343 GLU A C 1
ATOM 2793 O O . GLU A 1 343 ? -25.020 2.937 10.257 1.00 89.81 343 GLU A O 1
ATOM 2798 N N . ILE A 1 344 ? -26.668 2.238 11.598 1.00 83.62 344 ILE A N 1
ATOM 2799 C CA . ILE A 1 344 ? -27.250 1.335 10.600 1.00 83.62 344 ILE A CA 1
ATOM 2800 C C . ILE A 1 344 ? -28.189 2.155 9.713 1.00 83.62 344 ILE A C 1
ATOM 2802 O O . ILE A 1 344 ? -29.362 2.344 10.035 1.00 83.62 344 ILE A O 1
ATOM 2806 N N . HIS A 1 345 ? -27.692 2.627 8.573 1.00 66.75 345 HIS A N 1
ATOM 2807 C CA . HIS A 1 345 ? -28.557 3.157 7.522 1.00 66.75 345 HIS A CA 1
ATOM 2808 C C . HIS A 1 345 ? -29.098 1.997 6.676 1.00 66.75 345 HIS A C 1
ATOM 2810 O O . HIS A 1 345 ? -28.370 1.416 5.869 1.00 66.75 345 HIS A O 1
ATOM 2816 N N . ASN A 1 346 ? -30.376 1.644 6.864 1.00 49.84 346 ASN A N 1
ATOM 2817 C CA . ASN A 1 346 ? -31.082 0.699 5.993 1.00 49.84 346 ASN A CA 1
ATOM 2818 C C . ASN A 1 346 ? -31.081 1.245 4.560 1.00 49.84 346 ASN A C 1
ATOM 2820 O O . ASN A 1 346 ? -31.808 2.180 4.240 1.00 49.84 346 ASN A O 1
ATOM 2824 N N . THR A 1 347 ? -30.247 0.667 3.702 1.00 45.56 347 THR A N 1
ATOM 2825 C CA . T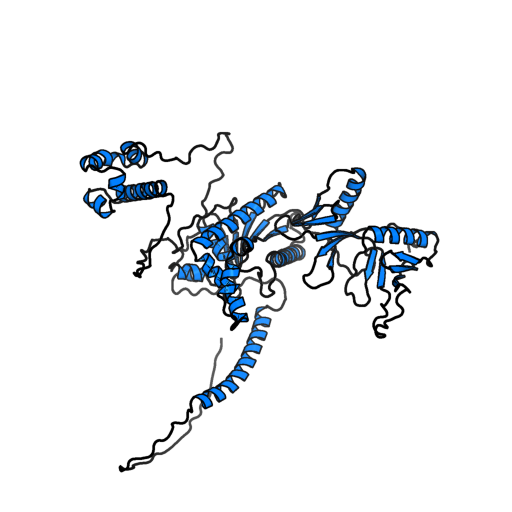HR A 1 347 ? -30.011 1.142 2.332 1.00 45.56 347 THR A CA 1
ATOM 2826 C C . THR A 1 347 ? -31.042 0.610 1.323 1.00 45.56 347 THR A C 1
ATOM 2828 O O . THR A 1 347 ? -30.919 0.875 0.132 1.00 45.56 347 THR A O 1
ATOM 2831 N N . ASP A 1 348 ? -32.083 -0.091 1.789 1.00 38.75 348 ASP A N 1
ATOM 2832 C CA . ASP A 1 348 ? -33.072 -0.780 0.944 1.00 38.75 348 ASP A CA 1
ATOM 2833 C C . ASP A 1 348 ? -34.374 0.004 0.680 1.00 38.75 348 ASP A C 1
ATOM 2835 O O . ASP A 1 348 ? -35.240 -0.475 -0.051 1.00 38.75 348 ASP A O 1
ATOM 2839 N N . GLU A 1 349 ? -34.533 1.232 1.188 1.00 35.41 349 GLU A N 1
ATOM 2840 C CA . GLU A 1 349 ? -35.677 2.078 0.820 1.00 35.41 349 GLU A CA 1
ATOM 2841 C C . GLU A 1 349 ? -35.267 3.259 -0.080 1.00 35.41 349 GLU A C 1
ATOM 2843 O O . GLU A 1 349 ? -34.775 4.284 0.382 1.00 35.41 349 GLU A O 1
ATOM 2848 N N . LYS A 1 350 ? -35.610 3.110 -1.372 1.00 33.66 350 LYS A N 1
ATOM 2849 C CA . LYS A 1 350 ? -35.791 4.134 -2.428 1.00 33.66 350 LYS A CA 1
ATOM 2850 C C . LYS A 1 350 ? -34.590 4.511 -3.307 1.00 33.66 350 LYS A C 1
ATOM 2852 O O . LYS A 1 350 ? -34.125 5.646 -3.326 1.00 33.66 350 LYS A O 1
ATOM 2857 N N . ILE A 1 351 ? -34.308 3.627 -4.267 1.00 36.28 351 ILE A N 1
ATOM 2858 C CA . ILE A 1 351 ? -34.051 4.033 -5.661 1.00 36.28 351 ILE A CA 1
ATOM 2859 C C . ILE A 1 351 ? -35.414 4.287 -6.326 1.00 36.28 351 ILE A C 1
ATOM 2861 O O . ILE A 1 351 ? -35.954 3.417 -6.997 1.00 36.28 351 ILE A O 1
ATOM 2865 N N . SER A 1 352 ? -36.012 5.458 -6.093 1.00 30.61 352 SER A N 1
ATOM 2866 C CA . SER A 1 352 ? -37.035 6.049 -6.974 1.00 30.61 352 SER A CA 1
ATOM 2867 C C . SER A 1 352 ? -37.465 7.415 -6.440 1.00 30.61 352 SER A C 1
ATOM 2869 O O . SER A 1 352 ? -38.361 7.493 -5.606 1.00 30.61 352 SER A O 1
ATOM 2871 N N . SER A 1 353 ? -36.813 8.464 -6.939 1.00 28.45 353 SER A N 1
ATOM 2872 C CA . SER A 1 353 ? -37.349 9.800 -7.251 1.00 28.45 353 SER A CA 1
ATOM 2873 C C . SER A 1 353 ? -36.293 10.854 -6.948 1.00 28.45 353 SER A C 1
ATOM 2875 O O . SER A 1 353 ? -35.952 11.107 -5.796 1.00 28.45 353 SER A O 1
ATOM 2877 N N . VAL A 1 354 ? -35.797 11.475 -8.011 1.00 37.91 354 VAL A N 1
ATOM 2878 C CA . VAL A 1 354 ? -35.034 12.716 -7.956 1.00 37.91 354 VAL A CA 1
ATOM 2879 C C . VAL A 1 354 ? -35.863 13.768 -7.216 1.00 37.91 354 VAL A C 1
ATOM 2881 O O . VAL A 1 354 ? -36.879 14.230 -7.728 1.00 37.91 354 VAL A O 1
ATOM 2884 N N . SER A 1 355 ? -35.410 14.153 -6.029 1.00 29.14 355 SER A N 1
ATOM 2885 C CA . SER A 1 355 ? -35.691 15.450 -5.418 1.00 29.14 355 SER A CA 1
ATOM 2886 C C . SER A 1 355 ? -34.546 15.790 -4.469 1.00 29.14 355 SER A C 1
ATOM 2888 O O . SER A 1 355 ? -34.128 14.962 -3.665 1.00 29.14 355 SER A O 1
ATOM 2890 N N . SER A 1 356 ? -34.025 16.996 -4.644 1.00 28.42 356 SER A N 1
ATOM 2891 C CA . SER A 1 356 ? -32.955 17.681 -3.921 1.00 28.42 356 SER A CA 1
ATOM 2892 C C . SER A 1 356 ? -32.966 17.465 -2.396 1.00 28.42 356 SER A C 1
ATOM 2894 O O . SER A 1 356 ? -34.031 17.237 -1.823 1.00 28.42 356 SER A O 1
ATOM 289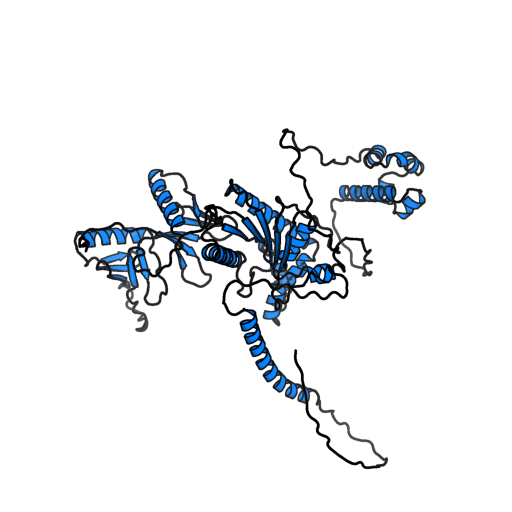6 N N . PRO A 1 357 ? -31.817 17.609 -1.709 1.00 35.25 357 PRO A N 1
ATOM 2897 C CA . PRO A 1 357 ? -31.766 17.510 -0.257 1.00 35.25 357 PRO A CA 1
ATOM 2898 C C . PRO A 1 357 ? -32.443 18.735 0.369 1.00 35.25 357 PRO A C 1
ATOM 2900 O O . PRO A 1 357 ? -31.948 19.855 0.245 1.00 35.25 357 PRO A O 1
ATOM 2903 N N . SER A 1 358 ? -33.562 18.526 1.059 1.00 32.47 358 SER A N 1
ATOM 2904 C CA . SER A 1 358 ? -34.148 19.520 1.955 1.00 32.47 358 SER A CA 1
ATOM 2905 C C . SER A 1 358 ? -34.452 18.905 3.321 1.00 32.47 358 SER A C 1
ATOM 2907 O O . SER A 1 358 ? -35.195 17.931 3.414 1.00 32.47 358 SER A O 1
ATOM 2909 N N . GLU A 1 359 ? -33.894 19.570 4.338 1.00 35.53 359 GLU A N 1
ATOM 2910 C CA . GLU A 1 359 ? -34.271 19.597 5.759 1.00 35.53 359 GLU A CA 1
ATOM 2911 C C . GLU A 1 359 ? -33.582 18.624 6.732 1.00 35.53 359 GLU A C 1
ATOM 2913 O O . GLU A 1 359 ? -34.193 17.770 7.368 1.00 35.53 359 GLU A O 1
ATOM 2918 N N . ALA A 1 360 ? -32.313 18.931 7.023 1.00 38.66 360 ALA A N 1
ATOM 2919 C CA . ALA A 1 360 ? -31.967 19.186 8.420 1.00 38.66 360 ALA A CA 1
ATOM 2920 C C . ALA A 1 360 ? -32.743 20.438 8.861 1.00 38.66 360 ALA A C 1
ATOM 2922 O O . ALA A 1 360 ? -32.579 21.504 8.269 1.00 38.66 360 ALA A O 1
ATOM 2923 N N . THR A 1 361 ? -33.643 20.315 9.834 1.00 33.31 361 THR A N 1
ATOM 2924 C CA . THR A 1 361 ? -34.477 21.436 10.281 1.00 33.31 361 THR A CA 1
ATOM 2925 C C . THR A 1 361 ? -33.588 22.504 10.924 1.00 33.31 361 THR A C 1
ATOM 2927 O O . THR A 1 361 ? -33.132 22.348 12.057 1.00 33.31 361 THR A O 1
ATOM 2930 N N . SER A 1 362 ? -33.322 23.594 10.206 1.00 41.47 362 SER A N 1
ATOM 2931 C CA . SER A 1 362 ? -32.800 24.827 10.788 1.00 41.47 362 SER A CA 1
ATOM 2932 C C . SER A 1 362 ? -33.853 25.360 11.758 1.00 41.47 362 SER A C 1
ATOM 2934 O O . SER A 1 362 ? -34.925 25.794 11.338 1.00 41.47 362 SER A O 1
ATOM 2936 N N . ILE A 1 363 ? -33.600 25.262 13.061 1.00 52.78 363 ILE A N 1
ATOM 2937 C CA . ILE A 1 363 ? -34.537 25.751 14.075 1.00 52.78 363 ILE A CA 1
ATOM 2938 C C . ILE A 1 363 ? -34.458 27.277 14.076 1.00 52.78 363 ILE A C 1
ATOM 2940 O O . ILE A 1 363 ? -33.460 27.841 14.518 1.00 52.78 363 ILE A O 1
ATOM 2944 N N . ASN A 1 364 ? -35.502 27.931 13.570 1.00 55.25 364 ASN A N 1
ATOM 2945 C CA . ASN A 1 364 ? -35.660 29.375 13.676 1.00 55.25 364 ASN A CA 1
ATOM 2946 C C . ASN A 1 364 ? -36.276 29.710 15.051 1.00 55.25 364 ASN A C 1
ATOM 2948 O O . ASN A 1 364 ? -37.330 29.178 15.398 1.00 55.25 364 ASN A O 1
ATOM 2952 N N . PHE A 1 365 ? -35.611 30.548 15.852 1.00 61.91 365 PHE A N 1
ATOM 2953 C CA . PHE A 1 365 ? -36.025 30.913 17.220 1.00 61.91 365 PHE A CA 1
ATOM 2954 C C . PHE A 1 365 ? -36.834 32.228 17.269 1.00 61.91 365 PHE A C 1
ATOM 2956 O O . PHE A 1 365 ? -36.811 32.933 18.273 1.00 61.91 365 PHE A O 1
ATOM 2963 N N . GLU A 1 366 ? -37.546 32.581 16.194 1.00 58.94 366 GLU A N 1
ATOM 2964 C CA . GLU A 1 366 ? -38.262 33.865 16.078 1.00 58.94 366 GLU A CA 1
ATOM 2965 C C . GLU A 1 366 ? -39.432 34.028 17.067 1.00 58.94 366 GLU A C 1
ATOM 2967 O O . GLU A 1 366 ? -39.756 35.151 17.450 1.00 58.94 366 GLU A O 1
ATOM 2972 N N . SER A 1 367 ? -40.052 32.932 17.526 1.00 75.00 367 SER A N 1
ATOM 2973 C CA . SER A 1 367 ? -41.154 32.970 18.498 1.00 75.00 367 SER A CA 1
ATOM 2974 C C . SER A 1 367 ? -40.994 31.928 19.608 1.00 75.00 367 SER A C 1
ATOM 2976 O O . SER A 1 367 ? -40.778 30.735 19.362 1.00 75.00 367 SER A O 1
ATOM 2978 N N . PHE A 1 368 ? -41.143 32.374 20.861 1.00 77.44 368 PHE A N 1
ATOM 2979 C CA . PHE A 1 368 ? -41.040 31.529 22.055 1.00 77.44 368 PHE A CA 1
ATOM 2980 C C . PHE A 1 368 ? -42.091 30.408 22.075 1.00 77.44 368 PHE A C 1
ATOM 2982 O O . PHE A 1 368 ? -41.784 29.258 22.401 1.00 77.44 368 PHE A O 1
ATOM 2989 N N . GLU A 1 369 ? -43.326 30.720 21.672 1.00 79.44 369 GLU A N 1
ATOM 2990 C CA . GLU A 1 369 ? -44.426 29.752 21.636 1.00 79.44 369 GLU A CA 1
ATOM 2991 C C . GLU A 1 369 ? -44.185 28.654 20.594 1.00 79.44 369 GLU A C 1
ATOM 2993 O O . GLU A 1 369 ? -44.396 27.466 20.857 1.00 79.44 369 GLU A O 1
ATOM 2998 N N . GLU A 1 370 ? -43.716 29.049 19.413 1.00 78.12 370 GLU A N 1
ATOM 2999 C CA . GLU A 1 370 ? -43.453 28.148 18.294 1.00 78.12 370 GLU A CA 1
ATOM 3000 C C . GLU A 1 370 ? -42.275 27.219 18.597 1.00 78.12 370 GLU A C 1
ATOM 3002 O O . GLU A 1 370 ? -42.365 26.007 18.396 1.00 78.12 370 GLU A O 1
ATOM 3007 N N . THR A 1 371 ? -41.228 27.757 19.228 1.00 76.94 371 THR A N 1
ATOM 3008 C CA . THR A 1 371 ? -40.077 26.982 19.706 1.00 76.94 371 THR A CA 1
ATOM 3009 C C . THR A 1 371 ? -40.509 25.891 20.691 1.00 76.94 371 THR A C 1
ATOM 3011 O O . THR A 1 371 ? -40.147 24.723 20.536 1.00 76.94 371 THR A O 1
ATOM 3014 N N . LEU A 1 372 ? -41.338 26.220 21.688 1.00 79.62 372 LEU A N 1
ATOM 3015 C CA . LEU A 1 372 ? -41.833 25.221 22.641 1.00 79.62 372 LEU A CA 1
ATOM 3016 C C . LEU A 1 372 ? -42.759 24.198 21.974 1.00 79.62 372 LEU A C 1
ATOM 3018 O O . LEU A 1 372 ? -42.721 23.012 22.315 1.00 79.62 372 LEU A O 1
ATOM 3022 N N . ARG A 1 373 ? -43.584 24.616 21.011 1.00 79.88 373 ARG A N 1
ATOM 3023 C CA . ARG A 1 373 ? -44.480 23.718 20.274 1.00 79.88 373 ARG A CA 1
ATOM 3024 C C . ARG A 1 373 ? -43.703 22.703 19.434 1.00 79.88 373 ARG A C 1
ATOM 3026 O O . ARG A 1 373 ? -43.999 21.512 19.536 1.00 79.88 373 ARG A O 1
ATOM 3033 N N . ASN A 1 374 ? -42.664 23.145 18.726 1.00 77.31 374 ASN A N 1
ATOM 3034 C CA . ASN A 1 374 ? -41.802 22.304 17.886 1.00 77.31 374 ASN A CA 1
ATOM 3035 C C . ASN A 1 374 ? -41.084 21.204 18.684 1.00 77.31 374 ASN A C 1
ATOM 3037 O O . ASN A 1 374 ? -40.847 20.112 18.177 1.00 77.31 374 ASN A O 1
ATOM 3041 N N . PHE A 1 375 ? -40.818 21.442 19.970 1.00 74.88 375 PHE A N 1
ATOM 3042 C CA . PHE A 1 375 ? -40.191 20.464 20.865 1.00 74.88 375 PHE A CA 1
ATOM 3043 C C . PHE A 1 375 ? -41.195 19.622 21.677 1.00 74.88 375 PHE A C 1
ATOM 3045 O O . PHE A 1 375 ? -40.816 18.858 22.576 1.00 74.88 375 PHE A O 1
ATOM 3052 N N . GLY A 1 376 ? -42.493 19.729 21.367 1.00 77.94 376 GLY A N 1
ATOM 3053 C CA . GLY A 1 376 ? -43.562 19.015 22.069 1.00 77.94 376 GLY A CA 1
ATOM 3054 C C . GLY A 1 376 ? -43.783 19.506 23.506 1.00 77.94 376 GLY A C 1
ATOM 3055 O O . GLY A 1 376 ? -44.261 18.752 24.358 1.00 77.94 376 GLY A O 1
ATOM 3056 N N . LEU A 1 377 ? -43.407 20.756 23.789 1.00 83.44 377 LEU A N 1
ATOM 3057 C CA . LEU A 1 377 ? -43.505 21.428 25.088 1.00 83.44 377 LEU A CA 1
ATOM 3058 C C . LEU A 1 377 ? -44.598 22.506 25.127 1.00 83.44 377 LEU A C 1
ATOM 3060 O O . LEU A 1 377 ? -44.777 23.138 26.164 1.00 83.44 377 LEU A O 1
ATOM 3064 N N . GLY A 1 378 ? -45.381 22.678 24.055 1.00 80.56 378 GLY A N 1
ATOM 3065 C CA . GLY A 1 378 ? -46.415 23.721 23.957 1.00 80.56 378 GLY A CA 1
ATOM 3066 C C . GLY A 1 378 ? -47.426 23.736 25.114 1.00 80.56 378 GLY A C 1
ATOM 3067 O O . GLY A 1 378 ? -47.896 24.795 25.509 1.00 80.56 378 GLY A O 1
ATOM 3068 N N . LYS A 1 379 ? -47.689 22.586 25.753 1.00 83.88 379 LYS A N 1
ATOM 3069 C CA . LYS A 1 379 ? -48.554 22.493 26.948 1.00 83.88 379 LYS A CA 1
ATOM 3070 C C . LYS A 1 379 ? -48.039 23.260 28.176 1.00 83.88 379 LYS A C 1
ATOM 3072 O O . LYS A 1 379 ? -48.813 23.510 29.091 1.00 83.88 379 LYS A O 1
ATOM 3077 N N . PHE A 1 380 ? -46.751 23.601 28.213 1.00 83.94 380 PHE A N 1
ATOM 3078 C CA . PHE A 1 380 ? -46.130 24.367 29.298 1.00 83.94 380 PHE A CA 1
ATOM 3079 C C . PHE A 1 380 ? -46.053 25.867 29.003 1.00 83.94 380 PHE A C 1
ATOM 3081 O O . PHE A 1 380 ? -45.710 26.627 29.902 1.00 83.94 380 PHE A O 1
ATOM 3088 N N . PHE A 1 381 ? -46.414 26.301 27.790 1.00 82.19 381 PHE A N 1
ATOM 3089 C CA . PHE A 1 381 ? -46.332 27.701 27.372 1.00 82.19 381 PHE A CA 1
ATOM 3090 C C . PHE A 1 381 ? -47.094 28.632 28.323 1.00 82.19 381 PHE A C 1
ATOM 3092 O O . PHE A 1 381 ? -46.500 29.533 28.897 1.00 82.19 381 PHE A O 1
ATOM 3099 N N . GLN A 1 382 ? -48.371 28.347 28.603 1.00 81.25 382 GLN A N 1
ATOM 3100 C CA . GLN A 1 382 ? -49.190 29.187 29.490 1.00 81.25 382 GLN A CA 1
ATOM 3101 C C . GLN A 1 382 ? -48.636 29.293 30.919 1.00 81.25 382 GLN A C 1
ATOM 3103 O O . GLN A 1 382 ? -48.782 30.334 31.552 1.00 81.25 382 GLN A O 1
ATOM 3108 N N . MET A 1 383 ? -48.008 28.231 31.434 1.00 83.88 383 MET A N 1
ATOM 3109 C CA . MET A 1 383 ? -47.401 28.241 32.768 1.00 83.88 383 MET A CA 1
ATOM 3110 C C . MET A 1 383 ? -46.100 29.049 32.778 1.00 83.88 383 MET A C 1
ATOM 3112 O O . MET A 1 383 ? -45.933 29.896 33.648 1.00 83.88 383 MET A O 1
ATOM 3116 N N . LEU A 1 384 ? -45.232 28.858 31.783 1.00 83.81 384 LEU A N 1
ATOM 3117 C CA . LEU A 1 384 ? -43.985 29.614 31.652 1.00 83.81 384 LEU A CA 1
ATOM 3118 C C . LEU A 1 384 ? -44.255 31.112 31.443 1.00 83.81 384 LEU A C 1
ATOM 3120 O O . LEU A 1 384 ? -43.642 31.941 32.102 1.00 83.81 384 LEU A O 1
ATOM 3124 N N . THR A 1 385 ? -45.246 31.471 30.624 1.00 81.50 385 THR A N 1
ATOM 3125 C CA . THR A 1 385 ? -45.660 32.870 30.440 1.00 81.50 385 THR A CA 1
ATOM 3126 C C . THR A 1 385 ? -46.263 33.474 31.710 1.00 81.50 385 THR A C 1
ATOM 3128 O O . THR A 1 385 ? -46.032 34.647 31.993 1.00 81.50 385 THR A O 1
ATOM 3131 N N . LYS A 1 386 ? -47.011 32.694 32.504 1.00 83.88 386 LYS A N 1
ATOM 3132 C CA . LYS A 1 386 ? -47.568 33.161 33.786 1.00 83.88 386 LYS A CA 1
ATOM 3133 C C . LYS A 1 386 ? -46.470 33.527 34.792 1.00 83.88 386 LYS A C 1
ATOM 3135 O O . LYS A 1 386 ? -46.639 34.490 35.533 1.00 83.88 386 LYS A O 1
ATOM 3140 N N . GLU A 1 387 ? -45.356 32.802 34.769 1.00 82.56 387 GLU A N 1
ATOM 3141 C CA . GLU A 1 387 ? -44.159 33.071 35.578 1.00 82.56 387 GLU A CA 1
ATOM 3142 C C . GLU A 1 387 ? -43.197 34.078 34.914 1.00 82.56 387 GLU A C 1
ATOM 3144 O O . GLU A 1 387 ? -42.082 34.264 35.385 1.00 82.56 387 GLU A O 1
ATOM 3149 N N . GLN A 1 388 ? -43.621 34.747 33.831 1.00 80.12 388 GLN A N 1
ATOM 3150 C CA . GLN A 1 388 ? -42.820 35.718 33.068 1.00 80.12 388 GLN A CA 1
ATOM 3151 C C . GLN A 1 388 ? -41.494 35.146 32.530 1.00 80.12 388 GLN A C 1
ATOM 3153 O O . GLN A 1 388 ? -40.510 35.864 32.389 1.00 80.12 388 GLN A O 1
ATOM 3158 N N . MET A 1 389 ? -41.477 33.855 32.194 1.00 80.94 389 MET A N 1
ATOM 3159 C CA . MET A 1 389 ? -40.305 33.174 31.647 1.00 80.94 389 MET A CA 1
ATOM 3160 C C . MET A 1 389 ? -40.236 33.335 30.124 1.00 80.94 389 MET A C 1
ATOM 3162 O O . MET A 1 389 ? -41.121 32.856 29.412 1.00 80.94 389 MET A O 1
ATOM 3166 N N . ASP A 1 390 ? -39.162 33.947 29.628 1.00 80.19 390 ASP A N 1
ATOM 3167 C CA . ASP A 1 390 ? -38.757 33.961 28.216 1.00 80.19 390 ASP A CA 1
ATOM 3168 C C . ASP A 1 390 ? -37.566 33.008 27.955 1.00 80.19 390 ASP A C 1
ATOM 3170 O O . ASP A 1 390 ? -37.122 32.287 28.855 1.00 80.19 390 ASP A O 1
ATOM 3174 N N . LEU A 1 391 ? -37.072 32.931 26.708 1.00 76.44 391 LEU A N 1
ATOM 3175 C CA . LEU A 1 391 ? -35.957 32.037 26.336 1.00 76.44 391 LEU A CA 1
ATOM 3176 C C . LEU A 1 391 ? -34.667 32.355 27.101 1.00 76.44 391 LEU A C 1
ATOM 3178 O O . LEU A 1 391 ? -33.952 31.428 27.484 1.00 76.44 391 LEU A O 1
ATOM 3182 N N . GLU A 1 392 ? -34.394 33.636 27.345 1.00 77.88 392 GLU A N 1
ATOM 3183 C CA . GLU A 1 392 ? -33.210 34.096 28.076 1.00 77.88 392 GLU A CA 1
ATOM 3184 C C . GLU A 1 392 ? -33.304 33.720 29.559 1.00 77.88 392 GLU A C 1
ATOM 3186 O O . GLU A 1 392 ? -32.383 33.115 30.109 1.00 77.88 392 GLU A O 1
ATOM 3191 N N . SER A 1 393 ? -34.455 33.961 30.188 1.00 80.19 393 SER A N 1
ATOM 3192 C CA . SER A 1 393 ? -34.716 33.587 31.582 1.00 80.19 393 SER A CA 1
ATOM 3193 C C . SER A 1 393 ? -34.681 32.070 31.774 1.00 80.19 393 SER A C 1
ATOM 3195 O O . SER A 1 393 ? -34.128 31.574 32.754 1.00 80.19 393 SER A O 1
ATOM 3197 N N . LEU A 1 394 ? -35.210 31.307 30.812 1.00 80.44 394 LEU A N 1
ATOM 3198 C CA . LEU A 1 394 ? -35.125 29.847 30.815 1.00 80.44 394 LEU A CA 1
ATOM 3199 C C . LEU A 1 394 ? -33.686 29.348 30.684 1.00 80.44 394 LEU A C 1
ATOM 3201 O O . LEU A 1 394 ? -33.344 28.354 31.322 1.00 80.44 394 LEU A O 1
ATOM 3205 N N . ALA A 1 395 ? -32.839 30.021 29.899 1.00 78.00 395 ALA A N 1
ATOM 3206 C CA . ALA A 1 395 ? -31.431 29.652 29.735 1.00 78.00 395 ALA A CA 1
ATOM 3207 C C . ALA A 1 395 ? -30.633 29.750 31.045 1.00 78.00 395 ALA A C 1
ATOM 3209 O O . ALA A 1 395 ? -29.654 29.014 31.213 1.00 78.00 395 ALA A O 1
ATOM 3210 N N . LEU A 1 396 ? -31.083 30.605 31.969 1.00 78.88 396 LEU A N 1
ATOM 3211 C CA . LEU A 1 396 ? -30.512 30.793 33.303 1.00 78.88 396 LEU A CA 1
ATOM 3212 C C . LEU A 1 396 ? -31.075 29.818 34.349 1.00 78.88 396 LEU A C 1
ATOM 3214 O O . LEU A 1 396 ? -30.491 29.680 35.423 1.00 78.88 396 LEU A O 1
ATOM 3218 N N . CYS A 1 397 ? -32.169 29.112 34.048 1.00 77.25 397 CYS A N 1
ATOM 3219 C CA . CYS A 1 397 ? -32.746 28.138 34.966 1.00 77.25 397 CYS A CA 1
ATOM 3220 C C . CYS A 1 397 ? -31.905 26.868 35.066 1.00 77.25 397 CYS A C 1
ATOM 3222 O O . CYS A 1 397 ? -31.544 26.227 34.074 1.00 77.25 397 CYS A O 1
ATOM 3224 N N . SER A 1 398 ? -31.693 26.435 36.300 1.00 78.88 398 SER A N 1
ATOM 3225 C CA . SER A 1 398 ? -31.195 25.108 36.615 1.00 78.88 398 SER A CA 1
ATOM 3226 C C . SER A 1 398 ? -32.311 24.059 36.525 1.00 78.88 398 SER A C 1
ATOM 3228 O O . SER A 1 398 ? -33.510 24.352 36.532 1.00 78.88 398 SER A O 1
ATOM 3230 N N . GLU A 1 399 ? -31.931 22.780 36.475 1.00 78.81 399 GLU A N 1
ATOM 3231 C CA . GLU A 1 399 ? -32.906 21.683 36.490 1.00 78.81 399 GLU A CA 1
ATOM 3232 C C . GLU A 1 399 ? -33.747 21.661 37.785 1.00 78.81 399 GLU A C 1
ATOM 3234 O O . GLU A 1 399 ? -34.880 21.172 37.767 1.00 78.81 399 GLU A O 1
ATOM 3239 N N . THR A 1 400 ? -33.216 22.200 38.891 1.00 78.69 400 THR A N 1
ATOM 3240 C CA . THR A 1 400 ? -33.942 22.367 40.158 1.00 78.69 400 THR A CA 1
ATOM 3241 C C . THR A 1 400 ? -35.009 23.451 40.064 1.00 78.69 400 THR A C 1
ATOM 3243 O O . THR A 1 400 ? -36.140 23.185 40.458 1.00 78.69 400 THR A O 1
ATOM 3246 N N . ASP A 1 401 ? -34.727 24.581 39.415 1.00 83.75 401 ASP A N 1
ATOM 3247 C CA . ASP A 1 401 ? -35.714 25.659 39.245 1.00 83.75 401 ASP A CA 1
ATOM 3248 C C . ASP A 1 401 ? -36.906 25.178 38.405 1.00 83.75 401 ASP A C 1
ATOM 3250 O O . ASP A 1 401 ? -38.068 25.362 38.763 1.00 83.75 401 ASP A O 1
ATOM 3254 N N . LEU A 1 402 ? -36.637 24.429 37.328 1.00 84.31 402 LEU A N 1
ATOM 3255 C CA . LEU A 1 402 ? -37.698 23.823 36.517 1.00 84.31 402 LEU A CA 1
ATOM 3256 C C . LEU A 1 402 ? -38.503 22.760 37.283 1.00 84.31 402 LEU A C 1
ATOM 3258 O O . LEU A 1 402 ? -39.665 22.501 36.962 1.00 84.31 402 LEU A O 1
ATOM 3262 N N . LYS A 1 403 ? -37.891 22.091 38.266 1.00 81.00 403 LYS A N 1
ATOM 3263 C CA . LYS A 1 403 ? -38.589 21.129 39.128 1.00 81.00 403 LYS A CA 1
ATOM 3264 C C . LYS A 1 403 ? -39.532 21.846 40.089 1.00 81.00 403 LYS A C 1
ATOM 3266 O O . LYS A 1 403 ? -40.643 21.351 40.279 1.00 81.00 403 LYS A O 1
ATOM 3271 N N . ASP A 1 404 ? -39.118 22.986 40.624 1.00 84.94 404 ASP A N 1
ATOM 3272 C CA . ASP A 1 404 ? -39.923 23.800 41.537 1.00 84.94 404 ASP A CA 1
ATOM 3273 C C . ASP A 1 404 ? -41.101 24.472 40.811 1.00 84.94 404 ASP A C 1
ATOM 3275 O O . ASP A 1 404 ? -42.186 24.589 41.377 1.00 84.94 404 ASP A O 1
ATOM 3279 N N . LEU A 1 405 ? -40.961 24.738 39.505 1.00 82.62 405 LEU A N 1
ATOM 3280 C CA . LEU A 1 405 ? -42.062 25.108 38.597 1.00 82.62 405 LEU A CA 1
ATOM 3281 C C . LEU A 1 405 ? -43.053 23.960 38.298 1.00 82.62 405 LEU A C 1
ATOM 3283 O O . LEU A 1 405 ? -43.982 24.110 37.503 1.00 82.62 405 LEU A O 1
ATOM 3287 N N . GLY A 1 406 ? -42.865 22.780 38.895 1.00 79.62 406 GLY A N 1
ATOM 3288 C CA . GLY A 1 406 ? -43.757 21.631 38.726 1.00 79.62 406 GLY A CA 1
ATOM 3289 C C . GLY A 1 406 ? -43.614 20.907 37.382 1.00 79.62 406 GLY A C 1
ATOM 3290 O O . GLY A 1 406 ? -44.461 20.080 37.034 1.00 79.62 406 GLY A O 1
ATOM 3291 N N . ILE A 1 407 ? -42.551 21.171 36.611 1.00 85.38 407 ILE A N 1
ATOM 3292 C CA . ILE A 1 407 ? -42.316 20.513 35.319 1.00 85.38 407 ILE A CA 1
ATOM 3293 C C . ILE A 1 407 ? -41.778 19.093 35.570 1.00 85.38 407 ILE A C 1
ATOM 3295 O O . ILE A 1 407 ? -40.768 18.951 36.256 1.00 85.38 407 ILE A O 1
ATOM 3299 N N . PRO A 1 408 ? -42.376 18.016 35.020 1.00 80.31 408 PRO A N 1
ATOM 3300 C CA . PRO A 1 408 ? -41.884 16.644 35.203 1.00 80.31 408 PRO A CA 1
ATOM 3301 C C . PRO A 1 408 ? -40.520 16.383 34.539 1.00 80.31 408 PRO A C 1
ATOM 3303 O O . PRO A 1 408 ? -40.138 17.066 33.592 1.00 80.31 408 PRO A O 1
ATOM 3306 N N . LEU A 1 409 ? -39.806 15.338 34.979 1.00 66.25 409 LEU A N 1
ATOM 3307 C CA . LEU A 1 409 ? -38.423 15.036 34.562 1.00 66.25 409 LEU A CA 1
ATOM 3308 C C . LEU A 1 409 ? -38.209 15.020 33.036 1.00 66.25 409 LEU A C 1
ATOM 3310 O O . LEU A 1 409 ? -37.271 15.643 32.551 1.00 66.25 409 LEU A O 1
ATOM 3314 N N . GLY A 1 410 ? -39.084 14.355 32.275 1.00 72.31 410 GLY A N 1
ATOM 3315 C CA . GLY A 1 410 ? -38.958 14.263 30.813 1.00 72.31 410 GLY A CA 1
ATOM 3316 C C . GLY A 1 410 ? -38.983 15.634 30.119 1.00 72.31 410 GLY A C 1
ATOM 3317 O O . GLY A 1 410 ? -38.024 15.987 29.433 1.00 72.31 410 GLY A O 1
ATOM 3318 N N . PRO A 1 411 ? -40.039 16.443 30.312 1.00 82.00 411 PRO A N 1
ATOM 3319 C CA . PRO A 1 411 ? -40.079 17.818 29.823 1.00 82.00 411 PRO A CA 1
ATOM 3320 C C . PRO A 1 411 ? -38.919 18.703 30.302 1.00 82.00 411 PRO A C 1
ATOM 3322 O O . PRO A 1 411 ? -38.382 19.447 29.487 1.00 82.00 411 PRO A O 1
ATOM 3325 N N . ARG A 1 412 ? -38.461 18.578 31.559 1.00 83.94 412 ARG A N 1
ATOM 3326 C CA . ARG A 1 412 ? -37.279 19.323 32.045 1.00 83.94 412 ARG A CA 1
ATOM 3327 C C . ARG A 1 412 ? -36.026 19.010 31.231 1.00 83.94 412 ARG A C 1
ATOM 3329 O O . ARG A 1 412 ? -35.327 19.927 30.816 1.00 83.94 412 ARG A O 1
ATOM 3336 N N . LYS A 1 413 ? -35.765 17.729 30.942 1.00 78.56 413 LYS A N 1
ATOM 3337 C CA . LYS A 1 413 ? -34.620 17.318 30.111 1.00 78.56 413 LYS A CA 1
ATOM 3338 C C . LYS A 1 413 ? -34.716 17.857 28.681 1.00 78.56 413 LYS A C 1
ATOM 3340 O O . LYS A 1 413 ? -33.703 18.275 28.129 1.00 78.56 413 LYS A O 1
ATOM 3345 N N . LYS A 1 414 ? -35.923 17.915 28.105 1.00 79.00 414 LYS A N 1
ATOM 3346 C CA . LYS A 1 414 ? -36.153 18.527 26.783 1.00 79.00 414 LYS A CA 1
ATOM 3347 C C . LYS A 1 414 ? -35.875 20.033 26.781 1.00 79.00 414 LYS A C 1
ATOM 3349 O O . LYS A 1 414 ? -35.213 20.508 25.867 1.00 79.00 414 LYS A O 1
ATOM 3354 N N . ILE A 1 415 ? -36.328 20.757 27.809 1.00 80.88 415 ILE A N 1
ATOM 3355 C CA . ILE A 1 415 ? -36.055 22.196 27.975 1.00 80.88 415 ILE A CA 1
ATOM 3356 C C . ILE A 1 415 ? -34.546 22.438 28.115 1.00 80.88 415 ILE A C 1
ATOM 3358 O O . ILE A 1 415 ? -33.989 23.267 27.408 1.00 80.88 415 ILE A O 1
ATOM 3362 N N . MET A 1 416 ? -33.850 21.662 28.948 1.00 79.00 416 MET A N 1
ATOM 3363 C CA . MET A 1 416 ? -32.394 21.786 29.110 1.00 79.00 416 MET A CA 1
ATOM 3364 C C . MET A 1 416 ? -31.621 21.510 27.808 1.00 79.00 416 MET A C 1
ATOM 3366 O O . MET A 1 416 ? -30.659 22.211 27.501 1.00 79.00 416 MET A O 1
ATOM 3370 N N . CYS A 1 417 ? -32.056 20.527 27.012 1.00 76.12 417 CYS A N 1
ATOM 3371 C CA . CYS A 1 417 ? -31.469 20.234 25.702 1.00 76.12 417 CYS A CA 1
ATOM 3372 C C . CYS A 1 417 ? -31.694 21.375 24.693 1.00 76.12 417 CYS A C 1
ATOM 3374 O O . CYS A 1 417 ? -30.753 21.780 24.012 1.00 76.12 417 CYS A O 1
ATOM 3376 N N . LEU A 1 418 ? -32.910 21.935 24.650 1.00 76.50 418 LEU A N 1
ATOM 3377 C CA . LEU A 1 418 ? -33.248 23.104 23.830 1.00 76.50 418 LEU A CA 1
ATOM 3378 C C . LEU A 1 418 ? -32.323 24.291 24.143 1.00 76.50 418 LEU A C 1
ATOM 3380 O O . LEU A 1 418 ? -31.762 24.893 23.234 1.00 76.50 418 LEU A O 1
ATOM 3384 N N . LEU A 1 419 ? -32.138 24.598 25.428 1.00 77.94 419 LEU A N 1
ATOM 3385 C CA . LEU A 1 419 ? -31.366 25.758 25.883 1.00 77.94 419 LEU A CA 1
ATOM 3386 C C . LEU A 1 419 ? -29.859 25.593 25.699 1.00 77.94 419 LEU A C 1
ATOM 3388 O O . LEU A 1 419 ? -29.155 26.584 25.520 1.00 77.94 419 LEU A O 1
ATOM 3392 N N . LYS A 1 420 ? -29.352 24.355 25.744 1.00 75.25 420 LYS A N 1
ATOM 3393 C CA . LYS A 1 420 ? -27.961 24.064 25.382 1.00 75.25 420 LYS A CA 1
ATOM 3394 C C . LYS A 1 420 ? -27.728 24.384 23.904 1.00 75.25 420 LYS A C 1
ATOM 3396 O O . LYS A 1 420 ? -26.811 25.127 23.582 1.00 75.25 420 LYS A O 1
ATOM 3401 N N . ARG A 1 421 ? -28.627 23.912 23.033 1.00 71.81 421 ARG A N 1
ATOM 3402 C CA . ARG A 1 421 ? -28.541 24.164 21.590 1.00 71.81 421 ARG A CA 1
ATOM 3403 C C . ARG A 1 421 ? -28.747 25.639 21.231 1.00 71.81 421 ARG A C 1
ATOM 3405 O O . ARG A 1 421 ? -28.126 26.128 20.302 1.00 71.81 421 ARG A O 1
ATOM 3412 N N . TRP A 1 422 ? -29.581 26.359 21.980 1.00 71.50 422 TRP A N 1
ATOM 3413 C CA . TRP A 1 422 ? -29.754 27.806 21.818 1.00 71.50 422 TRP A CA 1
ATOM 3414 C C . TRP A 1 422 ? -28.492 28.599 22.214 1.00 71.50 422 TRP A C 1
ATOM 3416 O O . TRP A 1 422 ? -28.110 29.518 21.495 1.00 71.50 422 TRP A O 1
ATOM 3426 N N . ARG A 1 423 ? -27.791 28.205 23.292 1.00 70.88 423 ARG A N 1
ATOM 3427 C CA . ARG A 1 423 ? -26.503 28.808 23.696 1.00 70.88 423 ARG A CA 1
ATOM 3428 C C . ARG A 1 423 ? -25.394 28.581 22.669 1.00 70.88 423 ARG A C 1
ATOM 3430 O O . ARG A 1 423 ? -24.677 29.514 22.337 1.00 70.88 423 ARG A O 1
ATOM 3437 N N . GLU A 1 424 ? -25.317 27.372 22.117 1.00 62.94 424 GLU A N 1
ATOM 3438 C CA . GLU A 1 424 ? -24.359 27.014 21.058 1.00 62.94 424 GLU A CA 1
ATOM 3439 C C . GLU A 1 424 ? -24.546 27.855 19.779 1.00 62.94 424 GLU A C 1
ATOM 3441 O O . GLU A 1 424 ? -23.588 28.079 19.048 1.00 62.94 424 GLU A O 1
ATOM 3446 N N . VAL A 1 425 ? -25.762 28.350 19.514 1.00 64.00 425 VAL A N 1
ATOM 3447 C CA . VAL A 1 425 ? -26.053 29.242 18.375 1.00 64.00 425 VAL A CA 1
ATOM 3448 C C . VAL A 1 425 ? -25.685 30.705 18.671 1.00 64.00 425 VAL A C 1
ATOM 3450 O O . VAL A 1 425 ? -25.387 31.449 17.740 1.00 64.00 425 VAL A O 1
ATOM 3453 N N . GLN A 1 426 ? -25.688 31.125 19.942 1.00 55.28 426 GLN A N 1
ATOM 3454 C CA . GLN A 1 426 ? -25.375 32.500 20.359 1.00 55.28 426 GLN A CA 1
ATOM 3455 C C . GLN A 1 426 ? -23.868 32.743 20.584 1.00 55.28 426 GLN A C 1
ATOM 3457 O O . GLN A 1 426 ? -23.409 33.876 20.455 1.00 55.28 426 GLN A O 1
ATOM 3462 N N . GLU A 1 427 ? -23.073 31.709 20.879 1.00 47.00 427 GLU A N 1
ATOM 3463 C CA . GLU A 1 427 ? -21.632 31.844 21.144 1.00 47.00 427 GLU A CA 1
ATOM 3464 C C . GLU A 1 427 ? -20.766 31.581 19.889 1.00 47.00 427 GLU A C 1
ATOM 3466 O O . GLU A 1 427 ? -20.317 30.466 19.634 1.00 47.00 427 GLU A O 1
ATOM 3471 N N . GLN A 1 428 ? -20.468 32.640 19.120 1.00 32.88 428 GLN A N 1
ATOM 3472 C CA . GLN A 1 428 ? -19.243 32.740 18.302 1.00 32.88 428 GLN A CA 1
ATOM 3473 C C . GLN A 1 428 ? -18.174 33.558 19.065 1.00 32.88 428 GLN A C 1
ATOM 3475 O O . GLN A 1 428 ? -18.527 34.483 19.797 1.00 32.88 428 GLN A O 1
ATOM 3480 N N . PRO A 1 429 ? -16.869 33.236 18.951 1.00 38.09 429 PRO A N 1
ATOM 3481 C CA . PRO A 1 429 ? -15.921 33.466 20.042 1.00 38.09 429 PRO A CA 1
ATOM 3482 C C . PRO A 1 429 ? -15.291 34.869 20.074 1.00 38.09 429 PRO A C 1
ATOM 3484 O O . PRO A 1 429 ? -14.790 35.374 19.070 1.00 38.09 429 PRO A O 1
ATOM 3487 N N . MET A 1 430 ? -15.207 35.434 21.283 1.00 22.98 430 MET A N 1
ATOM 3488 C CA . MET A 1 430 ? -14.289 36.511 21.676 1.00 22.98 430 MET A CA 1
ATOM 3489 C C . MET A 1 430 ? -13.369 35.996 22.800 1.00 22.98 430 MET A C 1
ATOM 3491 O O . MET A 1 430 ? -13.770 35.202 23.645 1.00 22.98 430 MET A O 1
ATOM 3495 N N . LEU A 1 431 ? -12.107 36.415 22.735 1.00 27.61 431 LEU A N 1
ATOM 3496 C CA . LEU A 1 431 ? -10.916 35.899 23.423 1.00 27.61 431 LEU A CA 1
ATOM 3497 C C . LEU A 1 431 ? -10.754 36.312 24.912 1.00 27.61 431 LEU A C 1
ATOM 3499 O O . LEU A 1 431 ? -11.125 37.422 25.278 1.00 27.61 431 LEU A O 1
ATOM 3503 N N . LEU A 1 432 ? -10.005 35.459 25.644 1.00 29.09 432 LEU A N 1
ATOM 3504 C CA . LEU A 1 432 ? -9.076 35.672 26.792 1.00 29.09 432 LEU A CA 1
ATOM 3505 C C . LEU A 1 432 ? -9.445 35.212 28.233 1.00 29.09 432 LEU A C 1
ATOM 3507 O O . LEU A 1 432 ? -10.362 35.717 28.864 1.00 29.09 432 LEU A O 1
ATOM 3511 N N . SER A 1 433 ? -8.584 34.288 28.708 1.00 26.36 433 SER A N 1
ATOM 3512 C CA . SER A 1 433 ? -7.940 34.072 30.031 1.00 26.36 433 SER A CA 1
ATOM 3513 C C . SER A 1 433 ? -8.706 34.199 31.359 1.00 26.36 433 SER A C 1
ATOM 3515 O O . SER A 1 433 ? -9.130 35.290 31.712 1.00 26.36 433 SER A O 1
ATOM 3517 N N . ASP A 1 434 ? -8.662 33.137 32.190 1.00 26.78 434 ASP A N 1
ATOM 3518 C CA . ASP A 1 434 ? -7.933 33.157 33.480 1.00 26.78 434 ASP A CA 1
ATOM 3519 C C . ASP A 1 434 ? -7.810 31.772 34.178 1.00 26.78 434 ASP A C 1
ATOM 3521 O O . ASP A 1 434 ? -8.439 30.791 33.794 1.00 26.78 434 ASP A O 1
ATOM 3525 N N . ALA A 1 435 ? -6.892 31.722 35.154 1.00 25.84 435 ALA A N 1
ATOM 3526 C CA . ALA A 1 435 ? -6.148 30.612 35.780 1.00 25.84 435 ALA A CA 1
ATOM 3527 C C . ALA A 1 435 ? -6.917 29.428 36.445 1.00 25.84 435 ALA A C 1
ATOM 3529 O O . ALA A 1 435 ? -8.086 29.556 36.808 1.00 25.84 435 ALA A O 1
ATOM 3530 N N . PRO A 1 436 ? -6.249 28.269 36.698 1.00 27.64 436 PRO A N 1
ATOM 3531 C CA . PRO A 1 436 ? -6.901 27.070 37.221 1.00 27.64 436 PRO A CA 1
ATOM 3532 C C . PRO A 1 436 ? -7.003 27.069 38.755 1.00 27.64 436 PRO A C 1
ATOM 3534 O O . PRO A 1 436 ? -6.001 27.102 39.468 1.00 27.64 436 PRO A O 1
ATOM 3537 N N . SER A 1 437 ? -8.231 26.931 39.258 1.00 25.38 437 SER A N 1
ATOM 3538 C CA . SER A 1 437 ? -8.515 26.462 40.616 1.00 25.38 437 SER A CA 1
ATOM 3539 C C . SER A 1 437 ? -8.767 24.955 40.562 1.00 25.38 437 SER A C 1
ATOM 3541 O O . SER A 1 437 ? -9.695 24.487 39.900 1.00 25.38 437 SER A O 1
ATOM 3543 N N . THR A 1 438 ? -7.906 24.177 41.213 1.00 30.88 438 THR A N 1
ATOM 3544 C CA . THR A 1 438 ? -8.025 22.723 41.299 1.00 30.88 438 THR A CA 1
ATOM 3545 C C . THR A 1 438 ? -9.181 22.345 42.219 1.00 30.88 438 THR A C 1
ATOM 3547 O O . THR A 1 438 ? -9.105 22.468 43.439 1.00 30.88 438 THR A O 1
ATOM 3550 N N . SER A 1 439 ? -10.252 21.818 41.631 1.00 26.48 439 SER A N 1
ATOM 3551 C CA . SER A 1 439 ? -11.242 21.018 42.351 1.00 26.48 439 SER A CA 1
ATOM 3552 C C . SER A 1 439 ? -11.349 19.638 41.691 1.00 26.48 439 SER A C 1
ATOM 3554 O O . SER A 1 439 ? -11.193 19.525 40.473 1.00 26.48 439 SER A O 1
ATOM 3556 N N . PRO A 1 440 ? -11.515 18.563 42.482 1.00 28.98 440 PRO A N 1
ATOM 3557 C CA . PRO A 1 440 ? -11.570 17.204 41.963 1.00 28.98 440 PRO A CA 1
ATOM 3558 C C . PRO A 1 440 ? -12.807 17.055 41.077 1.00 28.98 440 PRO A C 1
ATOM 3560 O O . PRO A 1 440 ? -13.927 17.314 41.514 1.00 28.98 440 PRO A O 1
ATOM 3563 N N . VAL A 1 441 ? -12.592 16.661 39.822 1.00 29.23 441 VAL A N 1
ATOM 3564 C CA . VAL A 1 441 ? -13.667 16.429 38.855 1.00 29.23 441 VAL A CA 1
ATOM 3565 C C . VAL A 1 441 ? -14.504 15.243 39.333 1.00 29.23 441 VAL A C 1
ATOM 3567 O O . VAL A 1 441 ? -14.030 14.108 39.385 1.00 29.23 441 VAL A O 1
ATOM 3570 N N . ASP A 1 442 ? -15.748 15.533 39.706 1.00 22.50 442 ASP A N 1
ATOM 3571 C CA . ASP A 1 442 ? -16.772 14.554 40.052 1.00 22.50 442 ASP A CA 1
ATOM 3572 C C . ASP A 1 442 ? -17.281 13.888 38.764 1.00 22.50 442 ASP A C 1
ATOM 3574 O O . ASP A 1 442 ? -18.042 14.470 37.984 1.00 22.50 442 ASP A O 1
ATOM 3578 N N . TYR A 1 443 ? -16.804 12.672 38.497 1.00 32.91 443 TYR A N 1
ATOM 3579 C CA . TYR A 1 443 ? -17.237 11.876 37.353 1.00 32.91 443 TYR A CA 1
ATOM 3580 C C . TYR A 1 443 ? -18.625 11.296 37.632 1.00 32.91 443 TYR A C 1
ATOM 3582 O O . TYR A 1 443 ? -18.769 10.229 38.235 1.00 32.91 443 TYR A O 1
ATOM 3590 N N . LYS A 1 444 ? -19.668 11.978 37.150 1.00 26.08 444 LYS A N 1
ATOM 3591 C CA . LYS A 1 444 ? -21.008 11.390 37.061 1.00 26.08 444 LYS A CA 1
ATOM 3592 C C . LYS A 1 444 ? -20.976 10.203 36.097 1.00 26.08 444 LYS A C 1
ATOM 3594 O O . LYS A 1 444 ? -20.902 10.376 34.884 1.00 26.08 444 LYS A O 1
ATOM 3599 N N . TYR A 1 445 ? -21.041 9.006 36.676 1.00 31.83 445 TYR A N 1
ATOM 3600 C CA . TYR A 1 445 ? -21.259 7.733 35.995 1.00 31.83 445 TYR A CA 1
ATOM 3601 C C . TYR A 1 445 ? -22.523 7.816 35.127 1.00 31.83 445 TYR A C 1
ATOM 3603 O O . TYR A 1 445 ? -23.630 7.941 35.651 1.00 31.83 445 TYR A O 1
ATOM 3611 N N . PHE A 1 446 ? -22.357 7.740 33.808 1.00 29.59 446 PHE A N 1
ATOM 3612 C CA . PHE A 1 446 ? -23.446 7.451 32.880 1.00 29.59 446 PHE A CA 1
ATOM 3613 C C . PHE A 1 446 ? -23.443 5.956 32.558 1.00 29.59 446 PHE A C 1
ATOM 3615 O O . PHE A 1 446 ? -22.400 5.385 32.234 1.00 29.59 446 PHE A O 1
ATOM 3622 N N . ASP A 1 447 ? -24.621 5.336 32.635 1.00 32.16 447 ASP A N 1
ATOM 3623 C CA . ASP A 1 447 ? -24.869 4.011 32.074 1.00 32.16 447 ASP A CA 1
ATOM 3624 C C . ASP A 1 447 ? -24.565 4.053 30.568 1.00 32.16 447 ASP A C 1
ATOM 3626 O O . ASP A 1 447 ? -25.239 4.733 29.799 1.00 32.16 447 ASP A O 1
ATOM 3630 N N . ILE A 1 448 ? -23.500 3.342 30.184 1.00 39.78 448 ILE A N 1
ATOM 3631 C CA . ILE A 1 448 ? -23.001 3.153 28.813 1.00 39.78 448 ILE A CA 1
ATOM 3632 C C . ILE A 1 448 ? -22.641 4.471 28.098 1.00 39.78 448 ILE A C 1
ATOM 3634 O O . ILE A 1 448 ? -23.026 4.728 26.964 1.00 39.78 448 ILE A O 1
ATOM 3638 N N . GLY A 1 449 ? -21.831 5.297 28.758 1.00 39.06 449 GLY A N 1
ATOM 3639 C CA . GLY A 1 449 ? -20.912 6.213 28.088 1.00 39.06 449 GLY A CA 1
ATOM 3640 C C . GLY A 1 449 ? -19.497 5.774 28.432 1.00 39.06 449 GLY A C 1
ATOM 3641 O O . GLY A 1 449 ? -19.049 5.994 29.555 1.00 39.06 449 GLY A O 1
ATOM 3642 N N . ILE A 1 450 ? -18.813 5.094 27.507 1.00 47.09 450 ILE A N 1
ATOM 3643 C CA . ILE A 1 450 ? -17.367 4.835 27.610 1.00 47.09 450 ILE A CA 1
ATOM 3644 C C . ILE A 1 450 ? -16.741 6.204 27.905 1.00 47.09 450 ILE A C 1
ATOM 3646 O O . ILE A 1 450 ? -17.103 7.137 27.199 1.00 47.09 450 ILE A O 1
ATOM 3650 N N . GLY A 1 451 ? -15.920 6.358 28.955 1.00 44.16 451 GLY A N 1
ATOM 3651 C CA . GLY A 1 451 ? -15.359 7.633 29.446 1.00 44.16 451 GLY A CA 1
ATOM 3652 C C . GLY A 1 451 ? -14.437 8.350 28.453 1.00 44.16 451 GLY A C 1
ATOM 3653 O O . GLY A 1 451 ? -13.276 8.625 28.736 1.00 44.16 451 GLY A O 1
ATOM 3654 N N . GLN A 1 452 ? -14.953 8.587 27.262 1.00 54.06 452 GLN A N 1
ATOM 3655 C CA . GLN A 1 452 ? -14.319 9.128 26.096 1.00 54.06 452 GLN A CA 1
ATOM 3656 C C . GLN A 1 452 ? -14.644 10.610 26.021 1.00 54.06 452 GLN A C 1
ATOM 3658 O O . GLN A 1 452 ? -15.714 11.064 26.430 1.00 54.06 452 GLN A O 1
ATOM 3663 N N . VAL A 1 453 ? -13.701 11.370 25.484 1.00 56.03 453 VAL A N 1
ATOM 3664 C CA . VAL A 1 453 ? -13.965 12.743 25.089 1.00 56.03 453 VAL A CA 1
ATOM 3665 C C . VAL A 1 453 ? -15.169 12.748 24.142 1.00 56.03 453 VAL A C 1
ATOM 3667 O O . VAL A 1 453 ? -15.207 11.967 23.197 1.00 56.03 453 VAL A O 1
ATOM 3670 N N . SER A 1 454 ? -16.148 13.618 24.389 1.00 66.31 454 SER A N 1
ATOM 3671 C CA . SER A 1 454 ? -17.272 13.840 23.475 1.00 66.31 454 SER A CA 1
ATOM 3672 C C . SER A 1 454 ? -16.759 14.393 22.140 1.00 66.31 454 SER A C 1
ATOM 3674 O O . SER A 1 454 ? -16.619 15.605 21.994 1.00 66.31 454 SER A O 1
ATOM 3676 N N . ILE A 1 455 ? -16.479 13.505 21.189 1.00 82.00 455 ILE A N 1
ATOM 3677 C CA . ILE A 1 455 ? -16.083 13.814 19.811 1.00 82.00 455 ILE A CA 1
ATOM 3678 C C . ILE A 1 455 ? -17.147 13.312 18.828 1.00 82.00 455 ILE A C 1
ATOM 3680 O O . ILE A 1 455 ? -17.977 12.469 19.175 1.00 82.00 455 ILE A O 1
ATOM 3684 N N . VAL A 1 456 ? -17.138 13.844 17.609 1.00 86.81 456 VAL A N 1
ATOM 3685 C CA . VAL A 1 456 ? -18.042 13.429 16.530 1.00 86.81 456 VAL A CA 1
ATOM 3686 C C . VAL A 1 456 ? -17.365 12.342 15.706 1.00 86.81 456 VAL A C 1
ATOM 3688 O O . VAL A 1 456 ? -16.225 12.506 15.282 1.00 86.81 456 VAL A O 1
ATOM 3691 N N . TYR A 1 457 ? -18.079 11.245 15.455 1.00 91.00 457 TYR A N 1
ATOM 3692 C CA . TYR A 1 457 ? -17.581 10.132 14.652 1.00 91.00 457 TYR A CA 1
ATOM 3693 C C . TYR A 1 457 ? -18.126 10.171 13.226 1.00 91.00 457 TYR A C 1
ATOM 3695 O O . TYR A 1 457 ? -19.344 10.071 13.036 1.00 91.00 457 TYR A O 1
ATOM 3703 N N . PRO A 1 458 ? -17.253 10.256 12.210 1.00 94.25 458 PRO A N 1
ATOM 3704 C CA . PRO A 1 458 ? -17.669 10.127 10.823 1.00 94.25 458 PRO A CA 1
ATOM 3705 C C . PRO A 1 458 ? -18.206 8.729 10.511 1.00 94.25 458 PRO A C 1
ATOM 3707 O O . PRO A 1 458 ? -17.819 7.729 11.121 1.00 94.25 458 PRO A O 1
ATOM 3710 N N . GLN A 1 459 ? -19.072 8.655 9.505 1.00 96.12 459 GLN A N 1
ATOM 3711 C CA . GLN A 1 459 ? -19.623 7.394 9.018 1.00 96.12 459 GLN A CA 1
ATOM 3712 C C . GLN A 1 459 ? -18.779 6.837 7.864 1.00 96.12 459 GLN A C 1
ATOM 3714 O O . GLN A 1 459 ? -18.301 7.574 6.994 1.00 96.12 459 GLN A O 1
ATOM 3719 N N . LEU A 1 460 ? -18.595 5.520 7.850 1.00 96.62 460 LEU A N 1
ATOM 3720 C CA . LEU A 1 460 ? -17.974 4.806 6.742 1.00 96.62 460 LEU A CA 1
ATOM 3721 C C . LEU A 1 460 ? -18.965 4.672 5.581 1.00 96.62 460 LEU A C 1
ATOM 3723 O O . LEU A 1 460 ? -20.152 4.421 5.774 1.00 96.62 460 LEU A O 1
ATOM 3727 N N . ALA A 1 461 ? -18.463 4.781 4.352 1.00 95.00 461 ALA A N 1
ATOM 3728 C CA . ALA A 1 461 ? -19.260 4.659 3.128 1.00 95.00 461 ALA A CA 1
ATOM 3729 C C . ALA A 1 461 ? -19.686 3.209 2.804 1.00 95.00 461 ALA A C 1
ATOM 3731 O O . ALA A 1 461 ? -20.275 2.953 1.755 1.00 95.00 461 ALA A O 1
ATOM 3732 N N . PHE A 1 462 ? -19.345 2.252 3.668 1.00 94.75 462 PHE A N 1
ATOM 3733 C CA . PHE A 1 462 ? -19.643 0.830 3.536 1.00 94.75 462 PHE A CA 1
ATOM 3734 C C . PHE A 1 462 ? -19.757 0.187 4.924 1.00 94.75 462 PHE A C 1
ATOM 3736 O O . PHE A 1 462 ? -19.268 0.728 5.916 1.00 94.75 462 PHE A O 1
ATOM 3743 N N . GLN A 1 463 ? -20.364 -0.999 4.989 1.00 95.38 463 GLN A N 1
ATOM 3744 C CA . GLN A 1 463 ? -20.454 -1.796 6.215 1.00 95.38 463 GLN A CA 1
ATOM 3745 C C . GLN A 1 463 ? -19.395 -2.909 6.191 1.00 95.38 463 GLN A C 1
ATOM 3747 O O . GLN A 1 463 ? -19.472 -3.794 5.334 1.00 95.38 463 GLN A O 1
ATOM 3752 N N . PRO A 1 464 ? -18.384 -2.883 7.080 1.00 96.62 464 PRO A N 1
ATOM 3753 C CA . PRO A 1 464 ? -17.343 -3.903 7.083 1.00 96.62 464 PRO A CA 1
ATOM 3754 C C . PRO A 1 464 ? -17.889 -5.288 7.450 1.00 96.62 464 PRO A C 1
ATOM 3756 O O . PRO A 1 464 ? -18.590 -5.459 8.444 1.00 96.62 464 PRO A O 1
ATOM 3759 N N . GLN A 1 465 ? -17.490 -6.320 6.710 1.00 96.44 465 GLN A N 1
ATOM 3760 C CA . GLN A 1 465 ? -17.834 -7.705 7.035 1.00 96.44 465 GLN A CA 1
ATOM 3761 C C . GLN A 1 465 ? -17.107 -8.193 8.294 1.00 96.44 465 GLN A C 1
ATOM 3763 O O . GLN A 1 465 ? -17.674 -8.936 9.097 1.00 96.44 465 GLN A O 1
ATOM 3768 N N . ALA A 1 466 ? -15.841 -7.801 8.450 1.00 97.44 466 ALA A N 1
ATOM 3769 C CA . ALA A 1 466 ? -15.007 -8.216 9.569 1.00 97.44 466 ALA A CA 1
ATOM 3770 C C . ALA A 1 466 ? -14.021 -7.122 9.975 1.00 97.44 466 ALA A C 1
ATOM 3772 O O . ALA A 1 466 ? -13.495 -6.404 9.120 1.00 97.44 466 ALA A O 1
ATOM 3773 N N . PHE A 1 467 ? -13.749 -7.055 11.275 1.00 97.81 467 PHE A N 1
ATOM 3774 C CA . PHE A 1 467 ? -12.727 -6.224 11.884 1.00 97.81 467 PHE A CA 1
ATOM 3775 C C . PHE A 1 467 ? -11.675 -7.100 12.581 1.00 97.81 467 PHE A C 1
ATOM 3777 O O . PHE A 1 467 ? -11.989 -7.834 13.521 1.00 97.81 467 PHE A O 1
ATOM 3784 N N . PHE A 1 468 ? -10.426 -7.011 12.123 1.00 96.94 468 PHE A N 1
ATOM 3785 C CA . PHE A 1 468 ? -9.271 -7.693 12.704 1.00 96.94 468 PHE A CA 1
ATOM 3786 C C . PHE A 1 468 ? -8.419 -6.699 13.502 1.00 96.94 468 PHE A C 1
ATOM 3788 O O . PHE A 1 468 ? -7.742 -5.849 12.930 1.00 96.94 468 PHE A O 1
ATOM 3795 N N . ALA A 1 469 ? -8.432 -6.803 14.825 1.00 95.50 469 ALA A N 1
ATOM 3796 C CA . ALA A 1 469 ? -7.567 -6.036 15.712 1.00 95.50 469 ALA A CA 1
ATOM 3797 C C . ALA A 1 469 ? -6.293 -6.839 15.999 1.00 95.50 469 ALA A C 1
ATOM 3799 O O . ALA A 1 469 ? -6.354 -7.888 16.635 1.00 95.50 469 ALA A O 1
ATOM 3800 N N . LEU A 1 470 ? -5.146 -6.364 15.518 1.00 91.88 470 LEU A N 1
ATOM 3801 C CA . LEU A 1 470 ? -3.842 -7.012 15.656 1.00 91.88 470 LEU A CA 1
ATOM 3802 C C . LEU A 1 470 ? -3.012 -6.296 16.727 1.00 91.88 470 LEU A C 1
ATOM 3804 O O . LEU A 1 470 ? -2.789 -5.088 16.625 1.00 91.88 470 LEU A O 1
ATOM 3808 N N . GLY A 1 471 ? -2.536 -7.025 17.739 1.00 87.50 471 GLY A N 1
ATOM 3809 C CA . GLY A 1 471 ? -1.652 -6.469 18.774 1.00 87.50 471 GLY A CA 1
ATOM 3810 C C . GLY A 1 471 ? -2.288 -5.297 19.530 1.00 87.50 471 GLY A C 1
ATOM 3811 O O . GLY A 1 471 ? -1.693 -4.235 19.677 1.00 87.50 471 GLY A O 1
ATOM 3812 N N . SER A 1 472 ? -3.566 -5.433 19.889 1.00 88.94 472 SER A N 1
ATOM 3813 C CA . SER A 1 472 ? -4.418 -4.288 20.214 1.00 88.94 472 SER A CA 1
ATOM 3814 C C . SER A 1 472 ? -4.452 -3.909 21.704 1.00 88.94 472 SER A C 1
ATOM 3816 O O . SER A 1 472 ? -4.651 -4.790 22.544 1.00 88.94 472 SER A O 1
ATOM 3818 N N . PRO A 1 473 ? -4.413 -2.602 22.047 1.00 89.25 473 PRO A N 1
ATOM 3819 C CA . PRO A 1 473 ? -4.586 -2.122 23.416 1.00 89.25 473 PRO A CA 1
ATOM 3820 C C . PRO A 1 473 ? -6.058 -1.902 23.825 1.00 89.25 473 PRO A C 1
ATOM 3822 O O . PRO A 1 473 ? -6.301 -1.354 24.901 1.00 89.25 473 PRO A O 1
ATOM 3825 N N . ILE A 1 474 ? -7.049 -2.310 23.012 1.00 90.56 474 ILE A N 1
ATOM 3826 C CA . ILE A 1 474 ? -8.486 -2.041 23.256 1.00 90.56 474 ILE A CA 1
ATOM 3827 C C . ILE A 1 474 ? -8.903 -2.403 24.691 1.00 90.56 474 ILE A C 1
ATOM 3829 O O . ILE A 1 474 ? -9.484 -1.570 25.383 1.00 90.56 474 ILE A O 1
ATOM 3833 N N . GLY A 1 475 ? -8.568 -3.605 25.175 1.00 88.75 475 GLY A N 1
ATOM 3834 C CA . GLY A 1 475 ? -8.968 -4.049 26.519 1.00 88.75 475 GLY A CA 1
ATOM 3835 C C . GLY A 1 475 ? -8.440 -3.152 27.649 1.00 88.75 475 GLY A C 1
ATOM 3836 O O . GLY A 1 475 ? -9.168 -2.845 28.597 1.00 88.75 475 GLY A O 1
ATOM 3837 N N . MET A 1 476 ? -7.199 -2.663 27.525 1.00 87.25 476 MET A N 1
ATOM 3838 C CA . MET A 1 476 ? -6.616 -1.714 28.480 1.00 87.25 476 MET A CA 1
ATOM 3839 C C . MET A 1 476 ? -7.391 -0.394 28.467 1.00 87.25 476 MET A C 1
ATOM 3841 O O . MET A 1 476 ? -7.799 0.092 29.519 1.00 87.25 476 MET A O 1
ATOM 3845 N N . PHE A 1 477 ? -7.630 0.165 27.280 1.00 86.62 477 PHE A N 1
ATOM 3846 C CA . PHE A 1 477 ? -8.297 1.457 27.133 1.00 86.62 477 PHE A CA 1
ATOM 3847 C C . PHE A 1 477 ? -9.739 1.430 27.619 1.00 86.62 477 PHE A C 1
ATOM 3849 O O . PHE A 1 477 ? -10.150 2.333 28.343 1.00 86.62 477 PHE A O 1
ATOM 3856 N N . LEU A 1 478 ? -10.495 0.383 27.288 1.00 86.44 478 LEU A N 1
ATOM 3857 C CA . LEU A 1 478 ? -11.853 0.216 27.798 1.00 86.44 478 LEU A CA 1
ATOM 3858 C C . LEU A 1 478 ? -11.863 0.169 29.331 1.00 86.44 478 LEU A C 1
ATOM 3860 O O . LEU A 1 478 ? -12.670 0.852 29.959 1.00 86.44 478 LEU A O 1
ATOM 3864 N N . THR A 1 479 ? -10.914 -0.552 29.934 1.00 85.00 479 THR A N 1
ATOM 3865 C CA . THR A 1 479 ? -10.775 -0.627 31.396 1.00 85.00 479 THR A CA 1
ATOM 3866 C C . THR A 1 479 ? -10.443 0.738 32.011 1.00 85.00 479 THR A C 1
ATOM 3868 O O . THR A 1 479 ? -11.084 1.148 32.978 1.00 85.00 479 THR A O 1
ATOM 3871 N N . VAL A 1 480 ? -9.479 1.470 31.439 1.00 83.56 480 VAL A N 1
ATOM 3872 C CA . VAL A 1 480 ? -9.074 2.811 31.908 1.00 83.56 480 VAL A CA 1
ATOM 3873 C C . VAL A 1 480 ? -10.210 3.826 31.769 1.00 83.56 480 VAL A C 1
ATOM 3875 O O . VAL A 1 480 ? -10.406 4.646 32.661 1.00 83.56 480 VAL A O 1
ATOM 3878 N N . ARG A 1 481 ? -11.019 3.727 30.709 1.00 83.06 481 ARG A N 1
ATOM 3879 C CA . ARG A 1 481 ? -12.227 4.544 30.494 1.00 83.06 481 ARG A CA 1
ATOM 3880 C C . ARG A 1 481 ? -13.397 4.169 31.422 1.00 83.06 481 ARG A C 1
ATOM 3882 O O . ARG A 1 481 ? -14.496 4.695 31.262 1.00 83.06 481 ARG A O 1
ATOM 3889 N N . GLY A 1 482 ? -13.183 3.262 32.378 1.00 79.69 482 GLY A N 1
ATOM 3890 C CA . GLY A 1 482 ? -14.160 2.871 33.396 1.00 79.69 482 GLY A CA 1
ATOM 3891 C C . GLY A 1 482 ? -15.087 1.722 32.994 1.00 79.69 482 GLY A C 1
ATOM 3892 O O . GLY A 1 482 ? -15.959 1.347 33.783 1.00 79.69 482 GLY A O 1
ATOM 3893 N N . LEU A 1 483 ? -14.907 1.123 31.811 1.00 81.62 483 LEU A N 1
ATOM 3894 C CA . LEU A 1 483 ? -15.718 -0.009 31.375 1.00 81.62 483 LEU A CA 1
ATOM 3895 C C . LEU A 1 483 ? -15.246 -1.286 32.074 1.00 81.62 483 LEU A C 1
ATOM 3897 O O . LEU A 1 483 ? -14.179 -1.822 31.790 1.00 81.62 483 LEU A O 1
ATOM 3901 N N . LYS A 1 484 ? -16.066 -1.796 32.993 1.00 79.69 484 LYS A N 1
ATOM 3902 C CA . LYS A 1 484 ? -15.756 -3.028 33.737 1.00 79.69 484 LYS A CA 1
ATOM 3903 C C . LYS A 1 484 ? -16.171 -4.292 32.991 1.00 79.69 484 LYS A C 1
ATOM 3905 O O . LYS A 1 484 ? -15.583 -5.347 33.217 1.00 79.69 484 LYS A O 1
ATOM 3910 N N . ARG A 1 485 ? -17.223 -4.205 32.171 1.00 83.19 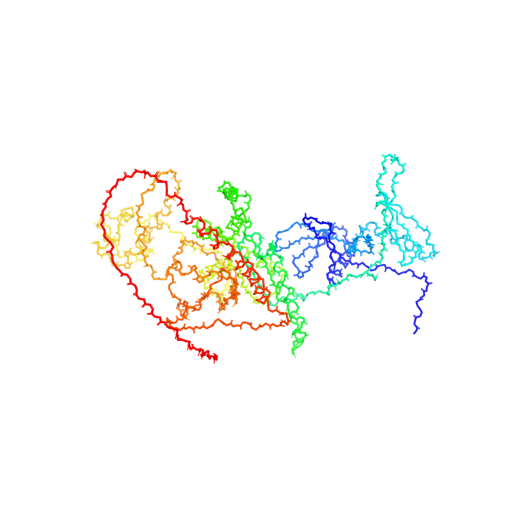485 ARG A N 1
ATOM 3911 C CA . ARG A 1 485 ? -17.835 -5.335 31.466 1.00 83.19 485 ARG A CA 1
ATOM 3912 C C . ARG A 1 485 ? -18.423 -4.907 30.130 1.00 83.19 485 ARG A C 1
ATOM 3914 O O . ARG A 1 485 ? -18.956 -3.807 30.028 1.00 83.19 485 ARG A O 1
ATOM 3921 N N . ILE A 1 486 ? -18.365 -5.807 29.157 1.00 85.75 486 ILE A N 1
ATOM 3922 C CA . ILE A 1 486 ? -19.074 -5.712 27.880 1.00 85.75 486 ILE A CA 1
ATOM 3923 C C . ILE A 1 486 ? -20.241 -6.700 27.936 1.00 85.75 486 ILE A C 1
ATOM 3925 O O . ILE A 1 486 ? -20.059 -7.842 28.358 1.00 85.75 486 ILE A O 1
ATOM 3929 N N . ASP A 1 487 ? -21.439 -6.266 27.543 1.00 82.88 487 ASP A N 1
ATOM 3930 C CA . ASP A 1 487 ? -22.595 -7.163 27.455 1.00 82.88 487 ASP A CA 1
ATOM 3931 C C . ASP A 1 487 ? -22.291 -8.292 26.446 1.00 82.88 487 ASP A C 1
ATOM 3933 O O . ASP A 1 487 ? -21.904 -7.992 25.316 1.00 82.88 487 ASP A O 1
ATOM 3937 N N . PRO A 1 488 ? -22.469 -9.580 26.793 1.00 82.62 488 PRO A N 1
ATOM 3938 C CA . PRO A 1 488 ? -22.277 -10.691 25.856 1.00 82.62 488 PRO A CA 1
ATOM 3939 C C . PRO A 1 488 ? -23.130 -10.619 24.580 1.00 82.62 488 PRO A C 1
ATOM 3941 O O . PRO A 1 488 ? -22.825 -11.302 23.606 1.00 82.62 488 PRO A O 1
ATOM 3944 N N . LYS A 1 489 ? -24.212 -9.832 24.583 1.00 84.19 489 LYS A N 1
ATOM 3945 C CA . LYS A 1 489 ? -25.077 -9.574 23.424 1.00 84.19 489 LYS A CA 1
ATOM 3946 C C . LYS A 1 489 ? -24.639 -8.362 22.603 1.00 84.19 489 LYS A C 1
ATOM 3948 O O . LYS A 1 489 ? -25.273 -8.068 21.593 1.00 84.19 489 LYS A O 1
ATOM 3953 N N . TYR A 1 490 ? -23.611 -7.637 23.039 1.00 84.88 490 TYR A N 1
ATOM 3954 C CA . TYR A 1 490 ? -23.088 -6.501 22.299 1.00 84.88 490 TYR A CA 1
ATOM 3955 C C . TYR A 1 490 ? -22.505 -6.955 20.959 1.00 84.88 490 TYR A C 1
ATOM 3957 O O . TYR A 1 490 ? -21.714 -7.895 20.885 1.00 84.88 490 TYR A O 1
ATOM 3965 N N . SER A 1 491 ? -22.864 -6.236 19.903 1.00 86.31 491 SER A N 1
ATOM 3966 C CA . SER A 1 491 ? -22.285 -6.364 18.571 1.00 86.31 491 SER A CA 1
ATOM 3967 C C . SER A 1 491 ? -21.983 -4.975 18.033 1.00 86.31 491 SER A C 1
ATOM 3969 O O . SER A 1 491 ? -22.737 -4.037 18.301 1.00 86.31 491 SER A O 1
ATOM 3971 N N . LEU A 1 492 ? -20.919 -4.843 17.240 1.00 90.69 492 LEU A N 1
ATOM 3972 C CA . LEU A 1 492 ? -20.654 -3.585 16.547 1.00 90.69 492 LEU A CA 1
ATOM 3973 C C . LEU A 1 492 ? -21.824 -3.291 15.583 1.00 90.69 492 LEU A C 1
ATOM 3975 O O . LEU A 1 492 ? -22.249 -4.209 14.876 1.00 90.69 492 LEU A O 1
ATOM 3979 N N . PRO A 1 493 ? -22.335 -2.048 15.527 1.00 91.12 493 PRO A N 1
ATOM 3980 C CA . PRO A 1 493 ? -23.516 -1.695 14.735 1.00 91.12 493 PRO A CA 1
ATOM 3981 C C . PRO A 1 493 ? -23.456 -2.132 13.266 1.00 91.12 493 PRO A C 1
ATOM 3983 O O . PRO A 1 493 ? -24.411 -2.707 12.750 1.00 91.12 493 PRO A O 1
ATOM 3986 N N . THR A 1 494 ? -22.325 -1.902 12.598 1.00 92.50 494 THR A N 1
ATOM 3987 C CA . THR A 1 494 ? -22.153 -2.145 11.154 1.00 92.50 494 THR A CA 1
ATOM 3988 C C . THR A 1 494 ? -21.141 -3.245 10.831 1.00 92.50 494 THR A C 1
ATOM 3990 O O . THR A 1 494 ? -20.826 -3.456 9.663 1.00 92.50 494 THR A O 1
ATOM 3993 N N . CYS A 1 495 ? -20.627 -3.966 11.838 1.00 94.00 495 CYS A N 1
ATOM 3994 C CA . CYS A 1 495 ? -19.604 -4.998 11.656 1.00 94.00 495 CYS A CA 1
ATOM 3995 C C . CYS A 1 495 ? -19.932 -6.262 12.458 1.00 94.00 495 CYS A C 1
ATOM 3997 O O . CYS A 1 495 ? -19.882 -6.289 13.686 1.00 94.00 495 CYS A O 1
ATOM 3999 N N . LYS A 1 496 ? -20.259 -7.350 11.757 1.00 87.25 496 LYS A N 1
ATOM 4000 C CA . LYS A 1 496 ? -20.754 -8.582 12.398 1.00 87.25 496 LYS A CA 1
ATOM 4001 C C . LYS A 1 496 ? -19.655 -9.437 13.022 1.00 87.25 496 LYS A C 1
ATOM 4003 O O . LYS A 1 496 ? -19.952 -10.289 13.854 1.00 87.25 496 LYS A O 1
ATOM 4008 N N . SER A 1 497 ? -18.406 -9.277 12.594 1.00 94.38 497 SER A N 1
ATOM 4009 C CA . SER A 1 497 ? -17.300 -10.133 13.027 1.00 94.38 497 SER A CA 1
ATOM 4010 C C . SER A 1 497 ? -16.147 -9.307 13.570 1.00 94.38 497 SER A C 1
ATOM 4012 O O . SER A 1 497 ? -15.589 -8.473 12.865 1.00 94.38 497 SER A O 1
ATOM 4014 N N . PHE A 1 498 ? -15.761 -9.583 14.811 1.00 94.25 498 PHE A N 1
ATOM 4015 C CA . PHE A 1 498 ? -14.644 -8.934 15.483 1.00 94.25 498 PHE A CA 1
ATOM 4016 C C . PHE A 1 498 ? -13.634 -9.980 15.959 1.00 94.25 498 PHE A C 1
ATOM 4018 O O . PHE A 1 498 ? -13.993 -10.912 16.678 1.00 94.25 498 PHE A O 1
ATOM 4025 N N . TYR A 1 499 ? -12.372 -9.812 15.566 1.00 94.50 499 TYR A N 1
ATOM 4026 C CA . TYR A 1 499 ? -11.274 -10.709 15.912 1.00 94.50 499 TYR A CA 1
ATOM 4027 C C . TYR A 1 499 ? -10.169 -9.928 16.620 1.00 94.50 499 TYR A C 1
ATOM 4029 O O . TYR A 1 499 ? -9.490 -9.117 15.995 1.00 94.50 499 TYR A O 1
ATOM 4037 N N . ASN A 1 500 ? -9.961 -10.197 17.909 1.00 93.19 500 ASN A N 1
ATOM 4038 C CA . ASN A 1 500 ? -8.831 -9.667 18.670 1.00 93.19 500 ASN A CA 1
ATOM 4039 C C . ASN A 1 500 ? -7.669 -10.667 18.631 1.00 93.19 500 ASN A C 1
ATOM 4041 O O . ASN A 1 500 ? -7.690 -11.689 19.316 1.00 93.19 500 ASN A O 1
ATOM 4045 N N . ILE A 1 501 ? -6.675 -10.395 17.792 1.00 92.56 501 ILE A N 1
ATOM 4046 C CA . ILE A 1 501 ? -5.545 -11.276 17.509 1.00 92.56 501 ILE A CA 1
ATOM 4047 C C . ILE A 1 501 ? -4.287 -10.657 18.106 1.00 92.56 501 ILE A C 1
ATOM 4049 O O . ILE A 1 501 ? -3.955 -9.503 17.851 1.00 92.56 501 ILE A O 1
ATOM 4053 N N . PHE A 1 502 ? -3.541 -11.434 18.880 1.00 87.06 502 PHE A N 1
ATOM 4054 C CA . PHE A 1 502 ? -2.335 -10.945 19.534 1.00 87.06 502 PHE A CA 1
ATOM 4055 C C . PHE A 1 502 ? -1.261 -12.017 19.615 1.00 87.06 502 PHE A C 1
ATOM 4057 O O . PHE A 1 502 ? -1.538 -13.217 19.675 1.00 87.06 502 PHE A O 1
ATOM 4064 N N . HIS A 1 503 ? -0.012 -11.564 19.639 1.00 83.31 503 HIS A N 1
ATOM 4065 C CA . HIS A 1 503 ? 1.109 -12.423 19.968 1.00 83.31 503 HIS A CA 1
ATOM 4066 C C . HIS A 1 503 ? 1.302 -12.444 21.497 1.00 83.31 503 HIS A C 1
ATOM 4068 O O . HIS A 1 503 ? 1.249 -11.385 22.116 1.00 83.31 503 HIS A O 1
ATOM 4074 N N . PRO A 1 504 ? 1.574 -13.599 22.138 1.00 79.38 504 PRO A N 1
ATOM 4075 C CA . PRO A 1 504 ? 1.712 -13.681 23.600 1.00 79.38 504 PRO A CA 1
ATOM 4076 C C . PRO A 1 504 ? 2.822 -12.813 24.210 1.00 79.38 504 PRO A C 1
ATOM 4078 O O . PRO A 1 504 ? 2.815 -12.568 25.410 1.00 79.38 504 PRO A O 1
ATOM 4081 N N . PHE A 1 505 ? 3.792 -12.393 23.395 1.00 76.56 505 PHE A N 1
ATOM 4082 C CA . PHE A 1 505 ? 4.906 -11.531 23.804 1.00 76.56 505 PHE A CA 1
ATOM 4083 C C . PHE A 1 505 ? 4.780 -10.092 23.293 1.00 76.56 505 PHE A C 1
ATOM 4085 O O . PHE A 1 505 ? 5.754 -9.348 23.335 1.00 76.56 505 PHE A O 1
ATOM 4092 N N . ASP A 1 506 ? 3.618 -9.716 22.764 1.00 77.00 506 ASP A N 1
ATOM 4093 C CA . ASP A 1 506 ? 3.345 -8.333 22.394 1.00 77.00 506 ASP A CA 1
ATOM 4094 C C . ASP A 1 506 ? 3.102 -7.501 23.671 1.00 77.00 506 ASP A C 1
ATOM 4096 O O . ASP A 1 506 ? 2.145 -7.779 24.399 1.00 77.00 506 ASP A O 1
ATOM 4100 N N . PRO A 1 507 ? 3.955 -6.505 23.981 1.00 73.31 507 PRO A N 1
ATOM 4101 C CA . PRO A 1 507 ? 3.863 -5.741 25.223 1.00 73.31 507 PRO A CA 1
ATOM 4102 C C . PRO A 1 507 ? 2.656 -4.795 25.278 1.00 73.31 507 PRO A C 1
ATOM 4104 O O . PRO A 1 507 ? 2.346 -4.289 26.356 1.00 73.31 507 PRO A O 1
ATOM 4107 N N . VAL A 1 508 ? 1.997 -4.526 24.145 1.00 74.06 508 VAL A N 1
ATOM 4108 C CA . VAL A 1 508 ? 0.864 -3.591 24.060 1.00 74.06 508 VAL A CA 1
ATOM 4109 C C . VAL A 1 508 ? -0.467 -4.280 23.761 1.00 74.06 508 VAL A C 1
ATOM 4111 O O . VAL A 1 508 ? -1.496 -3.608 23.700 1.00 74.06 508 VAL A O 1
ATOM 4114 N N . ALA A 1 509 ? -0.476 -5.607 23.612 1.00 84.50 509 ALA A N 1
ATOM 4115 C CA . ALA A 1 509 ? -1.688 -6.361 23.335 1.00 84.50 509 ALA A CA 1
ATOM 4116 C C . ALA A 1 509 ? -2.435 -6.767 24.612 1.00 84.50 509 ALA A C 1
ATOM 4118 O O . ALA A 1 509 ? -1.869 -7.369 25.526 1.00 84.50 509 ALA A O 1
ATOM 4119 N N . PHE A 1 510 ? -3.740 -6.496 24.646 1.00 88.56 510 PHE A N 1
ATOM 4120 C CA . PHE A 1 510 ? -4.610 -6.811 25.774 1.00 88.56 510 PHE A CA 1
ATOM 4121 C C . PHE A 1 510 ? -5.803 -7.656 25.339 1.00 88.56 510 PHE A C 1
ATOM 4123 O O . PHE A 1 510 ? -6.425 -7.452 24.294 1.00 88.56 510 PHE A O 1
ATOM 4130 N N . ARG A 1 511 ? -6.139 -8.622 26.191 1.00 89.25 511 ARG A N 1
ATOM 4131 C CA . ARG A 1 511 ? -7.278 -9.516 26.000 1.00 89.25 511 ARG A CA 1
ATOM 4132 C C . ARG A 1 511 ? -8.589 -8.778 26.242 1.00 89.25 511 ARG A C 1
ATOM 4134 O O . ARG A 1 511 ? -8.683 -7.980 27.172 1.00 89.25 511 ARG A O 1
ATOM 4141 N N . ILE A 1 512 ? -9.604 -9.098 25.443 1.00 88.62 512 ILE A N 1
ATOM 4142 C CA . ILE A 1 512 ? -10.957 -8.538 25.593 1.00 88.62 512 ILE A CA 1
ATOM 4143 C C . ILE A 1 512 ? -11.903 -9.560 26.225 1.00 88.62 512 ILE A C 1
ATOM 4145 O O . ILE A 1 512 ? -12.797 -9.178 26.975 1.00 88.62 512 ILE A O 1
ATOM 4149 N N . GLU A 1 513 ? -11.684 -10.860 25.996 1.00 88.25 513 GLU A N 1
ATOM 4150 C CA . GLU A 1 513 ? -12.556 -11.930 26.510 1.00 88.25 513 GLU A CA 1
ATOM 4151 C C . GLU A 1 513 ? -12.855 -11.816 28.021 1.00 88.25 513 GLU A C 1
ATOM 4153 O O . GLU A 1 513 ? -14.027 -11.943 28.381 1.00 88.25 513 GLU A O 1
ATOM 4158 N N . PRO A 1 514 ? -11.880 -11.497 28.908 1.00 88.31 514 PRO A N 1
ATOM 4159 C CA . PRO A 1 514 ? -12.136 -11.324 30.343 1.00 88.31 514 PRO A CA 1
ATOM 4160 C C . PRO A 1 514 ? -13.159 -10.231 30.696 1.00 88.31 514 PRO A C 1
ATOM 4162 O O . PRO A 1 514 ? -13.752 -10.276 31.771 1.00 88.31 514 PRO A O 1
ATOM 4165 N N . MET A 1 515 ? -13.379 -9.254 29.808 1.00 86.12 515 MET A N 1
ATOM 4166 C CA . MET A 1 515 ? -14.374 -8.189 29.990 1.00 86.12 515 MET A CA 1
ATOM 4167 C C . MET A 1 515 ? -15.784 -8.628 29.573 1.00 86.12 515 MET A C 1
ATOM 4169 O O . MET A 1 515 ? -16.763 -8.033 30.017 1.00 86.12 515 MET A O 1
ATOM 4173 N N . VAL A 1 516 ? -15.900 -9.651 28.723 1.00 86.06 516 VAL A N 1
ATOM 4174 C CA . VAL A 1 516 ? -17.181 -10.170 28.213 1.00 86.06 516 VAL A CA 1
ATOM 4175 C C . VAL A 1 516 ? -17.727 -11.267 29.130 1.00 86.06 516 VAL A C 1
ATOM 4177 O O . VAL A 1 516 ? -18.926 -11.348 29.388 1.00 86.06 516 VAL A O 1
ATOM 4180 N N . VAL A 1 517 ? -16.850 -12.131 29.644 1.00 84.62 517 VAL A N 1
ATOM 4181 C CA . VAL A 1 517 ? -17.251 -13.334 30.389 1.00 84.62 517 VAL A CA 1
ATOM 4182 C C . VAL A 1 517 ? -17.553 -13.041 31.862 1.00 84.62 517 VAL A C 1
ATOM 4184 O O . VAL A 1 517 ? -17.115 -12.046 32.442 1.00 84.62 517 VAL A O 1
ATOM 4187 N N . SER A 1 518 ? -18.351 -13.897 32.506 1.00 78.44 518 SER A N 1
ATOM 4188 C CA . SER A 1 518 ? -18.674 -13.775 33.936 1.00 78.44 518 SER A CA 1
ATOM 4189 C C . SER A 1 518 ? -17.417 -13.855 34.820 1.00 78.44 518 SER A C 1
ATOM 4191 O O . SER A 1 518 ? -16.478 -14.572 34.468 1.00 78.44 518 SER A O 1
ATOM 4193 N N . PRO A 1 519 ? -17.365 -13.144 35.968 1.00 74.12 519 PRO A N 1
ATOM 4194 C CA . PRO A 1 519 ? -16.168 -13.119 36.795 1.00 74.12 519 PRO A CA 1
ATOM 4195 C C . PRO A 1 519 ? -15.939 -14.526 37.354 1.00 74.12 519 PRO A C 1
ATOM 4197 O O . PRO A 1 519 ? -16.880 -15.157 37.831 1.00 74.12 519 PRO A O 1
ATOM 4200 N N . GLY A 1 520 ? -14.701 -15.014 37.283 1.00 72.00 520 GLY A N 1
ATOM 4201 C CA . GLY A 1 520 ? -14.336 -16.365 37.725 1.00 72.00 520 GLY A CA 1
ATOM 4202 C C . GLY A 1 520 ? -14.322 -17.428 36.621 1.00 72.00 520 GLY A C 1
ATOM 4203 O O . GLY A 1 520 ? -13.919 -18.555 36.890 1.00 72.00 520 GLY A O 1
ATOM 4204 N N . VAL A 1 521 ? -14.704 -17.085 35.386 1.00 80.88 521 VAL A N 1
ATOM 4205 C CA . VAL A 1 521 ? -14.466 -17.935 34.211 1.00 80.88 521 VAL A CA 1
ATOM 4206 C C . VAL A 1 521 ? -13.099 -17.584 33.627 1.00 80.88 521 VAL A C 1
ATOM 4208 O O . VAL A 1 521 ? -12.934 -16.510 33.050 1.00 80.88 521 VAL A O 1
ATOM 4211 N N . ASP A 1 522 ? -12.128 -18.485 33.768 1.00 78.94 522 ASP A N 1
ATOM 4212 C CA . ASP A 1 522 ? -10.844 -18.370 33.076 1.00 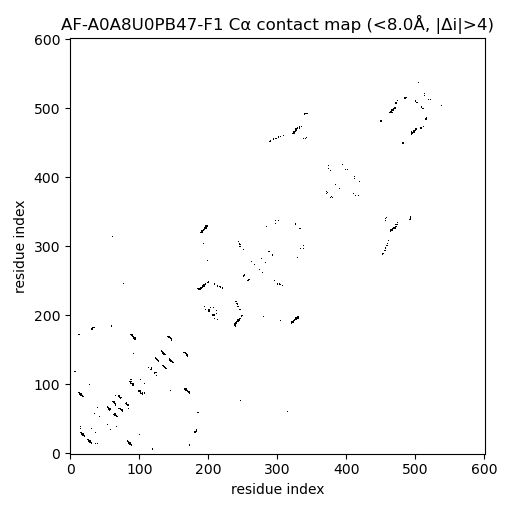78.94 522 ASP A CA 1
ATOM 4213 C C . ASP A 1 522 ? -10.915 -19.118 31.741 1.00 78.94 522 ASP A C 1
ATOM 4215 O O . ASP A 1 522 ? -11.039 -20.343 31.691 1.00 78.94 522 ASP A O 1
ATOM 4219 N N . LEU A 1 523 ? -10.896 -18.359 30.648 1.00 82.50 523 LEU A N 1
ATOM 4220 C CA . LEU A 1 523 ? -10.853 -18.897 29.294 1.00 82.50 523 LEU A CA 1
ATOM 4221 C C . LEU A 1 523 ? -9.433 -18.735 28.756 1.00 82.50 523 LEU A C 1
ATOM 4223 O O . LEU A 1 523 ? -8.935 -17.606 28.720 1.00 82.50 523 LEU A O 1
ATOM 4227 N N . PRO A 1 524 ? -8.772 -19.811 28.300 1.00 82.75 524 PRO A N 1
ATOM 4228 C CA . PRO A 1 524 ? -7.483 -19.676 27.646 1.00 82.75 524 PRO A CA 1
ATOM 4229 C C . PRO A 1 524 ? -7.648 -18.962 26.294 1.00 82.75 524 PRO A C 1
ATOM 4231 O O . PRO A 1 524 ? -8.685 -19.105 25.640 1.00 82.75 524 PRO A O 1
ATOM 4234 N N . PRO A 1 525 ? -6.637 -18.201 25.842 1.00 83.12 525 PRO A N 1
ATOM 4235 C CA . PRO A 1 525 ? -6.664 -17.606 24.513 1.00 83.12 525 PRO A CA 1
ATOM 4236 C C . PRO A 1 525 ? -6.720 -18.697 23.435 1.00 83.12 525 PRO A C 1
ATOM 4238 O O . PRO A 1 525 ? -6.023 -19.713 23.522 1.00 83.12 525 PRO A O 1
ATOM 4241 N N . MET A 1 526 ? -7.539 -18.480 22.404 1.00 86.62 526 MET A N 1
ATOM 4242 C CA . MET A 1 526 ? -7.655 -19.418 21.289 1.00 86.62 526 MET A CA 1
ATOM 4243 C C . MET A 1 526 ? -6.387 -19.380 20.433 1.00 86.62 526 MET A C 1
ATOM 4245 O O . MET A 1 526 ? -5.984 -18.328 19.938 1.00 86.62 526 MET A O 1
ATOM 4249 N N . LEU A 1 527 ? -5.767 -20.542 20.231 1.00 85.56 527 LEU A N 1
ATOM 4250 C CA . LEU A 1 527 ? -4.610 -20.667 19.350 1.00 85.56 527 LEU A CA 1
ATOM 4251 C C . LEU A 1 527 ? -5.063 -20.693 17.888 1.00 85.56 527 LEU A C 1
ATOM 4253 O O . LEU A 1 527 ? -5.818 -21.575 17.485 1.00 85.56 527 LEU A O 1
ATOM 4257 N N . ILE A 1 528 ? -4.556 -19.756 17.087 1.00 82.50 528 ILE A N 1
ATOM 4258 C CA . ILE A 1 528 ? -4.772 -19.751 15.638 1.00 82.50 528 ILE A CA 1
ATOM 4259 C C . ILE A 1 528 ? -3.846 -20.803 15.001 1.00 82.50 528 ILE A C 1
ATOM 4261 O O . ILE A 1 528 ? -2.628 -20.752 15.220 1.00 82.50 528 ILE A O 1
ATOM 4265 N N . PRO A 1 529 ? -4.378 -21.765 14.223 1.00 73.44 529 PRO A N 1
ATOM 4266 C CA . PRO A 1 529 ? -3.559 -22.735 13.504 1.00 73.44 529 PRO A CA 1
ATOM 4267 C C . PRO A 1 529 ? -2.584 -22.038 12.546 1.00 73.44 529 PRO A C 1
ATOM 4269 O O . PRO A 1 529 ? -2.954 -21.111 11.831 1.00 73.44 529 PRO A O 1
ATOM 4272 N N . HIS A 1 530 ? -1.332 -22.494 12.507 1.00 65.25 530 HIS A N 1
ATOM 4273 C CA . HIS A 1 530 ? -0.300 -21.957 11.616 1.00 65.25 530 HIS A CA 1
ATOM 4274 C C . HIS A 1 530 ? -0.079 -22.910 10.438 1.00 65.25 530 HIS A C 1
ATOM 4276 O O . HIS A 1 530 ? -0.011 -24.122 10.633 1.00 65.25 530 HIS A O 1
ATOM 4282 N N . HIS A 1 531 ? 0.067 -22.370 9.223 1.00 60.25 531 HIS A N 1
ATOM 4283 C CA . HIS A 1 531 ? 0.097 -23.184 7.999 1.00 60.25 531 HIS A CA 1
ATOM 4284 C C . HIS A 1 531 ? 1.482 -23.318 7.325 1.00 60.25 531 HIS A C 1
ATOM 4286 O O . HIS A 1 531 ? 1.597 -23.862 6.230 1.00 60.25 531 HIS A O 1
ATOM 4292 N N . LYS A 1 532 ? 2.579 -22.875 7.955 1.00 52.66 532 LYS A N 1
ATOM 4293 C CA . LYS A 1 532 ? 3.943 -23.086 7.427 1.00 52.66 532 LYS A CA 1
ATOM 4294 C C . LYS A 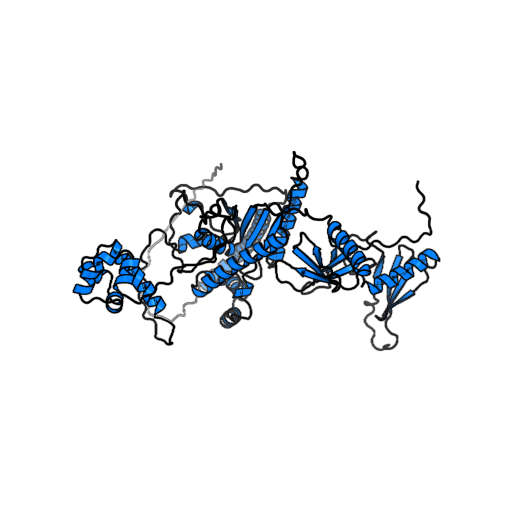1 532 ? 4.875 -23.615 8.510 1.00 52.66 532 LYS A C 1
ATOM 4296 O O . LYS A 1 532 ? 4.980 -23.022 9.577 1.00 52.66 532 LYS A O 1
ATOM 4301 N N . GLY A 1 533 ? 5.609 -24.685 8.191 1.00 43.91 533 GLY A N 1
ATOM 4302 C CA . GLY A 1 533 ? 6.627 -25.337 9.029 1.00 43.91 533 GLY A CA 1
ATOM 4303 C C . GLY A 1 533 ? 7.887 -24.505 9.318 1.00 43.91 533 GLY A C 1
ATOM 4304 O O . GLY A 1 533 ? 8.965 -25.069 9.489 1.00 43.91 533 GLY A O 1
ATOM 4305 N N . ARG A 1 534 ? 7.786 -23.169 9.376 1.00 45.69 534 ARG A N 1
ATOM 4306 C CA . ARG A 1 534 ? 8.837 -22.329 9.961 1.00 45.69 534 ARG A CA 1
ATOM 4307 C C . ARG A 1 534 ? 8.748 -22.442 11.477 1.00 45.69 534 ARG A C 1
ATOM 4309 O O . ARG A 1 534 ? 7.666 -22.355 12.056 1.00 45.69 534 ARG A O 1
ATOM 4316 N N . LYS A 1 535 ? 9.902 -22.642 12.119 1.00 45.03 535 LYS A N 1
ATOM 4317 C CA . LYS A 1 535 ? 10.014 -22.642 13.578 1.00 45.03 535 LYS A CA 1
ATOM 4318 C C . LYS A 1 535 ? 9.394 -21.353 14.107 1.00 45.03 535 LYS A C 1
ATOM 4320 O O . LYS A 1 535 ? 9.724 -20.259 13.665 1.00 45.03 535 LYS A O 1
ATOM 4325 N N . ARG A 1 536 ? 8.441 -21.534 15.017 1.00 55.75 536 ARG A N 1
ATOM 4326 C CA . ARG A 1 536 ? 7.656 -20.484 15.656 1.00 55.75 536 ARG A CA 1
ATOM 4327 C C . ARG A 1 536 ? 8.584 -19.321 16.098 1.00 55.75 536 ARG A C 1
ATOM 4329 O O . ARG A 1 536 ? 9.481 -19.568 16.899 1.00 55.75 536 ARG A O 1
ATOM 4336 N N . MET A 1 537 ? 8.326 -18.076 15.685 1.00 47.69 537 MET A N 1
ATOM 4337 C CA . MET A 1 537 ? 9.038 -16.859 16.145 1.00 47.69 537 MET A CA 1
ATOM 4338 C C . MET A 1 537 ? 9.165 -16.789 17.681 1.00 47.69 537 MET A C 1
ATOM 4340 O O . MET A 1 537 ? 10.187 -16.362 18.202 1.00 47.69 537 MET A O 1
ATOM 4344 N N . HIS A 1 538 ? 8.188 -17.328 18.425 1.00 50.59 538 HIS A N 1
ATOM 4345 C CA . HIS A 1 538 ? 8.249 -17.479 19.887 1.00 50.59 538 HIS A CA 1
ATOM 4346 C C . HIS A 1 538 ? 9.488 -18.275 20.388 1.00 50.59 538 HIS A C 1
ATOM 4348 O O . HIS A 1 538 ? 9.796 -18.219 21.568 1.00 50.59 538 HIS A O 1
ATOM 4354 N N . LEU A 1 539 ? 10.158 -19.057 19.524 1.00 48.09 539 LEU A N 1
ATOM 4355 C CA . LEU A 1 539 ? 11.278 -19.942 19.847 1.00 48.09 539 LEU A CA 1
ATOM 4356 C C . LEU A 1 539 ? 12.567 -19.148 19.653 1.00 48.09 539 LEU A C 1
ATOM 4358 O O . LEU A 1 539 ? 13.414 -19.174 20.525 1.00 48.09 539 LEU A O 1
ATOM 4362 N N . GLU A 1 540 ? 12.652 -18.349 18.585 1.00 51.91 540 GLU A N 1
ATOM 4363 C CA . GLU A 1 540 ? 13.736 -17.381 18.381 1.00 51.91 540 GLU A CA 1
ATOM 4364 C C . GLU A 1 540 ? 13.689 -16.245 19.409 1.00 51.91 540 GLU A C 1
ATOM 4366 O O . GLU A 1 540 ? 14.732 -15.853 19.930 1.00 51.91 540 GLU A O 1
ATOM 4371 N N . LEU A 1 541 ? 12.493 -15.749 19.756 1.00 53.78 541 LEU A N 1
ATOM 4372 C CA . LEU A 1 541 ? 12.328 -14.737 20.798 1.00 53.78 541 LEU A CA 1
ATOM 4373 C C . LEU A 1 541 ? 12.594 -15.332 22.182 1.00 53.78 541 LEU A C 1
ATOM 4375 O O . LEU A 1 541 ? 13.302 -14.706 22.954 1.00 53.78 541 LEU A O 1
ATOM 4379 N N . LYS A 1 542 ? 12.121 -16.554 22.484 1.00 55.81 542 LYS A N 1
ATOM 4380 C CA . LYS A 1 542 ? 12.502 -17.279 23.709 1.00 55.81 542 LYS A CA 1
ATOM 4381 C C . LYS A 1 542 ? 14.011 -17.484 23.771 1.00 55.81 542 LYS A C 1
ATOM 4383 O O . LYS A 1 542 ? 14.589 -17.204 24.807 1.00 55.81 542 LYS A O 1
ATOM 4388 N N . ASP A 1 543 ? 14.657 -17.913 22.693 1.00 50.19 543 ASP A N 1
ATOM 4389 C CA . ASP A 1 543 ? 16.104 -18.136 22.668 1.00 50.19 543 ASP A CA 1
ATOM 4390 C C . ASP A 1 543 ? 16.882 -16.817 22.806 1.00 50.19 543 ASP A C 1
ATOM 4392 O O . ASP A 1 543 ? 17.904 -16.776 23.486 1.00 50.19 543 ASP A O 1
ATOM 4396 N N . SER A 1 544 ? 16.379 -15.716 22.239 1.00 50.84 544 SER A N 1
ATOM 4397 C CA . SER A 1 544 ? 16.983 -14.382 22.368 1.00 50.84 544 SER A CA 1
ATOM 4398 C C . SER A 1 544 ? 16.766 -13.778 23.760 1.00 50.84 544 SER A C 1
ATOM 4400 O O . SER A 1 544 ? 17.711 -13.262 24.348 1.00 50.84 544 SER A O 1
ATOM 4402 N N . LEU A 1 545 ? 15.563 -13.897 24.336 1.00 53.19 545 LEU A N 1
ATOM 4403 C CA . LEU A 1 545 ? 15.259 -13.432 25.694 1.00 53.19 545 LEU A CA 1
ATOM 4404 C C . LEU A 1 545 ? 15.950 -14.295 26.754 1.00 53.19 545 LEU A C 1
ATOM 4406 O O . LEU A 1 545 ? 16.407 -13.755 27.750 1.00 53.19 545 LEU A O 1
ATOM 4410 N N . MET A 1 546 ? 16.065 -15.610 26.537 1.00 51.94 546 MET A N 1
ATOM 4411 C CA . MET A 1 546 ? 16.820 -16.516 27.408 1.00 51.94 546 MET A CA 1
ATOM 4412 C C . MET A 1 546 ? 18.324 -16.242 27.326 1.00 51.94 546 MET A C 1
ATOM 4414 O O . MET A 1 546 ? 18.998 -16.326 28.346 1.00 51.94 546 MET A O 1
ATOM 4418 N N . ARG A 1 547 ? 18.870 -15.862 26.161 1.00 52.56 547 ARG A N 1
ATOM 4419 C CA . ARG A 1 547 ? 20.263 -15.380 26.050 1.00 52.56 547 ARG A CA 1
ATOM 4420 C C . ARG A 1 547 ? 20.459 -14.073 26.816 1.00 52.56 547 ARG A C 1
ATOM 4422 O O . ARG A 1 547 ? 21.339 -14.004 27.665 1.00 52.56 547 ARG A O 1
ATOM 4429 N N . VAL A 1 548 ? 19.569 -13.099 26.624 1.00 53.09 548 VAL A N 1
ATOM 4430 C CA . VAL A 1 548 ? 19.608 -11.819 27.350 1.00 53.09 548 VAL A CA 1
ATOM 4431 C C . VAL A 1 548 ? 19.395 -12.010 28.856 1.00 53.09 548 VAL A C 1
ATOM 4433 O O . VAL A 1 548 ? 20.076 -11.357 29.639 1.00 53.09 548 VAL A O 1
ATOM 4436 N N . SER A 1 549 ? 18.521 -12.925 29.297 1.00 48.75 549 SER A N 1
ATOM 4437 C CA . SER A 1 549 ? 18.330 -13.228 30.722 1.00 48.75 549 SER A CA 1
ATOM 4438 C C . SER A 1 549 ? 19.518 -13.978 31.313 1.00 48.75 549 SER A C 1
ATOM 4440 O O . SER A 1 549 ? 19.817 -13.786 32.483 1.00 48.75 549 SER A O 1
ATOM 4442 N N . SER A 1 550 ? 20.204 -14.816 30.533 1.00 50.47 550 SER A N 1
ATOM 4443 C CA . SER A 1 550 ? 21.439 -15.486 30.962 1.00 50.47 550 SER A CA 1
ATOM 4444 C C . SER A 1 550 ? 22.563 -14.470 31.165 1.00 50.47 550 SER A C 1
ATOM 4446 O O . SER A 1 550 ? 23.226 -14.492 32.201 1.00 50.47 550 SER A O 1
ATOM 4448 N N . ASP A 1 551 ? 22.708 -13.519 30.240 1.00 48.00 551 ASP A N 1
ATOM 4449 C CA . ASP A 1 551 ? 23.694 -12.437 30.328 1.00 48.00 551 ASP A CA 1
ATOM 4450 C C . ASP A 1 551 ? 23.360 -11.446 31.459 1.00 48.00 551 ASP A C 1
ATOM 4452 O O . ASP A 1 551 ? 24.247 -11.002 32.192 1.00 48.00 551 ASP A O 1
ATOM 4456 N N . LEU A 1 552 ? 22.071 -11.162 31.688 1.00 44.31 552 LEU A N 1
ATOM 4457 C CA . LEU A 1 552 ? 21.601 -10.386 32.840 1.00 44.31 552 LEU A CA 1
ATOM 4458 C C . LEU A 1 552 ? 21.791 -11.132 34.159 1.00 44.31 552 LEU A C 1
ATOM 4460 O O . LEU A 1 552 ? 22.170 -10.500 35.134 1.00 44.31 552 LEU A O 1
ATOM 4464 N N . LEU A 1 553 ? 21.583 -12.448 34.229 1.00 47.78 553 LEU A N 1
ATOM 4465 C CA . LEU A 1 553 ? 21.827 -13.223 35.452 1.00 47.78 553 LEU A CA 1
ATOM 4466 C C . LEU A 1 553 ? 23.327 -13.321 35.773 1.00 47.78 553 LEU A C 1
ATOM 4468 O O . LEU A 1 553 ? 23.702 -13.248 36.946 1.00 47.78 553 LEU A O 1
ATOM 4472 N N . LEU A 1 554 ? 24.193 -13.378 34.753 1.00 47.62 554 LEU A N 1
ATOM 4473 C CA . LEU A 1 554 ? 25.641 -13.227 34.921 1.00 47.62 554 LEU A CA 1
ATOM 4474 C C . LEU A 1 554 ? 26.007 -11.808 35.400 1.00 47.62 554 LEU A C 1
ATOM 4476 O O . LEU A 1 554 ? 26.830 -11.677 36.305 1.00 47.62 554 LEU A O 1
ATOM 4480 N N . SER A 1 555 ? 25.339 -10.760 34.903 1.00 43.75 555 SER A N 1
ATOM 4481 C CA . SER A 1 555 ? 25.543 -9.362 35.335 1.00 43.75 555 SER A CA 1
ATOM 4482 C C . SER A 1 555 ? 24.967 -9.050 36.734 1.00 43.75 555 SER A C 1
ATOM 4484 O O . SER A 1 555 ? 25.567 -8.317 37.522 1.00 43.75 555 SER A O 1
ATOM 4486 N N . ILE A 1 556 ? 23.846 -9.670 37.115 1.00 42.72 556 ILE A N 1
ATOM 4487 C CA . ILE A 1 556 ? 23.210 -9.545 38.439 1.00 42.72 556 ILE A CA 1
ATOM 4488 C C . ILE A 1 556 ? 24.063 -10.224 39.522 1.00 42.72 556 ILE A C 1
ATOM 4490 O O . ILE A 1 556 ? 24.068 -9.773 40.671 1.00 42.72 556 ILE A O 1
ATOM 4494 N N . SER A 1 557 ? 24.856 -11.245 39.171 1.00 44.75 557 SER A N 1
ATOM 4495 C CA . SER A 1 557 ? 25.845 -11.820 40.093 1.00 44.75 557 SER A CA 1
ATOM 4496 C C . SER A 1 557 ? 26.975 -10.833 40.438 1.00 44.75 557 SER A C 1
ATOM 4498 O O . SER A 1 557 ? 27.441 -10.804 41.576 1.00 44.75 557 SER A O 1
ATOM 4500 N N . THR A 1 558 ? 27.347 -9.950 39.503 1.00 47.78 558 THR A N 1
ATOM 4501 C CA . THR A 1 558 ? 28.372 -8.911 39.696 1.00 47.78 558 THR A CA 1
ATOM 4502 C C . THR A 1 558 ? 27.814 -7.690 40.437 1.00 47.78 558 THR A C 1
ATOM 4504 O O . THR A 1 558 ? 28.493 -7.110 41.284 1.00 47.78 558 THR A O 1
ATOM 4507 N N . LEU A 1 559 ? 26.546 -7.339 40.203 1.00 42.69 559 LEU A N 1
ATOM 4508 C CA . LEU A 1 559 ? 25.875 -6.222 40.879 1.00 42.69 559 LEU A CA 1
ATOM 4509 C C . LEU A 1 559 ? 25.519 -6.511 42.345 1.00 42.69 559 LEU A C 1
ATOM 4511 O O . LEU A 1 559 ? 25.501 -5.579 43.148 1.00 42.69 559 LEU A O 1
ATOM 4515 N N . ARG A 1 560 ? 25.325 -7.781 42.739 1.00 42.16 560 ARG A N 1
ATOM 4516 C CA . ARG A 1 560 ? 25.207 -8.159 44.163 1.00 42.16 560 ARG A CA 1
ATOM 4517 C C . ARG A 1 560 ? 26.464 -7.804 44.963 1.00 42.16 560 ARG A C 1
ATOM 4519 O O . ARG A 1 560 ? 26.339 -7.374 46.106 1.00 42.16 560 ARG A O 1
ATOM 4526 N N . GLY A 1 561 ? 27.647 -7.936 44.357 1.00 45.59 561 GLY A N 1
ATOM 4527 C CA . GLY A 1 561 ? 28.916 -7.536 44.970 1.00 45.59 561 GLY A CA 1
ATOM 4528 C C . GLY A 1 561 ? 29.017 -6.023 45.161 1.00 45.59 561 GLY A C 1
ATOM 4529 O O . GLY A 1 561 ? 29.419 -5.574 46.224 1.00 45.59 561 GLY A O 1
ATOM 4530 N N . VAL A 1 562 ? 28.564 -5.239 44.177 1.00 43.66 562 VAL A N 1
ATOM 4531 C CA . VAL A 1 562 ? 28.593 -3.764 44.213 1.00 43.66 562 VAL A CA 1
ATOM 4532 C C . VAL A 1 562 ? 27.572 -3.186 45.203 1.00 43.66 562 VAL A C 1
ATOM 4534 O O . VAL A 1 562 ? 27.861 -2.201 45.882 1.00 43.66 562 VAL A O 1
ATOM 4537 N N . TRP A 1 563 ? 26.398 -3.811 45.341 1.00 36.97 563 TRP A N 1
ATOM 4538 C CA . TRP A 1 563 ? 25.382 -3.388 46.312 1.00 36.97 563 TRP A CA 1
ATOM 4539 C C . TRP A 1 563 ? 25.818 -3.632 47.764 1.00 36.97 563 TRP A C 1
ATOM 4541 O O . TRP A 1 563 ? 25.504 -2.818 48.629 1.00 36.97 563 TRP A O 1
ATOM 4551 N N . GLN A 1 564 ? 26.601 -4.687 48.033 1.00 41.69 564 GLN A N 1
ATOM 4552 C CA . GLN A 1 564 ? 27.160 -4.921 49.370 1.00 41.69 564 GLN A CA 1
ATOM 4553 C C . GLN A 1 564 ? 28.258 -3.915 49.748 1.00 41.69 564 GLN A C 1
ATOM 4555 O O . GLN A 1 564 ? 28.329 -3.520 50.911 1.00 41.69 564 GLN A O 1
ATOM 4560 N N . THR A 1 565 ? 29.049 -3.425 48.787 1.00 41.69 565 THR A N 1
ATOM 4561 C CA . THR A 1 565 ? 30.060 -2.377 49.030 1.00 41.69 565 THR A CA 1
ATOM 4562 C C . THR A 1 565 ? 29.447 -0.987 49.240 1.00 41.69 565 THR A C 1
ATOM 4564 O O . THR A 1 565 ? 30.040 -0.150 49.915 1.00 41.69 565 THR A O 1
ATOM 4567 N N . LEU A 1 566 ? 28.252 -0.731 48.693 1.00 37.91 566 LEU A N 1
ATOM 4568 C CA . LEU A 1 566 ? 27.525 0.541 48.833 1.00 37.91 566 LEU A CA 1
ATOM 4569 C C . LEU A 1 566 ? 26.700 0.646 50.126 1.00 37.91 566 LEU A C 1
ATOM 4571 O O . LEU A 1 566 ? 26.387 1.754 50.555 1.00 37.91 566 LEU A O 1
ATOM 4575 N N . THR A 1 567 ? 26.393 -0.475 50.786 1.00 35.34 567 THR A N 1
ATOM 4576 C CA . THR A 1 567 ? 25.737 -0.481 52.108 1.00 35.34 567 THR A CA 1
ATOM 4577 C C . THR A 1 567 ? 26.702 -0.334 53.289 1.00 35.34 567 THR A C 1
ATOM 4579 O O . THR A 1 567 ? 26.254 -0.189 54.423 1.00 35.34 567 THR A O 1
ATOM 4582 N N . THR A 1 568 ? 28.016 -0.314 53.052 1.00 37.22 568 THR A N 1
ATOM 4583 C CA . THR A 1 568 ? 29.027 -0.016 54.078 1.00 37.22 568 THR A CA 1
ATOM 4584 C C . THR A 1 568 ? 29.612 1.379 53.861 1.00 37.22 568 THR A C 1
ATOM 4586 O O . THR A 1 568 ? 30.711 1.528 53.330 1.00 37.22 568 THR A O 1
ATOM 4589 N N . LEU A 1 569 ? 28.882 2.420 54.268 1.00 31.70 569 LE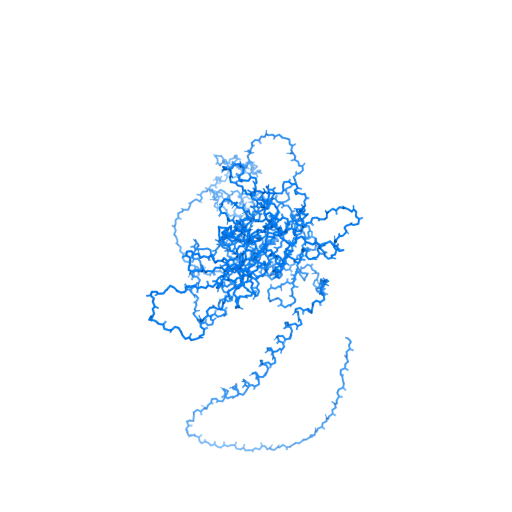U A N 1
ATOM 4590 C CA . LEU A 1 569 ? 29.482 3.740 54.480 1.00 31.70 569 LEU A CA 1
ATOM 4591 C C . LEU A 1 569 ? 30.252 3.740 55.816 1.00 31.70 569 LEU A C 1
ATOM 4593 O O . LEU A 1 569 ? 29.721 3.248 56.816 1.00 31.70 569 LEU A O 1
ATOM 4597 N N . PRO A 1 570 ? 31.480 4.288 55.875 1.00 30.88 570 PRO A N 1
ATOM 4598 C CA . PRO A 1 570 ? 32.223 4.421 57.120 1.00 30.88 570 PRO A CA 1
ATOM 4599 C C . PRO A 1 570 ? 31.583 5.506 57.995 1.00 30.88 570 PRO A C 1
ATOM 4601 O O . PRO A 1 570 ? 31.463 6.665 57.600 1.00 30.88 570 PRO A O 1
ATOM 4604 N N . VAL A 1 571 ? 31.170 5.127 59.204 1.00 31.67 571 VAL A N 1
ATOM 4605 C CA . VAL A 1 571 ? 30.777 6.073 60.253 1.00 31.67 571 VAL A CA 1
ATOM 4606 C C . VAL A 1 571 ? 32.043 6.779 60.742 1.00 31.67 571 VAL A C 1
ATOM 4608 O O . VAL A 1 571 ? 32.933 6.145 61.306 1.00 31.67 571 VAL A O 1
ATOM 4611 N N . ASN A 1 572 ? 32.130 8.092 60.517 1.00 29.45 572 ASN A N 1
ATOM 4612 C CA . ASN A 1 572 ? 33.180 8.934 61.084 1.00 29.45 572 ASN A CA 1
ATOM 4613 C C . ASN A 1 572 ? 33.089 8.931 62.616 1.00 29.45 572 ASN A C 1
ATOM 4615 O O . ASN A 1 572 ? 32.067 9.272 63.209 1.00 29.45 572 ASN A O 1
ATOM 4619 N N . THR A 1 573 ? 34.198 8.557 63.241 1.00 31.05 573 THR A N 1
ATOM 4620 C CA . THR A 1 573 ? 34.446 8.550 64.681 1.00 31.05 573 THR A CA 1
ATOM 4621 C C . THR A 1 573 ? 34.547 9.966 65.264 1.00 31.05 573 THR A C 1
ATOM 4623 O O . THR A 1 573 ? 35.366 10.759 64.803 1.00 31.05 573 THR A O 1
ATOM 4626 N N . LEU A 1 574 ? 33.813 10.240 66.346 1.00 28.81 574 LEU A N 1
ATOM 4627 C CA . LEU A 1 574 ? 34.207 11.181 67.410 1.00 28.81 574 LEU A CA 1
ATOM 4628 C C . LEU A 1 574 ? 34.689 10.350 68.624 1.00 28.81 574 LEU A C 1
ATOM 4630 O O . LEU A 1 574 ? 34.093 9.301 68.878 1.00 28.81 574 LEU A O 1
ATOM 4634 N N . PRO A 1 575 ? 35.735 10.752 69.378 1.00 29.34 575 PRO A N 1
ATOM 4635 C CA . PRO A 1 575 ? 36.230 9.993 70.533 1.00 29.34 575 PRO A CA 1
ATOM 4636 C C . PRO A 1 575 ? 35.656 10.572 71.863 1.00 29.34 575 PRO A C 1
ATOM 4638 O O . PRO A 1 575 ? 34.925 11.560 71.830 1.00 29.34 575 PRO A O 1
ATOM 4641 N N . PRO A 1 576 ? 35.915 9.978 73.046 1.00 39.28 576 PRO A N 1
ATOM 4642 C CA . PRO A 1 576 ? 35.032 9.011 73.705 1.00 39.28 576 PRO A CA 1
ATOM 4643 C C . PRO A 1 576 ? 34.533 9.488 75.088 1.00 39.28 576 PRO A C 1
ATOM 4645 O O . PRO A 1 576 ? 35.170 10.321 75.725 1.00 39.28 576 PRO A O 1
ATOM 4648 N N . VAL A 1 577 ? 33.463 8.885 75.633 1.00 27.27 577 VAL A N 1
ATOM 4649 C CA . VAL A 1 577 ? 33.163 8.971 77.079 1.00 27.27 577 VAL A CA 1
ATOM 4650 C C . VAL A 1 577 ? 32.719 7.615 77.642 1.00 27.27 577 VAL A C 1
ATOM 4652 O O . VAL A 1 577 ? 31.630 7.122 77.381 1.00 27.27 577 VAL A O 1
ATOM 4655 N N . ALA A 1 578 ? 33.651 7.026 78.389 1.00 25.59 578 ALA A N 1
ATOM 4656 C CA . ALA A 1 578 ? 33.535 6.223 79.606 1.00 25.59 578 ALA A CA 1
ATOM 4657 C C . ALA A 1 578 ? 32.193 5.534 79.990 1.00 25.59 578 ALA A C 1
ATOM 4659 O O . ALA A 1 578 ? 31.280 6.151 80.526 1.00 25.59 578 ALA A O 1
ATOM 4660 N N . SER A 1 579 ? 32.265 4.196 80.006 1.00 24.78 579 SER A N 1
ATOM 4661 C CA . SER A 1 579 ? 32.233 3.360 81.227 1.00 24.78 579 SER A CA 1
ATOM 4662 C C . SER A 1 579 ? 30.997 2.498 81.560 1.00 24.78 579 SER A C 1
ATOM 4664 O O . SER A 1 579 ? 29.870 2.963 81.650 1.00 24.78 579 SER A O 1
ATOM 4666 N N . VAL A 1 580 ? 31.355 1.243 81.877 1.00 25.94 580 VAL A N 1
ATOM 4667 C CA . VAL A 1 580 ? 30.751 0.248 82.788 1.00 25.94 580 VAL A CA 1
ATOM 4668 C C . VAL A 1 580 ? 29.464 -0.463 82.356 1.00 25.94 580 VAL A C 1
ATOM 4670 O O . VAL A 1 580 ? 28.408 0.144 82.251 1.00 25.94 580 VAL A O 1
ATOM 4673 N N . GLY A 1 581 ? 29.533 -1.803 82.298 1.00 25.50 581 GLY A N 1
ATOM 4674 C CA . GLY A 1 581 ? 28.379 -2.626 82.679 1.00 25.50 581 GLY A CA 1
ATOM 4675 C C . GLY A 1 581 ? 28.193 -3.973 81.982 1.00 25.50 581 GLY A C 1
ATOM 4676 O O . GLY A 1 581 ? 27.275 -4.119 81.194 1.00 25.50 581 GLY A O 1
ATOM 4677 N N . THR A 1 582 ? 28.999 -4.956 82.386 1.00 27.92 582 THR A N 1
ATOM 4678 C CA . THR A 1 582 ? 28.579 -6.347 82.667 1.00 27.92 582 THR A CA 1
ATOM 4679 C C . THR A 1 582 ? 28.118 -7.277 81.529 1.00 27.92 582 THR A C 1
ATOM 4681 O O . THR A 1 582 ? 27.074 -7.139 80.904 1.00 27.92 582 THR A O 1
ATOM 4684 N N . THR A 1 583 ? 28.910 -8.336 81.384 1.00 25.45 583 THR A N 1
ATOM 4685 C CA . THR A 1 583 ? 28.726 -9.581 80.634 1.00 25.45 583 THR A CA 1
ATOM 4686 C C . THR A 1 583 ? 27.783 -10.580 81.319 1.00 25.45 583 THR A C 1
ATOM 4688 O O . THR A 1 583 ? 27.753 -10.671 82.542 1.00 25.45 583 THR A O 1
ATOM 4691 N N . SER A 1 584 ? 27.090 -11.403 80.523 1.00 27.34 584 SER A N 1
ATOM 4692 C CA . SER A 1 584 ? 26.850 -12.860 80.699 1.00 27.34 584 SER A CA 1
ATOM 4693 C C . SER A 1 584 ? 25.764 -13.303 79.698 1.00 27.34 584 SER A C 1
ATOM 4695 O O . SER A 1 584 ? 24.890 -12.511 79.379 1.00 27.34 584 SER A O 1
ATOM 4697 N N . ALA A 1 585 ? 25.705 -14.506 79.129 1.00 27.83 585 ALA A N 1
ATOM 4698 C CA . ALA A 1 585 ? 26.608 -15.643 79.026 1.00 27.83 585 ALA A CA 1
ATOM 4699 C C . ALA A 1 585 ? 26.064 -16.572 77.911 1.00 27.83 585 ALA A C 1
ATOM 4701 O O . ALA A 1 585 ? 24.858 -16.728 77.785 1.00 27.83 585 ALA A O 1
ATOM 4702 N N . LEU A 1 586 ? 27.003 -17.131 77.141 1.00 29.33 586 LEU A N 1
ATOM 4703 C CA . LEU A 1 586 ? 27.125 -18.456 76.498 1.00 29.33 586 LEU A CA 1
ATOM 4704 C C . LEU A 1 586 ? 25.940 -19.239 75.842 1.00 29.33 586 LEU A C 1
ATOM 4706 O O . LEU A 1 586 ? 24.795 -19.140 76.267 1.00 29.33 586 LEU A O 1
ATOM 4710 N N . PRO A 1 587 ? 26.259 -20.086 74.826 1.00 41.12 587 PRO A N 1
ATOM 4711 C CA . PRO A 1 587 ? 25.356 -20.898 73.982 1.00 41.12 587 PRO A CA 1
ATOM 4712 C C . PRO A 1 587 ? 25.354 -22.378 74.509 1.00 41.12 587 PRO A C 1
ATOM 4714 O O . PRO A 1 587 ? 25.635 -22.479 75.706 1.00 41.12 587 PRO A O 1
ATOM 4717 N N . PRO A 1 588 ? 25.090 -23.527 73.802 1.00 39.94 588 PRO A N 1
ATOM 4718 C CA . PRO A 1 588 ? 25.383 -23.891 72.392 1.00 39.94 588 PRO A CA 1
ATOM 4719 C C . PRO A 1 588 ? 24.408 -24.890 71.679 1.00 39.94 588 PRO A C 1
ATOM 4721 O O . PRO A 1 588 ? 23.443 -25.352 72.272 1.00 39.94 588 PRO A O 1
ATOM 4724 N N . GLN A 1 589 ? 24.760 -25.243 70.421 1.00 26.53 589 GLN A N 1
ATOM 4725 C CA . GLN A 1 589 ? 24.678 -26.588 69.781 1.00 26.53 589 GLN A CA 1
ATOM 4726 C C . GLN A 1 589 ? 23.307 -27.264 69.553 1.00 26.53 589 GLN A C 1
ATOM 4728 O O . GLN A 1 589 ? 22.368 -27.071 70.303 1.00 26.53 589 GLN A O 1
ATOM 4733 N N . GLU A 1 590 ? 23.083 -28.175 68.603 1.00 26.19 590 GLU A N 1
ATOM 4734 C CA . GLU A 1 590 ? 23.691 -28.656 67.349 1.00 26.19 590 GLU A CA 1
ATOM 4735 C C . GLU A 1 590 ? 22.610 -29.584 66.741 1.00 26.19 590 GLU A C 1
ATOM 4737 O O . GLU A 1 590 ? 21.830 -30.177 67.488 1.00 26.19 590 GLU A O 1
ATOM 4742 N N . SER A 1 591 ? 22.600 -29.758 65.418 1.00 26.31 591 SER A N 1
ATOM 4743 C CA . SER A 1 591 ? 22.437 -31.044 64.702 1.00 26.31 591 SER A CA 1
ATOM 4744 C C . SER A 1 591 ? 21.525 -31.005 63.472 1.00 26.31 591 SER A C 1
ATOM 4746 O O . SER A 1 591 ? 20.415 -30.476 63.455 1.00 26.31 591 SER A O 1
ATOM 4748 N N . GLU A 1 592 ? 22.096 -31.578 62.417 1.00 28.39 592 GLU A N 1
ATOM 4749 C CA . GLU A 1 592 ? 21.596 -31.747 61.064 1.00 28.39 592 GLU A CA 1
ATOM 4750 C C . GLU A 1 592 ? 20.479 -32.798 60.970 1.00 28.39 592 GLU A C 1
ATOM 4752 O O . GLU A 1 592 ? 20.484 -33.810 61.668 1.00 28.39 592 GLU A O 1
ATOM 4757 N N . GLY A 1 593 ? 19.574 -32.602 60.009 1.00 25.84 593 GLY A N 1
ATOM 4758 C CA . GLY A 1 593 ? 18.577 -33.585 59.595 1.00 25.84 593 GLY A CA 1
ATOM 4759 C C . GLY A 1 593 ? 18.227 -33.405 58.122 1.00 25.84 593 GLY A C 1
ATOM 4760 O O . GLY A 1 593 ? 17.375 -32.600 57.761 1.00 25.84 593 GLY A O 1
ATOM 4761 N N . ILE A 1 594 ? 18.923 -34.153 57.269 1.00 28.22 594 ILE A N 1
ATOM 4762 C CA . ILE A 1 594 ? 18.680 -34.308 55.831 1.00 28.22 594 ILE A CA 1
ATOM 4763 C C . ILE A 1 594 ? 17.357 -35.059 55.607 1.00 28.22 594 ILE A C 1
ATOM 4765 O O . ILE A 1 594 ? 17.203 -36.157 56.133 1.00 28.22 594 ILE A O 1
ATOM 4769 N N . LEU A 1 595 ? 16.472 -34.570 54.725 1.00 24.88 595 LEU A N 1
ATOM 4770 C CA . LEU A 1 595 ? 15.612 -35.447 53.916 1.00 24.88 5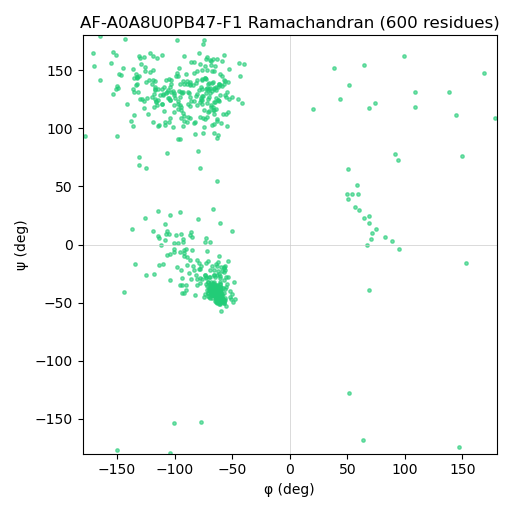95 LEU A CA 1
ATOM 4771 C C . LEU A 1 595 ? 15.242 -34.809 52.562 1.00 24.88 595 LEU A C 1
ATOM 4773 O O . LEU A 1 595 ? 14.881 -33.638 52.469 1.00 24.88 595 LEU A O 1
ATOM 4777 N N . ARG A 1 596 ? 15.376 -35.613 51.503 1.00 25.11 596 ARG A N 1
ATOM 4778 C CA . ARG A 1 596 ? 15.172 -35.310 50.077 1.00 25.11 596 ARG A CA 1
ATOM 4779 C C . ARG A 1 596 ? 13.710 -35.558 49.632 1.00 25.11 596 ARG A C 1
ATOM 4781 O O . ARG A 1 596 ? 13.174 -36.578 50.037 1.00 25.11 596 ARG A O 1
ATOM 4788 N N . ILE A 1 597 ? 13.182 -34.665 48.761 1.00 27.41 597 ILE A N 1
ATOM 4789 C CA . ILE A 1 597 ? 12.521 -34.842 47.417 1.00 27.41 597 ILE A CA 1
ATOM 4790 C C . ILE A 1 597 ? 11.356 -35.889 47.348 1.00 27.41 597 ILE A C 1
ATOM 4792 O O . ILE A 1 597 ? 11.572 -36.984 47.853 1.00 27.41 597 ILE A O 1
ATOM 4796 N N . PRO A 1 598 ? 10.178 -35.679 46.674 1.00 33.81 598 PRO A N 1
ATOM 4797 C CA . PRO A 1 598 ? 10.114 -35.245 45.269 1.00 33.81 598 PRO A CA 1
ATOM 4798 C C . PRO A 1 598 ? 8.906 -34.454 44.715 1.00 33.81 598 PRO A C 1
ATOM 4800 O O . PRO A 1 598 ? 7.810 -34.405 45.262 1.00 33.81 598 PRO A O 1
ATOM 4803 N N . CYS A 1 599 ? 9.171 -33.903 43.522 1.00 22.70 599 CYS A N 1
ATOM 4804 C CA . CYS A 1 599 ? 8.246 -33.539 42.448 1.00 22.70 599 CYS A CA 1
ATOM 4805 C C . CYS A 1 599 ? 7.176 -34.601 42.148 1.00 22.70 599 CYS A C 1
ATOM 4807 O O . CYS A 1 599 ? 7.461 -35.793 42.238 1.00 22.70 599 CYS A O 1
ATOM 4809 N N . CYS A 1 600 ? 6.052 -34.168 41.566 1.00 23.59 600 CYS A N 1
ATOM 4810 C CA . CYS A 1 600 ? 5.406 -34.879 40.458 1.00 23.59 600 CYS A CA 1
ATOM 4811 C C . CYS A 1 600 ? 4.678 -33.903 39.523 1.00 23.59 600 CYS A C 1
ATOM 4813 O O . CYS A 1 600 ? 3.977 -32.995 39.963 1.00 23.59 600 CYS A O 1
ATOM 4815 N N . CYS A 1 601 ? 4.900 -34.127 38.230 1.00 24.25 601 CYS A N 1
ATOM 4816 C CA . CYS A 1 601 ? 4.193 -33.572 37.085 1.00 24.25 601 CYS A CA 1
ATOM 4817 C C . CYS A 1 601 ? 2.804 -34.212 36.927 1.00 24.25 601 CYS A C 1
ATOM 4819 O O . CYS A 1 601 ? 2.645 -35.386 37.260 1.00 24.25 601 CYS A O 1
ATOM 4821 N N . PHE A 1 602 ? 1.873 -33.480 36.313 1.00 28.39 602 PHE A N 1
ATOM 4822 C CA . PHE A 1 602 ? 1.244 -33.844 35.038 1.00 28.39 602 PHE A CA 1
ATOM 4823 C C . PHE A 1 602 ? 0.866 -32.570 34.284 1.00 28.39 602 PHE A C 1
ATOM 4825 O O . PHE A 1 602 ? 0.506 -31.586 34.970 1.00 28.39 602 PHE A O 1
#

Foldseek 3Di:
DDDDPQFDDDDFDWFKWWWDDDPPDDIDIATFAPVQRVQLVVQVVVCVVVPDDFDWGQGALSQWIQGNVVQWIAGQQDDDPIIGMATFFKWKAFPPRPATDGDHPVVLVVVRVVVNCCSNVVPQQDWDQDPQQKIWGRNDLQFIWIARHDPPPPPPDDDPPPPRRDTITMDGHCVPGPHDHHNGAFNDAQEEEEEEAAFACARDPVRHGQVVVQVVVQVVQRVCCVPPVVDDVPPDDDHGYHYHYQDQNCVCPPPVPCVVVVLVVPDDPPPVVVSVVCVGHVVVVVLCQDLVSVQSSQCSRQVSLQVSVVSVCVVVVPHPHAYAYEYEAVRLVSVVVLLLPAADDPPPPDPDDDDDDDDPPPDDPPDQLVLCVVLVNNVCVVLCVVVVHDLVNLLPDDLVNVVVSVNDPVVSVSSPVSSVVVVVVVDDDDDDDDDDDDDDDDDDDDDPDQLGRPHDHDYHPAQHAEYHYELYLNQVSSVVSVQQADALPDDRNRYHYYHQHYDPPSPRGDDDVCRHDDPPDDDDDDDDDDDDPDDPVVVVVCVVVVVVVVVVVVVVVVVVVVVVVVVDDDDDDDDDDDDDDDDDDDDDDDDDDDDDDDDDDD

Nearest PDB structures (foldseek):
  3k1r-assembly1_B  TM=8.261E-01  e=5.653E-05  Homo sapiens
  5f3x-assembly2_D  TM=7.838E-01  e=7.155E-05  Mus musculus
  4nj8-assembly2_B  TM=8.961E-01  e=5.940E-03  Homo sapiens
  8ucy-assembly3_C  TM=8.219E-01  e=2.171E-02  Arabidopsis thaliana
  7e8j-assembly1_B  TM=1.451E-01  e=6.590E+00  Thermococcus celer Vu 13 = JCM 8558

Sequence (602 aa):
MNGVIEGVYEPVQHHWFHCEQQVDCKDSWFPFSREDSSRLEEAHKHGETRGEEEMVVATEGRRFDVRLKERRRYAVYWEQPPSEVRRCSWFHKGDKDISYTPYPEHTSLVLEEAYMISVTLNDWTRKLEFPTGETVVLHSRMLMTQQQTIPSRYWISFPSDSEQSRPRTVKRGLEGISIEIPEGEPYQVDHLVFMVHGIGPACDIQLRGVVQCVNDFRDASLSLLSSHFKQSQDGAHMGRVEFLPVNWHRVLHGDATGVDEDIQRITLPSISRLRQFSNGTVLDLFFYNSPTYCQTIIDTVASEINRLHHVFLQRHPQFTGAVSLTGHSLGSLILFDLLTNQEIHNTDEKISSVSSPSEATSINFESFEETLRNFGLGKFFQMLTKEQMDLESLALCSETDLKDLGIPLGPRKKIMCLLKRWREVQEQPMLLSDAPSTSPVDYKYFDIGIGQVSIVYPQLAFQPQAFFALGSPIGMFLTVRGLKRIDPKYSLPTCKSFYNIFHPFDPVAFRIEPMVVSPGVDLPPMLIPHHKGRKRMHLELKDSLMRVSSDLLLSISTLRGVWQTLTTLPVNTLPPVASVGTTSALPPQESEGILRIPCCCF

Secondary structure (DSSP, 8-state):
-----TT---PPPPEEEEEE--TTSS-EEEEPPHHHHHHHHHHHHHHHHH-SSPPEEEETTTTEEEETTTTEEEESSS--PPEEEEEESEEEE-TT-SS-EEPPHHHHHHHHHHHHHHHHHT----EEE-TTSEEEEE-SSS-EEEEE---TT--S----TT---PPEEEEESSTT---PPP----S-EEEEEEEE--SSS--STT---HHHHHHHHHHHHHHHHHHH-S--TT-----EEEEEEE--HHHHSSTTT-HHHHHHHHS-STTHHHHHHIIIIIHHHHHHHSHHHHHHHHHHHHHHHHHHHHHHHHH-TT---EEEEEEETHHHHHHHHHHHT-----TTS-S--------S-----S-HHHHHHHTT-GGGHHHHHHTT--HHHHHH--HHHHHHTT--HHHHHHHHHHHHHHHHHH--------PPP---------TT--S----PPPPPSS--SEEEEES--HHHHHHHTT-----TT--BTTBSEEEEE--TT-TT---SHHHHSPTT--PPPPPPPP-S-S--HHHHHHHHHHHHHHHHHHHHHHHHHHHHHHS----PPP----------------------------